Protein 8UPA (pdb70)

Solvent-accessible surface area: 26364 Å² total; per-residue (Å²): 131,80,54,50,130,0,66,125,21,0,108,92,0,19,99,44,2,136,89,54,50,42,106,63,0,82,124,20,0,90,97,0,34,83,19,8,94,154,130,44,14,92,44,6,27,88,0,0,114,29,0,34,128,25,16,97,87,68,74,51,6,44,100,4,99,130,24,16,0,0,2,35,29,87,54,87,2,63,0,38,14,61,16,30,116,115,11,126,44,108,33,85,23,21,1,56,3,37,1,25,106,30,72,13,61,75,7,156,22,154,195,134,69,64,60,21,8,70,5,105,12,26,16,1,12,39,2,50,1,44,1,35,0,28,0,82,14,98,93,28,124,44,55,4,100,84,42,86,18,19,0,4,73,31,1,28,3,73,38,2,98,106,24,50,15,106,15,43,99,124,83,53,48,35,0,75,0,30,8,58,17,5,73,2,101,47,7,4,89,0,54,2,8,0,24,45,52,42,142,132,31,116,104,57,52,82,11,63,61,132,75,0,43,52,53,83,68,34,31,55,2,114,130,10,144,78,125,43,54,11,14,0,36,0,17,0,4,21,74,56,37,111,15,1,37,0,39,49,11,153,99,7,62,6,46,0,18,109,122,97,54,48,142,4,109,122,18,1,142,134,1,18,121,42,3,142,91,56,49,69,62,94,0,115,145,21,1,78,96,0,34,93,51,10,88,148,149,22,11,104,42,10,27,69,0,0,104,13,0,31,128,29,19,107,111,26,20,56,50,6,43,101,4,102,131,26,51,0,20,2,34,30,87,55,86,1,74,0,75,13,61,17,32,110,96,13,14,14,86,33,95,25,23,2,56,3,39,1,21,99,35,70,12,53,77,13,163,23,155,195,135,72,62,60,23,8,72,5,93,11,26,15,1,13,33,5,64,0,44,1,34,0,32,0,73,13,13,45,29,122,41,55,5,99,84,43,92,19,19,0,4,74,54,2,57,3,70,36,3,97,102,35,59,75,154,106,59,57,78,21,111,5,54,11,55,18,4,75,2,100,52,13,4,96,0,44,0,10,2,29,52,59,49,186,134,32,116,104,57,53,83,11,65,52,136,66,0,42,52,56,86,68,36,30,60,1,113,126,29,129,91,138,77,26,12,47,3,52,0,5,20,72,55,40,111,26,74,82,4,85,74,10,151,92,10,76,36,125,5

InterPro domains:
  IPR003529 Long hematopoietin receptor, Gp130 family 2, conserved site [PS01353] (404-457)
  IPR003961 Fibronectin type III [PF00041] (224-315)
  IPR003961 Fibronectin type III [PF00041] (524-601)
  IPR003961 Fibronectin type III [PS50853] (224-324)
  IPR003961 Fibronectin type III [PS50853] (518-613)
  IPR003961 Fibronectin type III [SM00060] (126-207)
  IPR003961 Fibronectin type III [SM00060] (222-308)
  IPR003961 Fibronectin type III [SM00060] (327-409)
  IPR003961 Fibronectin type III [SM00060] (424-505)
  IPR003961 Fibronectin type III [SM00060] (519-602)
  IPR003961 Fibronectin type III [cd00063] (222-321)
  IPR003961 Fibronectin type III [cd00063] (519-610)
  IPR010457 Immunoglobulin C2-set-like, ligand-binding [PF06328] (27-120)
  IPR013783 Immunoglobulin-like fold [G3DSA:2.60.40.10] (23-122)
  IPR013783 Immunoglobulin-like fold [G3DSA:2.60.40.10] (123-222)
  IPR013783 Immunoglobulin-like fold [G3DSA:2.60.40.10] (223-332)
  IPR013783 Immunoglobulin-like fold [G3DSA:2.60.40.10] (333-417)
  IPR013783 Immunoglobulin-like fold [G3DSA:2.60.40.10] (427-514)
  IPR013783 Immunoglobulin-like fold [G3DSA:2.60.40.10] (525-612)
  IPR036116 Fibronectin type III superfamily [SSF49265] (24-123)

Secondary structure (DSSP, 8-state):
-HHHHHHHHHHHHHHHHHHT-HHHHHHHHHHHHHHHHHH--HHHHHHHHHHHHHH-/---PPPPPEEEEEEEETTS--EEEEE--S--SS--EEEEEEEETTEEPPPEEPPSS-TTEEE-SSPP--SS-EEEEEEEEETTEEEE---EEE-GGGSEEPPPPEEEEETTTTTSSS-EEEEEE--GGGGTS-EEEEEEEEETT-SS-EE--TTTS-S--SEEEE-S--TT-EEEEEEEEEETTS-S----PPPPEEEE---/-HHHHHHHHHHHHHHHHHHT-HHHHHHHHHHHHHHHHHT--HHHHHHHHHHHHHH-/----PPPPPEEEEEEEETTS-EEEEEE--S--SS--EEEEEEEETTEEPPPEEPPSSSTTEEE-SSPP--SS-EEEEEEEEETTEEEE---EEE-GGGSEEPPPPEEEE---SS-EEEEEE--GGGGTS-EEEEEEE--TT-SS-EE--TTTS-S--SEEEE-S--TT--EEEEEEETTS-S----PPPPB----

GO terms:
  GO:0005515 protein binding (F, IPI)
  GO:0035425 autocrine signaling (P, IDA)
  GO:0070102 interleukin-6-mediated signaling pathway (P, IDA)
  GO:0007259 cell surface receptor signaling pathway via JAK-STAT (P, IDA)
  GO:0005886 plasma membrane (C, IDA)
  GO:0030296 protein tyrosine kinase activator activity (F, IDA)
  GO:0005576 extracellular region (C, IDA)
  GO:0070104 negative regulation of interleukin-6-mediated signaling pathway (P, IDA)
  GO:0005125 cytokine activity (F, IDA)
  GO:0004924 oncostatin-M receptor activity (F, IDA)
  GO:0038154 interleukin-11-mediated signaling pathway (P, IDA)
  GO:0038165 oncostatin-M-mediated signaling pathway (P, IDA)
  GO:0005900 type I oncostatin-M receptor complex (C, IDA)
  GO:0140370 type II oncostatin-M receptor complex (C, IDA)
  GO:7770013 humanin receptor complex (C, IDA)
  GO:0015026 coreceptor activity (F, IDA)
  GO:0019221 cytokine-mediated signaling pathway (P, IDA)
  GO:0048861 leukemia inhibitory factor signaling pathway (P, IDA)
  GO:0070120 ciliary neurotrophic factor-mediated signaling pathway (P, IDA)
  GO:0005886 plasma membrane (C, IC)

Sequence (509 aa):
DISERFRRLMRRADELARRGNPEEARKVLEEAEELMERYGSPELLESVRMLLEVLGGSLPPEKPKNLSCIVNEGKKMRCEWDGGRETHLETNFTLKSEWATHKFADCKAKRDTPTSCTVDYSTVYFVNIEVWVEAENALGKVTSDHINFDPVYKVKPNPPHNLSVINSEELSSILKLTWTNPSIKSVIILKYNIQYRTKDASTWSQIPPEDTASTRSSFTVQDLKPFTEYVFRIRCMKEDGKGYWSDWSEEASGITAADISERFRRLMRRADELARRGNPEEARKVLEEAEELMERYGSPELLESVRMLLEVLGDGSLPPEKPKNLSCIVNEGKKMRCEWDGGRETHLETNFTLKSEWATHKFADCKAKRDTPTSCTVDYSTVYFVNIEVWVEAENALGKVTSDHINFDPVYKVKPNPPHNLSVELSSILKLTWTNPSIKSVIILKYNIQYRTKDASTWSQIPPEDTASTRSSFTVQDLKPFTVFRIRCMKEDGKGYWSDWSEEASGIT

Nearest PDB structures (foldseek):
  8upa-assembly2_C  TM=1.018E+00  e=2.366E-06  synthetic construct
  3sf4-assembly2_B  TM=8.922E-01  e=1.317E+00  Homo sapiens
  2kcl-assembly1_A  TM=9.097E-01  e=4.407E+00  Salinibacter ruber DSM 13855
  7dxj-assembly1_B  TM=8.753E-01  e=5.961E+00  Homo sapiens
  3ma5-assembly1_A  TM=9.424E-01  e=6.332E+00  Salinibacter ruber DSM 13855

Structure (mmCIF, N/CA/C/O backbone):
data_8UPA
#
_entry.id   8UPA
#
_cell.length_a   189.464
_cell.length_b   189.464
_cell.length_c   189.464
_cell.angle_alpha   90.00
_cell.angle_beta   90.00
_cell.angle_gamma   90.00
#
_symmetry.space_group_name_H-M   'I 21 3'
#
loop_
_entity.id
_entity.type
_entity.pdbx_description
1 polymer 'De novo design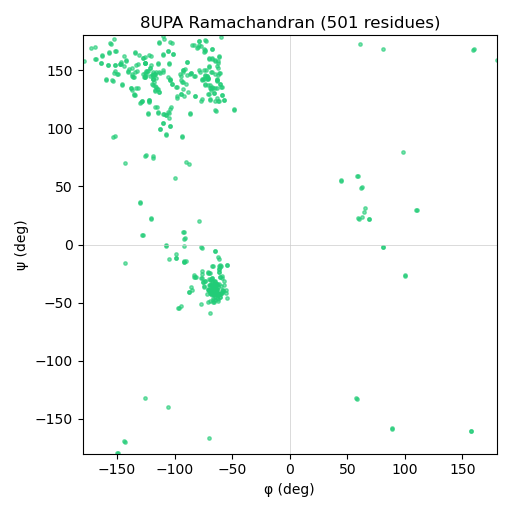ed IL-6 mimetic'
2 polymer 'Interleukin-6 receptor subunit beta'
3 non-polymer 2-acetamido-2-deoxy-beta-D-glucopyranose
4 non-polymer 'PHOSPHATE ION'
5 water water
#
loop_
_atom_site.group_PDB
_atom_site.id
_atom_site.type_symbol
_atom_site.label_atom_id
_atom_site.label_alt_id
_atom_site.label_comp_id
_atom_site.label_asym_id
_atom_site.label_entity_id
_atom_site.label_seq_id
_atom_site.pdbx_PDB_ins_code
_atom_site.Cartn_x
_atom_site.Cartn_y
_atom_site.Cartn_z
_atom_site.occupancy
_atom_site.B_iso_or_equiv
_atom_site.auth_seq_id
_atom_site.auth_comp_id
_atom_site.auth_asym_id
_atom_site.auth_atom_id
_atom_site.pdbx_PDB_model_num
ATOM 1 N N . ASP A 1 1 ? -55.178 19.369 -43.044 1.00 124.75 1 ASP A N 1
ATOM 2 C CA . ASP A 1 1 ? -55.075 18.649 -41.779 1.00 107.45 1 ASP A CA 1
ATOM 3 C C . ASP A 1 1 ? -54.490 17.256 -41.986 1.00 101.21 1 ASP A C 1
ATOM 4 O O . ASP A 1 1 ? -54.611 16.387 -41.121 1.00 109.86 1 ASP A O 1
ATOM 9 N N . ILE A 1 2 ? -53.876 17.058 -43.156 1.00 102.50 2 ILE A N 1
ATOM 10 C CA . ILE A 1 2 ? -53.218 15.789 -43.465 1.00 92.08 2 ILE A CA 1
ATOM 11 C C . ILE A 1 2 ? -52.214 15.448 -42.372 1.00 100.90 2 ILE A C 1
ATOM 12 O O . ILE A 1 2 ? -52.159 14.314 -41.878 1.00 102.47 2 ILE A O 1
ATOM 17 N N . SER A 1 3 ? -51.412 16.436 -41.968 1.00 111.63 3 SER A N 1
ATOM 18 C CA . SER A 1 3 ? -50.486 16.238 -40.859 1.00 109.34 3 SER A CA 1
ATOM 19 C C . SER A 1 3 ? -51.241 16.022 -39.553 1.00 108.56 3 SER A C 1
ATOM 20 O O . SER A 1 3 ? -50.856 15.177 -38.737 1.00 112.17 3 SER A O 1
ATOM 23 N N . GLU A 1 4 ? -52.316 16.788 -39.342 1.00 110.32 4 GLU A N 1
ATOM 24 C CA . GLU A 1 4 ? -53.105 16.652 -38.122 1.00 113.69 4 GLU A CA 1
ATOM 25 C C . GLU A 1 4 ? -53.772 15.285 -38.048 1.00 100.69 4 GLU A C 1
ATOM 26 O O . GLU A 1 4 ? -53.896 14.706 -36.964 1.00 98.08 4 GLU A O 1
ATOM 28 N N . ARG A 1 5 ? -54.200 14.750 -39.193 1.00 100.73 5 ARG A N 1
ATOM 29 C CA . ARG A 1 5 ? -54.850 13.446 -39.197 1.00 94.17 5 ARG A CA 1
ATOM 30 C C . ARG A 1 5 ? -53.843 12.322 -38.983 1.00 91.13 5 ARG A C 1
ATOM 31 O O . ARG A 1 5 ? -54.144 11.332 -38.306 1.00 90.23 5 ARG A O 1
ATOM 39 N N . PHE A 1 6 ? -52.639 12.463 -39.538 1.00 92.67 6 PHE A N 1
ATOM 40 C CA . PHE A 1 6 ? -51.629 11.423 -39.374 1.00 83.12 6 PHE A CA 1
ATOM 41 C C . PHE A 1 6 ? -51.160 11.328 -37.928 1.00 94.96 6 PHE A C 1
ATOM 42 O O . PHE A 1 6 ? -50.898 10.229 -37.426 1.00 92.14 6 PHE A O 1
ATOM 50 N N . ARG A 1 7 ? -51.043 12.469 -37.244 1.00 104.96 7 ARG A N 1
ATOM 51 C CA . ARG A 1 7 ? -50.657 12.441 -35.838 1.00 106.33 7 ARG A CA 1
ATOM 52 C C . ARG A 1 7 ? -51.743 11.817 -34.971 1.00 102.04 7 ARG A C 1
ATOM 53 O O . ARG A 1 7 ? -51.434 11.188 -33.953 1.00 104.98 7 ARG A O 1
ATOM 61 N N . ARG A 1 8 ? -53.012 11.978 -35.352 1.00 90.82 8 ARG A N 1
ATOM 62 C CA . ARG A 1 8 ? -54.090 11.308 -34.630 1.00 96.35 8 ARG A CA 1
ATOM 63 C C . ARG A 1 8 ? -54.022 9.796 -34.809 1.00 100.73 8 ARG A C 1
ATOM 64 O O . ARG A 1 8 ? -54.314 9.042 -33.873 1.00 102.17 8 ARG A O 1
ATOM 72 N N . LEU A 1 9 ? -53.648 9.332 -36.004 1.00 101.96 9 LEU A N 1
ATOM 73 C CA . LEU A 1 9 ? -53.558 7.894 -36.243 1.00 88.76 9 LEU A CA 1
ATOM 74 C C . LEU A 1 9 ? -52.434 7.276 -35.424 1.00 95.88 9 LEU A C 1
ATOM 75 O O . LEU A 1 9 ? -52.623 6.240 -34.775 1.00 95.98 9 LEU A O 1
ATOM 80 N N . MET A 1 10 ? -51.249 7.893 -35.451 1.00 95.90 10 MET A N 1
ATOM 81 C CA . MET A 1 10 ? -50.137 7.400 -34.647 1.00 94.33 10 MET A CA 1
ATOM 82 C C . MET A 1 10 ? -50.503 7.333 -33.170 1.00 98.66 10 MET A C 1
ATOM 83 O O . MET A 1 10 ? -50.006 6.464 -32.445 1.00 96.89 10 MET A O 1
ATOM 88 N N . ARG A 1 11 ? -51.368 8.237 -32.707 1.00 96.38 11 ARG A N 1
ATOM 89 C CA . ARG A 1 11 ? -51.773 8.216 -31.306 1.00 86.96 11 ARG A CA 1
ATOM 90 C C . ARG A 1 11 ? -52.620 6.985 -30.998 1.00 89.10 11 ARG A C 1
ATOM 91 O O . ARG A 1 11 ? -52.438 6.349 -29.954 1.00 105.97 11 ARG A O 1
ATOM 99 N N . ARG A 1 12 ? -53.549 6.630 -31.891 1.00 99.16 12 ARG A N 1
ATOM 100 C CA . ARG A 1 12 ? -54.366 5.441 -31.664 1.00 100.44 12 ARG A CA 1
ATOM 101 C C . ARG A 1 12 ? -53.531 4.170 -31.765 1.00 92.86 12 ARG A C 1
ATOM 102 O O . ARG A 1 12 ? -53.709 3.237 -30.973 1.00 103.89 12 ARG A O 1
ATOM 110 N N . ALA A 1 13 ? -52.619 4.112 -32.740 1.00 87.66 13 ALA A N 1
ATOM 111 C CA . ALA A 1 13 ? -51.804 2.916 -32.921 1.00 89.11 13 ALA A CA 1
ATOM 112 C C . ALA A 1 13 ? -50.852 2.705 -31.747 1.00 94.20 13 ALA A C 1
ATOM 113 O O . ALA A 1 13 ? -50.584 1.562 -31.359 1.00 88.76 13 ALA A O 1
ATOM 115 N N . ASP A 1 14 ? -50.336 3.791 -31.167 1.00 92.11 14 ASP A N 1
ATOM 116 C CA . ASP A 1 14 ? -49.482 3.659 -29.989 1.00 83.70 14 ASP A CA 1
ATOM 117 C C . ASP A 1 14 ? -50.300 3.236 -28.774 1.00 99.72 14 ASP A C 1
ATOM 118 O O . ASP A 1 14 ? -49.838 2.436 -27.951 1.00 109.86 14 ASP A O 1
ATOM 123 N N . GLU A 1 15 ? -51.517 3.771 -28.643 1.00 109.04 15 GLU A N 1
ATOM 124 C CA . GLU A 1 15 ? -52.410 3.353 -27.567 1.00 108.09 15 GLU A CA 1
ATOM 125 C C . GLU A 1 15 ? -52.775 1.881 -27.699 1.00 108.19 15 GLU A C 1
ATOM 126 O O . GLU A 1 15 ? -52.789 1.142 -26.707 1.00 108.88 15 GLU A O 1
ATOM 132 N N . LEU A 1 16 ? -53.082 1.440 -28.921 1.00 101.92 16 LEU A N 1
ATOM 133 C CA . LEU A 1 16 ? -53.524 0.066 -29.132 1.00 96.13 16 LEU A CA 1
ATOM 134 C C . LEU A 1 16 ? -52.400 -0.934 -28.884 1.00 92.22 16 LEU A C 1
ATOM 135 O O . LEU A 1 16 ? -52.622 -1.981 -28.266 1.00 101.61 16 LEU A O 1
ATOM 140 N N . ALA A 1 17 ? -51.186 -0.632 -29.354 1.00 92.13 17 ALA A N 1
ATOM 141 C CA . ALA A 1 17 ? -50.083 -1.575 -29.198 1.00 91.23 17 ALA A CA 1
ATOM 142 C C . ALA A 1 17 ? -49.672 -1.730 -27.739 1.00 99.41 17 ALA A C 1
ATOM 143 O O . ALA A 1 17 ? -49.286 -2.827 -27.319 1.00 109.63 17 ALA A O 1
ATOM 145 N N . ARG A 1 18 ? -49.744 -0.654 -26.956 1.00 96.67 18 ARG A N 1
ATOM 146 C CA . ARG A 1 18 ? -49.418 -0.746 -25.539 1.00 99.17 18 ARG A CA 1
ATOM 147 C C . ARG A 1 18 ? -50.530 -1.419 -24.745 1.00 100.45 18 ARG A C 1
ATOM 148 O O . ARG A 1 18 ? -50.252 -2.098 -23.749 1.00 116.07 18 ARG A O 1
ATOM 156 N N . ARG A 1 19 ? -51.786 -1.244 -25.165 1.00 96.68 19 ARG A N 1
ATOM 157 C CA . ARG A 1 19 ? -52.892 -1.922 -24.498 1.00 100.17 19 ARG A CA 1
ATOM 158 C C . ARG A 1 19 ? -52.841 -3.429 -24.715 1.00 102.70 19 ARG A C 1
ATOM 159 O O . ARG A 1 19 ? -53.314 -4.192 -23.865 1.00 115.57 19 ARG A O 1
ATOM 161 N N . GLY A 1 20 ? -52.280 -3.873 -25.836 1.00 97.54 20 GLY A N 1
ATOM 162 C CA . GLY A 1 20 ? -52.196 -5.288 -26.135 1.00 95.87 20 GLY A CA 1
ATOM 163 C C . GLY A 1 20 ? -53.112 -5.688 -27.271 1.00 94.49 20 GLY A C 1
ATOM 164 O O . GLY A 1 20 ? -53.597 -6.823 -27.324 1.00 98.90 20 GLY A O 1
ATOM 165 N N . ASN A 1 21 ? -53.360 -4.754 -28.189 1.00 94.33 21 ASN A N 1
ATOM 166 C CA . ASN A 1 21 ? -54.204 -4.981 -29.359 1.00 105.00 21 ASN A CA 1
ATOM 167 C C . ASN A 1 21 ? -53.361 -4.772 -30.614 1.00 99.20 21 ASN A C 1
ATOM 168 O O . ASN A 1 21 ? -53.495 -3.755 -31.307 1.00 106.82 21 ASN A O 1
ATOM 173 N N . PRO A 1 22 ? -52.476 -5.722 -30.934 1.00 92.24 22 PRO A N 1
ATOM 174 C CA . PRO A 1 22 ? -51.588 -5.526 -32.091 1.00 99.18 22 PRO A CA 1
ATOM 175 C C . PRO A 1 22 ? -52.316 -5.596 -33.421 1.00 103.01 22 PRO A C 1
ATOM 176 O O . PRO A 1 22 ? -51.940 -4.882 -34.359 1.00 95.17 22 PRO A O 1
ATOM 180 N N . GLU A 1 23 ? -53.342 -6.444 -33.529 1.00 103.78 23 GLU A N 1
ATOM 181 C CA . GLU A 1 23 ? -54.076 -6.575 -34.782 1.00 96.93 23 GLU A CA 1
ATOM 182 C C . GLU A 1 23 ? -54.724 -5.253 -35.175 1.00 90.15 23 GLU A C 1
ATOM 183 O O . GLU A 1 23 ? -54.690 -4.860 -36.347 1.00 98.84 23 GLU A O 1
ATOM 189 N N . GLU A 1 24 ? -55.316 -4.550 -34.206 1.00 90.02 24 GLU A N 1
ATOM 190 C CA . GLU A 1 24 ? -55.883 -3.236 -34.491 1.00 98.37 24 GLU A CA 1
ATOM 191 C C . GLU A 1 24 ? -54.796 -2.185 -34.673 1.00 95.83 24 GLU A C 1
ATOM 192 O O . GLU A 1 24 ? -54.985 -1.229 -35.434 1.00 97.37 24 GLU A O 1
ATOM 198 N N . ALA A 1 25 ? -53.660 -2.337 -33.987 1.00 91.49 25 ALA A N 1
ATOM 199 C CA . ALA A 1 25 ? -52.550 -1.410 -34.186 1.00 91.91 25 ALA A CA 1
ATOM 200 C C . ALA A 1 25 ? -52.012 -1.495 -35.608 1.00 93.12 25 ALA A C 1
ATOM 201 O O . ALA A 1 25 ? -51.685 -0.471 -36.218 1.00 88.46 25 ALA A O 1
ATOM 203 N N . ARG A 1 26 ? -51.911 -2.711 -36.151 1.00 90.62 26 ARG A N 1
ATOM 204 C CA . ARG A 1 26 ? -51.522 -2.871 -37.549 1.00 89.92 26 ARG A CA 1
ATOM 205 C C . ARG A 1 26 ? -52.554 -2.240 -38.476 1.00 89.00 26 ARG A C 1
ATOM 206 O O . ARG A 1 26 ? -52.201 -1.632 -39.494 1.00 93.12 26 ARG A O 1
ATOM 214 N N . LYS A 1 27 ? -53.836 -2.378 -38.135 1.00 87.61 27 LYS A N 1
ATOM 215 C CA . LYS A 1 27 ? -54.906 -1.794 -38.938 1.00 84.67 27 LYS A CA 1
ATOM 216 C C . LYS A 1 27 ? -54.766 -0.275 -39.020 1.00 87.36 27 LYS A C 1
ATOM 217 O O . LYS A 1 27 ? -54.890 0.315 -40.099 1.00 89.37 27 LYS A O 1
ATOM 223 N N . VAL A 1 28 ? -54.498 0.373 -37.883 1.00 89.48 28 VAL A N 1
ATOM 224 C CA . VAL A 1 28 ? -54.284 1.820 -37.872 1.00 82.65 28 VAL A CA 1
ATOM 225 C C . VAL A 1 28 ? -53.032 2.186 -38.661 1.00 86.37 28 VAL A C 1
ATOM 226 O O . VAL A 1 28 ? -53.046 3.104 -39.490 1.00 92.09 28 VAL A O 1
ATOM 230 N N . LEU A 1 29 ? -51.925 1.483 -38.400 1.00 89.63 29 LEU A N 1
ATOM 231 C CA . LEU A 1 29 ? -50.673 1.784 -39.091 1.00 86.18 29 LEU A CA 1
ATOM 232 C C . LEU A 1 29 ? -50.814 1.619 -40.599 1.00 85.89 29 LEU A C 1
ATOM 233 O O . LEU A 1 29 ? -50.219 2.378 -41.372 1.00 89.83 29 LEU A O 1
ATOM 238 N N . GLU A 1 30 ? -51.599 0.634 -41.038 1.00 82.56 30 GLU A N 1
ATOM 239 C CA . GLU A 1 30 ? -51.830 0.469 -42.470 1.00 88.06 30 GLU A CA 1
ATOM 240 C C . GLU A 1 30 ? -52.604 1.651 -43.045 1.00 91.23 30 GLU A C 1
ATOM 241 O O . GLU A 1 30 ? -52.352 2.069 -44.181 1.00 102.84 30 GLU A O 1
ATOM 247 N N . GLU A 1 31 ? -53.549 2.201 -42.278 1.00 88.60 31 GLU A N 1
ATOM 248 C CA . GLU A 1 31 ? -54.232 3.415 -42.714 1.00 84.10 31 GLU A CA 1
ATOM 249 C C . GLU A 1 31 ? -53.273 4.599 -42.760 1.00 88.39 31 GLU A C 1
ATOM 250 O O . GLU A 1 31 ? -53.304 5.393 -43.707 1.00 89.00 31 GLU A O 1
ATOM 256 N N . ALA A 1 32 ? -52.418 4.738 -41.741 1.00 98.81 32 ALA A N 1
ATOM 257 C CA . ALA A 1 32 ? -51.448 5.829 -41.732 1.00 85.88 32 ALA A CA 1
ATOM 258 C C . ALA A 1 32 ? -50.432 5.686 -42.856 1.00 85.96 32 ALA A C 1
ATOM 259 O O . ALA A 1 32 ? -49.945 6.692 -43.384 1.00 88.44 32 ALA A O 1
ATOM 261 N N . GLU A 1 33 ? -50.104 4.449 -43.239 1.00 87.81 33 GLU A N 1
ATOM 262 C CA . GLU A 1 33 ? -49.135 4.243 -44.308 1.00 83.34 33 GLU A CA 1
ATOM 263 C C . GLU A 1 33 ? -49.714 4.650 -45.656 1.00 91.47 33 GLU A C 1
ATOM 264 O O . GLU A 1 33 ? -49.010 5.221 -46.496 1.00 89.61 33 GLU A O 1
ATOM 270 N N . GLU A 1 34 ? -50.992 4.344 -45.884 1.00 98.12 34 GLU A N 1
ATOM 271 C CA . GLU A 1 34 ? -51.635 4.710 -47.140 1.00 101.31 34 GLU A CA 1
ATOM 272 C C . GLU A 1 34 ? -51.683 6.222 -47.288 1.00 103.43 34 GLU A C 1
ATOM 273 O O . GLU A 1 34 ? -51.567 6.757 -48.397 1.00 108.80 34 GLU A O 1
ATOM 279 N N . LEU A 1 35 ? -51.857 6.922 -46.171 1.00 100.63 35 LEU A N 1
ATOM 280 C CA . LEU A 1 35 ? -51.863 8.377 -46.180 1.00 95.63 35 LEU A CA 1
ATOM 281 C C . LEU A 1 35 ? -50.491 8.940 -46.559 1.00 90.83 35 LEU A C 1
ATOM 282 O O . LEU A 1 35 ? -50.401 9.886 -47.351 1.00 98.39 35 LEU A O 1
ATOM 287 N N . MET A 1 36 ? -49.411 8.368 -46.020 1.00 90.32 36 MET A N 1
ATOM 288 C CA . MET A 1 36 ? -48.072 8.869 -46.333 1.00 91.14 36 MET A CA 1
ATOM 289 C C . MET A 1 36 ? -47.681 8.589 -47.775 1.00 96.12 36 MET A C 1
ATOM 290 O O . MET A 1 36 ? -46.961 9.381 -48.396 1.00 107.54 36 MET A O 1
ATOM 295 N N . GLU A 1 37 ? -48.122 7.457 -48.318 1.00 96.55 37 GLU A N 1
ATOM 296 C CA . GLU A 1 37 ? -47.830 7.157 -49.714 1.00 90.30 37 GLU A CA 1
ATOM 297 C C . GLU A 1 37 ? -48.504 8.159 -50.647 1.00 88.76 37 GLU A C 1
ATOM 298 O O . GLU A 1 37 ? -47.909 8.594 -51.640 1.00 102.77 37 GLU A O 1
ATOM 304 N N . ARG A 1 38 ? -49.747 8.541 -50.338 1.00 84.49 38 ARG A N 1
ATOM 305 C CA . ARG A 1 38 ? -50.495 9.446 -51.205 1.00 86.18 38 ARG A CA 1
ATOM 306 C C . ARG A 1 38 ? -50.030 10.890 -51.053 1.00 99.86 38 ARG A C 1
ATOM 307 O O . ARG A 1 38 ? -49.730 11.563 -52.047 1.00 115.65 38 ARG A O 1
ATOM 315 N N . TYR A 1 39 ? -49.960 11.385 -49.806 1.00 99.75 39 TYR A N 1
ATOM 316 C CA . TYR A 1 39 ? -49.621 12.776 -49.527 1.00 98.24 39 TYR A CA 1
ATOM 317 C C . TYR A 1 39 ? -48.758 12.833 -48.263 1.00 93.13 39 TYR A C 1
ATOM 318 O O . TYR A 1 39 ? -49.180 13.307 -47.211 1.00 110.37 39 TYR A O 1
ATOM 327 N N . GLY A 1 40 ? -47.521 12.355 -48.368 1.00 85.16 40 GLY A N 1
ATOM 328 C CA . GLY A 1 40 ? -46.646 12.332 -47.216 1.00 104.42 40 GLY A CA 1
ATOM 329 C C . GLY A 1 40 ? -45.186 12.410 -47.608 1.00 99.75 40 GLY A C 1
ATOM 330 O O . GLY A 1 40 ? -44.829 12.421 -48.788 1.00 110.80 40 GLY A O 1
ATOM 331 N N . SER A 1 41 ? -44.347 12.462 -46.593 1.00 84.17 41 SER A N 1
ATOM 332 C CA . SER A 1 41 ? -42.898 12.557 -46.611 1.00 83.46 41 SER A CA 1
ATOM 333 C C . SER A 1 41 ? -42.274 11.166 -46.561 1.00 85.43 41 SER A C 1
ATOM 334 O O . SER A 1 41 ? -42.865 10.232 -46.007 1.00 94.12 41 SER A O 1
ATOM 337 N N . PRO A 1 42 ? -41.091 10.995 -47.155 1.00 77.28 42 PRO A N 1
ATOM 338 C CA . PRO A 1 42 ? -40.379 9.714 -46.993 1.00 84.89 42 PRO A CA 1
ATOM 339 C C . PRO A 1 42 ? -40.074 9.373 -45.545 1.00 88.57 42 PRO A C 1
ATOM 340 O O . PRO A 1 42 ? -40.217 8.212 -45.143 1.00 92.54 42 PRO A O 1
ATOM 344 N N . GLU A 1 43 ? -39.649 10.364 -44.752 1.00 86.54 43 GLU A N 1
ATOM 345 C CA . GLU A 1 43 ? -39.277 10.120 -43.359 1.00 92.27 43 GLU A CA 1
ATOM 346 C C . GLU A 1 43 ? -40.433 9.534 -42.556 1.00 88.09 43 GLU A C 1
ATOM 347 O O . GLU A 1 43 ? -40.231 8.650 -41.714 1.00 90.68 43 GLU A O 1
ATOM 353 N N . LEU A 1 44 ? -41.651 10.016 -42.796 1.00 86.73 44 LEU A N 1
ATOM 354 C CA . LEU A 1 44 ? -42.800 9.503 -42.062 1.00 86.84 44 LEU A CA 1
ATOM 355 C C . LEU A 1 44 ? -43.315 8.197 -42.651 1.00 83.31 44 LEU A C 1
ATOM 356 O O . LEU A 1 44 ? -43.894 7.383 -41.924 1.00 90.18 44 LEU A O 1
ATOM 361 N N . LEU A 1 45 ? -43.117 7.979 -43.953 1.00 86.70 45 LEU A N 1
ATOM 362 C CA . LEU A 1 45 ? -43.518 6.710 -44.550 1.00 91.00 45 LEU A CA 1
ATOM 363 C C . LEU A 1 45 ? -42.614 5.578 -44.081 1.00 96.09 45 LEU A C 1
ATOM 364 O O . LEU A 1 45 ? -43.087 4.464 -43.825 1.00 94.67 45 LEU A O 1
ATOM 369 N N . GLU A 1 46 ? -41.311 5.844 -43.958 1.00 92.44 46 GLU A N 1
ATOM 370 C CA . GLU A 1 46 ? -40.399 4.828 -43.445 1.00 92.09 46 GLU A CA 1
ATOM 371 C C . GLU A 1 46 ? -40.638 4.564 -41.964 1.00 94.13 46 GLU A C 1
ATOM 372 O O . GLU A 1 46 ? -40.410 3.445 -41.492 1.00 99.91 46 GLU A O 1
ATOM 378 N N . SER A 1 47 ? -41.086 5.578 -41.220 1.00 93.02 47 SER A N 1
ATOM 379 C CA . SER A 1 47 ? -41.385 5.388 -39.805 1.00 87.46 47 SER A CA 1
ATOM 380 C C . SER A 1 47 ? -42.542 4.413 -39.619 1.00 82.68 47 SER A C 1
ATOM 381 O O . SER A 1 47 ? -42.481 3.510 -38.778 1.00 91.63 47 SER A O 1
ATOM 384 N N . VAL A 1 48 ? -43.610 4.586 -40.402 1.00 81.17 48 VAL A N 1
ATOM 385 C CA . VAL A 1 48 ? -44.765 3.698 -40.302 1.00 83.88 48 VAL A CA 1
ATOM 386 C C . VAL A 1 48 ? -44.399 2.287 -40.748 1.00 90.11 48 VAL A C 1
ATOM 387 O O . VAL A 1 48 ? -44.746 1.301 -40.086 1.00 87.91 48 VAL A O 1
ATOM 391 N N . ARG A 1 49 ? -43.694 2.167 -41.878 1.00 93.05 49 ARG A N 1
ATOM 392 C CA . ARG A 1 49 ? -43.301 0.849 -42.366 1.00 78.50 49 ARG A CA 1
ATOM 393 C C . ARG A 1 49 ? -42.374 0.140 -41.389 1.00 79.74 49 ARG A C 1
ATOM 394 O O . ARG A 1 49 ? -42.418 -1.091 -41.274 1.00 86.52 49 ARG A O 1
ATOM 402 N N . MET A 1 50 ? -41.527 0.891 -40.685 1.00 78.24 50 MET A N 1
ATOM 403 C CA . MET A 1 50 ? -40.671 0.288 -39.669 1.00 79.42 50 MET A CA 1
ATOM 404 C C . MET A 1 50 ? -41.493 -0.252 -38.505 1.00 82.85 50 MET A C 1
ATOM 405 O O . MET A 1 50 ? -41.309 -1.400 -38.084 1.00 82.21 50 MET A O 1
ATOM 410 N N . LEU A 1 51 ? -42.405 0.566 -37.969 1.00 84.97 51 LEU A N 1
ATOM 411 C CA . LEU A 1 51 ? -43.264 0.119 -36.875 1.00 85.79 51 LEU A CA 1
ATOM 412 C C . LEU A 1 51 ? -44.024 -1.153 -37.234 1.00 86.24 51 LEU A C 1
ATOM 413 O O . LEU A 1 51 ? -44.195 -2.041 -36.391 1.00 94.64 51 LEU A O 1
ATOM 418 N N . LEU A 1 52 ? -44.497 -1.254 -38.478 1.00 74.29 52 LEU A N 1
ATOM 419 C CA . LEU A 1 52 ? -45.208 -2.457 -38.900 1.00 87.82 52 LEU A CA 1
ATOM 420 C C . LEU A 1 52 ? -44.298 -3.679 -38.880 1.00 91.03 52 LEU A C 1
ATOM 421 O O . LEU A 1 52 ? -44.733 -4.778 -38.517 1.00 102.79 52 LEU A O 1
ATOM 426 N N . GLU A 1 53 ? -43.034 -3.512 -39.278 1.00 81.05 53 GLU A N 1
ATOM 427 C CA . GLU A 1 53 ? -42.103 -4.636 -39.272 1.00 81.77 53 GLU A CA 1
ATOM 428 C C . GLU A 1 53 ? -41.869 -5.155 -37.857 1.00 97.48 53 GLU A C 1
ATOM 429 O O . GLU A 1 53 ? -41.810 -6.370 -37.636 1.00 117.41 53 GLU A O 1
ATOM 435 N N . VAL A 1 54 ? -41.736 -4.247 -36.886 1.00 91.56 54 VAL A N 1
ATOM 436 C CA . VAL A 1 54 ? -41.514 -4.654 -35.499 1.00 86.00 54 VAL A CA 1
ATOM 437 C C . VAL A 1 54 ? -42.710 -5.422 -34.961 1.00 90.88 54 VAL A C 1
ATOM 438 O O . VAL A 1 54 ? -42.554 -6.338 -34.145 1.00 100.78 54 VAL A O 1
ATOM 442 N N . LEU A 1 55 ? -43.918 -5.058 -35.395 1.00 92.11 55 LEU A N 1
ATOM 443 C CA . LEU A 1 55 ? -45.120 -5.733 -34.918 1.00 101.81 55 LEU A CA 1
ATOM 444 C C . LEU A 1 55 ? -45.094 -7.216 -35.270 1.00 119.33 55 LEU A C 1
ATOM 445 O O . LEU A 1 55 ? -45.416 -8.067 -34.432 1.00 128.46 55 LEU A O 1
ATOM 450 N N . GLY A 1 56 ? -44.723 -7.541 -36.505 1.00 107.48 56 GLY A N 1
ATOM 451 C CA . GLY A 1 56 ? -44.631 -8.921 -36.948 1.00 125.54 56 GLY A CA 1
ATOM 452 C C . GLY A 1 56 ? -45.956 -9.636 -37.134 1.00 149.64 56 GLY A C 1
ATOM 453 O O . GLY A 1 56 ? -46.049 -10.627 -37.861 1.00 139.42 56 GLY A O 1
ATOM 455 N N . GLY B 2 2 ? -7.389 -4.484 -9.922 1.00 112.90 122 GLY B N 1
ATOM 456 C CA . GLY B 2 2 ? -8.024 -5.788 -9.977 1.00 114.93 122 GLY B CA 1
ATOM 457 C C . GLY B 2 2 ? -8.966 -5.942 -11.154 1.00 122.99 122 GLY B C 1
ATOM 458 O O . GLY B 2 2 ? -9.260 -4.971 -11.855 1.00 114.16 122 GLY B O 1
ATOM 459 N N . SER B 2 3 ? -9.433 -7.167 -11.382 1.00 119.37 123 SER B N 1
ATOM 460 C CA . SER B 2 3 ? -10.405 -7.438 -12.431 1.00 102.61 123 SER B CA 1
ATOM 461 C C . SER B 2 3 ? -11.808 -7.347 -11.847 1.00 106.23 123 SER B C 1
ATOM 462 O O . SER B 2 3 ? -12.105 -7.987 -10.834 1.00 116.39 123 SER B O 1
ATOM 465 N N . LEU B 2 4 ? -12.666 -6.559 -12.486 1.00 104.04 124 LEU B N 1
ATOM 466 C CA . LEU B 2 4 ? -13.959 -6.232 -11.907 1.00 97.85 124 LEU B CA 1
ATOM 467 C C . LEU B 2 4 ? -15.083 -6.399 -12.918 1.00 96.39 124 LEU B C 1
ATOM 468 O O . LEU B 2 4 ? -14.879 -6.217 -14.123 1.00 98.66 124 LEU B O 1
ATOM 473 N N . PRO B 2 5 ? -16.280 -6.751 -12.452 1.00 91.20 125 PRO B N 1
ATOM 474 C CA . PRO B 2 5 ? -17.451 -6.782 -13.338 1.00 78.58 125 PRO B CA 1
ATOM 475 C C . PRO B 2 5 ? -17.868 -5.380 -13.742 1.00 95.88 125 PRO B C 1
ATOM 476 O O . PRO B 2 5 ? -17.513 -4.399 -13.071 1.00 99.18 125 PRO B O 1
ATOM 480 N N . PRO B 2 6 ? -18.614 -5.242 -14.840 1.00 90.93 126 PRO B N 1
ATOM 481 C CA . PRO B 2 6 ? -18.917 -3.905 -15.363 1.00 90.72 126 PRO B CA 1
ATOM 482 C C . PRO B 2 6 ? -19.780 -3.089 -14.413 1.00 92.49 126 PRO B C 1
ATOM 483 O O . PRO B 2 6 ? -20.630 -3.617 -13.692 1.00 87.30 126 PRO B O 1
ATOM 487 N N . GLU B 2 7 ? -19.542 -1.782 -14.421 1.00 90.30 127 GLU B N 1
ATOM 488 C CA . GLU B 2 7 ? -20.375 -0.833 -13.700 1.00 88.90 127 GLU B CA 1
ATOM 489 C C . GLU B 2 7 ? -21.650 -0.551 -14.488 1.00 95.90 127 GLU B C 1
ATOM 490 O O . GLU B 2 7 ? -21.671 -0.633 -15.721 1.00 103.29 127 GLU B O 1
ATOM 496 N N . LYS B 2 8 ? -22.722 -0.235 -13.768 1.00 94.84 128 LYS B N 1
ATOM 497 C CA . LYS B 2 8 ? -23.996 0.070 -14.410 1.00 82.32 128 LYS B CA 1
ATOM 498 C C . LYS B 2 8 ? -23.854 1.294 -15.305 1.00 92.67 128 LYS B C 1
ATOM 499 O O . LYS B 2 8 ? -23.433 2.358 -14.825 1.00 89.33 128 LYS B O 1
ATOM 505 N N . PRO B 2 9 ? -24.179 1.191 -16.592 1.00 96.73 129 PRO B N 1
ATOM 506 C CA . PRO B 2 9 ? -24.075 2.356 -17.478 1.00 85.39 129 PRO B CA 1
ATOM 507 C C . PRO B 2 9 ? -24.983 3.489 -17.017 1.00 88.26 129 PRO B C 1
ATOM 508 O O . PRO B 2 9 ? -26.130 3.270 -16.619 1.00 72.30 129 PRO B O 1
ATOM 512 N N . LYS B 2 10 ? -24.452 4.709 -17.072 1.00 91.26 130 LYS B N 1
ATOM 513 C CA . LYS B 2 10 ? -25.153 5.896 -16.607 1.00 97.56 130 LYS B CA 1
ATOM 514 C C . LYS B 2 10 ? -25.162 6.961 -17.698 1.00 93.41 130 LYS B C 1
ATOM 515 O O . LYS B 2 10 ? -24.360 6.928 -18.635 1.00 83.75 130 LYS B O 1
ATOM 521 N N . ASN B 2 11 ? -26.095 7.908 -17.561 1.00 97.62 131 ASN B N 1
ATOM 522 C CA . ASN B 2 11 ? -26.236 9.051 -18.468 1.00 92.10 131 ASN B CA 1
ATOM 523 C C . ASN B 2 11 ? -26.485 8.593 -19.909 1.00 88.85 131 ASN B C 1
ATOM 524 O O . ASN B 2 11 ? -25.730 8.906 -20.832 1.00 103.23 131 ASN B O 1
ATOM 529 N N . LEU B 2 12 ? -27.572 7.846 -20.087 1.00 80.94 132 LEU B N 1
ATOM 530 C CA . LEU B 2 12 ? -27.964 7.325 -21.393 1.00 79.04 132 LEU B CA 1
ATOM 531 C C . LEU B 2 12 ? -28.803 8.369 -22.124 1.00 84.13 132 LEU B C 1
ATOM 532 O O . LEU B 2 12 ? -29.928 8.672 -21.712 1.00 95.99 132 LEU B O 1
ATOM 537 N N . SER B 2 13 ? -28.260 8.913 -23.210 1.00 79.86 133 SER B N 1
ATOM 538 C CA . SER B 2 13 ? -28.967 9.867 -24.050 1.00 85.85 133 SER B CA 1
ATOM 539 C C . SER B 2 13 ? -28.950 9.378 -25.492 1.00 89.04 133 SER B C 1
ATOM 540 O O . SER B 2 13 ? -28.080 8.601 -25.893 1.00 95.21 133 SER B O 1
ATOM 543 N N . CYS B 2 14 ? -29.921 9.843 -26.274 1.00 78.35 134 CYS B N 1
ATOM 544 C CA . CYS B 2 14 ? -30.039 9.444 -27.670 1.00 82.80 134 CYS B CA 1
ATOM 545 C C . CYS B 2 14 ? -30.309 10.670 -28.526 1.00 84.42 134 CYS B C 1
ATOM 546 O O . CYS B 2 14 ? -31.011 11.590 -28.098 1.00 84.26 134 CYS B O 1
ATOM 549 N N . ILE B 2 15 ? -29.753 10.674 -29.735 1.00 81.88 135 ILE B N 1
ATOM 550 C CA . ILE B 2 15 ? -29.873 11.807 -30.648 1.00 78.53 135 ILE B CA 1
ATOM 551 C C . ILE B 2 15 ? -30.130 11.289 -32.055 1.00 81.77 135 ILE B C 1
ATOM 552 O O . ILE B 2 15 ? -29.474 10.345 -32.510 1.00 88.27 135 ILE B O 1
ATOM 557 N N . VAL B 2 16 ? -31.095 11.899 -32.739 1.00 83.80 136 VAL B N 1
ATOM 558 C CA . VAL B 2 16 ? -31.361 11.584 -34.142 1.00 83.43 136 VAL B CA 1
ATOM 559 C C . VAL B 2 16 ? -30.881 12.738 -35.017 1.00 81.24 136 VAL B C 1
ATOM 560 O O . VAL B 2 16 ? -31.612 13.714 -35.225 1.00 77.74 136 VAL B O 1
ATOM 564 N N . ASN B 2 17 ? -29.661 12.638 -35.533 1.00 77.25 137 ASN B N 1
ATOM 565 C CA . ASN B 2 17 ? -29.182 13.621 -36.492 1.00 79.34 137 ASN B CA 1
ATOM 566 C C . ASN B 2 17 ? -29.930 13.454 -37.808 1.00 83.80 137 ASN B C 1
ATOM 567 O O . ASN B 2 17 ? -30.035 12.340 -38.332 1.00 78.78 137 ASN B O 1
ATOM 572 N N . GLU B 2 18 ? -30.468 14.556 -38.333 1.00 86.46 138 GLU B N 1
ATOM 573 C CA . GLU B 2 18 ? -31.249 14.491 -39.562 1.00 72.67 138 GLU B CA 1
ATOM 574 C C . GLU B 2 18 ? -30.422 13.877 -40.682 1.00 72.75 138 GLU B C 1
ATOM 575 O O . GLU B 2 18 ? -29.326 14.354 -40.992 1.00 86.99 138 GLU B O 1
ATOM 581 N N . GLY B 2 19 ? -30.951 12.812 -41.282 1.00 75.30 139 GLY B N 1
ATOM 582 C CA . GLY B 2 19 ? -30.282 12.069 -42.317 1.00 94.68 139 GLY B CA 1
ATOM 583 C C . GLY B 2 19 ? -29.633 10.788 -41.834 1.00 82.01 139 GLY B C 1
ATOM 584 O O . GLY B 2 19 ? -29.463 9.853 -42.624 1.00 90.79 139 GLY B O 1
ATOM 585 N N . LYS B 2 20 ? -29.264 10.726 -40.560 1.00 66.14 140 LYS B N 1
ATOM 586 C CA . LYS B 2 20 ? -28.645 9.549 -39.974 1.00 70.86 140 LYS B CA 1
ATOM 587 C C . LYS B 2 20 ? -29.642 8.815 -39.085 1.00 77.29 140 LYS B C 1
ATOM 588 O O . LYS B 2 20 ? -30.709 9.331 -38.739 1.00 80.67 140 LYS B O 1
ATOM 590 N N . LYS B 2 21 ? -29.281 7.588 -38.724 1.00 68.29 141 LYS B N 1
ATOM 591 C CA . LYS B 2 21 ? -30.102 6.790 -37.829 1.00 66.08 141 LYS B CA 1
ATOM 592 C C . LYS B 2 21 ? -29.881 7.226 -36.381 1.00 86.93 141 LYS B C 1
ATOM 593 O O . LYS B 2 21 ? -28.977 8.006 -36.067 1.00 96.46 141 LYS B O 1
ATOM 599 N N . MET B 2 22 ? -30.732 6.715 -35.493 1.00 79.22 142 MET B N 1
ATOM 600 C CA . MET B 2 22 ? -30.651 7.081 -34.084 1.00 83.93 142 MET B CA 1
ATOM 601 C C . MET B 2 22 ? -29.349 6.582 -33.467 1.00 82.94 142 MET B C 1
ATOM 602 O O . MET B 2 22 ? -28.979 5.414 -33.621 1.00 88.88 142 MET B O 1
ATOM 607 N N . ARG B 2 23 ? -28.654 7.479 -32.772 1.00 83.27 143 ARG B N 1
ATOM 608 C CA . ARG B 2 23 ? -27.429 7.163 -32.053 1.00 76.43 143 ARG B CA 1
ATOM 609 C C . ARG B 2 23 ? -27.632 7.450 -30.572 1.00 84.09 143 ARG B C 1
ATOM 610 O O . ARG B 2 23 ? -28.228 8.468 -30.206 1.00 81.53 143 ARG B O 1
ATOM 618 N N . CYS B 2 24 ? -27.140 6.547 -29.723 1.00 78.89 144 CYS B N 1
ATOM 619 C CA . CYS B 2 24 ? -27.262 6.685 -28.279 1.00 81.86 144 CYS B CA 1
ATOM 620 C C . CYS B 2 24 ? -25.889 6.585 -27.629 1.00 82.56 144 CYS B C 1
ATOM 621 O O . CYS B 2 24 ? -25.029 5.825 -28.082 1.00 85.74 144 CYS B O 1
ATOM 624 N N . GLU B 2 25 ? -25.696 7.358 -26.563 1.00 84.34 145 GLU B N 1
ATOM 625 C CA . GLU B 2 25 ? -24.425 7.443 -25.861 1.00 83.50 145 GLU B CA 1
ATOM 626 C C . GLU B 2 25 ? -24.634 7.156 -24.379 1.00 84.59 145 GLU B C 1
ATOM 627 O O . GLU B 2 25 ? -25.732 7.330 -23.842 1.00 90.71 145 GLU B O 1
ATOM 633 N N . TRP B 2 26 ? -23.566 6.715 -23.720 1.00 82.16 146 TRP B N 1
ATOM 634 C CA . TRP B 2 26 ? -23.632 6.395 -22.300 1.00 77.80 146 TRP B CA 1
ATOM 635 C C . TRP B 2 26 ? -22.240 6.505 -21.691 1.00 81.11 146 TRP B C 1
ATOM 636 O O . TRP B 2 26 ? -21.245 6.709 -22.390 1.00 83.51 146 TRP B O 1
ATOM 647 N N . ASP B 2 27 ? -22.192 6.368 -20.366 1.00 83.91 147 ASP B N 1
ATOM 648 C CA . ASP B 2 27 ? -20.957 6.384 -19.589 1.00 85.76 147 ASP B CA 1
ATOM 649 C C . ASP B 2 27 ? -20.708 4.966 -19.086 1.00 101.19 147 ASP B C 1
ATOM 650 O O . ASP B 2 27 ? -21.458 4.458 -18.245 1.00 100.78 147 ASP B O 1
ATOM 655 N N . GLY B 2 28 ? -19.650 4.332 -19.599 1.00 100.94 148 GLY B N 1
ATOM 656 C CA . GLY B 2 28 ? -19.357 2.953 -19.248 1.00 111.85 148 GLY B CA 1
ATOM 657 C C . GLY B 2 28 ? -18.955 2.745 -17.802 1.00 100.55 148 GLY B C 1
ATOM 658 O O . GLY B 2 28 ? -19.020 1.613 -17.311 1.00 104.08 148 GLY B O 1
ATOM 659 N N . GLY B 2 29 ? -18.548 3.801 -17.111 1.00 92.77 149 GLY B N 1
ATOM 660 C CA . GLY B 2 29 ? -18.149 3.674 -15.724 1.00 107.58 149 GLY B CA 1
ATOM 661 C C . GLY B 2 29 ? -16.678 3.343 -15.562 1.00 110.08 149 GLY B C 1
ATOM 662 O O . GLY B 2 29 ? -15.843 3.584 -16.439 1.00 110.01 149 GLY B O 1
ATOM 663 N N . ARG B 2 30 ? -16.365 2.778 -14.397 1.00 95.14 150 ARG B N 1
ATOM 664 C CA . ARG B 2 30 ? -14.985 2.492 -14.030 1.00 97.78 150 ARG B CA 1
ATOM 665 C C . ARG B 2 30 ? -14.350 1.491 -14.992 1.00 104.36 150 ARG B C 1
ATOM 666 O O . ARG B 2 30 ? -15.030 0.696 -15.649 1.00 119.57 150 ARG B O 1
ATOM 674 N N . GLU B 2 31 ? -13.022 1.539 -15.063 1.00 106.36 151 GLU B N 1
ATOM 675 C CA . GLU B 2 31 ? -12.274 0.588 -15.875 1.00 111.78 151 GLU B CA 1
ATOM 676 C C . GLU B 2 31 ? -12.345 -0.800 -15.253 1.00 98.49 151 GLU B C 1
ATOM 677 O O . GLU B 2 31 ? -12.008 -0.984 -14.078 1.00 94.26 151 GLU B O 1
ATOM 683 N N . THR B 2 32 ? -12.787 -1.777 -16.039 1.00 106.83 152 THR B N 1
ATOM 684 C CA . THR B 2 32 ? -12.941 -3.139 -15.548 1.00 106.06 152 THR B CA 1
ATOM 685 C C . THR B 2 32 ? -11.695 -3.990 -15.740 1.00 105.56 152 THR B C 1
ATOM 686 O O . THR B 2 32 ? -11.602 -5.067 -15.140 1.00 108.45 152 THR B O 1
ATOM 690 N N . HIS B 2 33 ? -10.748 -3.541 -16.564 1.00 111.51 153 HIS B N 1
ATOM 691 C CA . HIS B 2 33 ? -9.561 -4.313 -16.927 1.00 113.43 153 HIS B CA 1
ATOM 692 C C . HIS B 2 33 ? -9.919 -5.635 -17.598 1.00 108.89 153 HIS B C 1
ATOM 693 O O . HIS B 2 33 ? -9.113 -6.569 -17.605 1.00 111.64 153 HIS B O 1
ATOM 700 N N . LEU B 2 34 ? -11.112 -5.710 -18.184 1.00 99.50 154 LEU B N 1
ATOM 701 C CA . LEU B 2 34 ? -11.611 -6.895 -18.866 1.00 90.89 154 LEU B CA 1
ATOM 702 C C . LEU B 2 34 ? -12.277 -6.469 -20.162 1.00 104.63 154 LEU B C 1
ATOM 703 O O . LEU B 2 34 ? -12.795 -5.354 -20.272 1.00 109.04 154 LEU B O 1
ATOM 708 N N . GLU B 2 35 ? -12.258 -7.367 -21.146 1.00 90.92 155 GLU B N 1
ATOM 709 C CA . GLU B 2 35 ? -12.960 -7.106 -22.396 1.00 97.51 155 GLU B CA 1
ATOM 710 C C . GLU B 2 35 ? -14.452 -7.018 -22.113 1.00 97.23 155 GLU B C 1
ATOM 711 O O . GLU B 2 35 ? -15.069 -8.008 -21.715 1.00 105.52 155 GLU B O 1
ATOM 717 N N . THR B 2 36 ? -15.040 -5.840 -22.310 1.00 84.11 156 THR B N 1
ATOM 718 C CA . THR B 2 36 ? -16.446 -5.608 -22.003 1.00 87.07 156 THR B CA 1
ATOM 719 C C . THR B 2 36 ? -17.220 -5.339 -23.285 1.00 87.88 156 THR B C 1
ATOM 720 O O . THR B 2 36 ? -16.799 -4.523 -24.112 1.00 79.26 156 THR B O 1
ATOM 724 N N . ASN B 2 37 ? -18.346 -6.026 -23.446 1.00 93.08 157 ASN B N 1
ATOM 725 C CA . ASN B 2 37 ? -19.235 -5.830 -24.582 1.00 78.67 157 ASN B CA 1
ATOM 726 C C . ASN B 2 37 ? -20.436 -4.997 -24.153 1.00 78.59 157 ASN B C 1
ATOM 727 O O . ASN B 2 37 ? -20.996 -5.206 -23.072 1.00 83.22 157 ASN B O 1
ATOM 732 N N . PHE B 2 38 ? -20.831 -4.058 -25.007 1.00 79.74 158 PHE B N 1
ATOM 733 C CA . PHE B 2 38 ? -21.988 -3.209 -24.762 1.00 76.29 158 PHE B CA 1
ATOM 734 C C . PHE B 2 38 ? -23.038 -3.473 -25.830 1.00 79.93 158 PHE B C 1
ATOM 735 O O . PHE B 2 38 ? -22.717 -3.572 -27.018 1.00 87.81 158 PHE B O 1
ATOM 743 N N . THR B 2 39 ? -24.293 -3.586 -25.400 1.00 80.02 159 THR B N 1
ATOM 744 C CA . THR B 2 39 ? -25.414 -3.813 -26.302 1.00 78.84 159 THR B CA 1
ATOM 745 C C . THR B 2 39 ? -26.533 -2.842 -25.963 1.00 86.49 159 THR B C 1
ATOM 746 O O . THR B 2 39 ? -26.870 -2.663 -24.788 1.00 89.92 159 THR B O 1
ATOM 750 N N . LEU B 2 40 ? -27.109 -2.222 -26.991 1.00 82.23 160 LEU B N 1
ATOM 751 C CA . LEU B 2 40 ? -28.187 -1.248 -26.833 1.00 69.01 160 LEU B CA 1
ATOM 752 C C . LEU B 2 40 ? -29.498 -1.926 -27.216 1.00 79.87 160 LEU B C 1
ATOM 753 O O . LEU B 2 40 ? -29.802 -2.089 -28.401 1.00 90.93 160 LEU B O 1
ATOM 758 N N . LYS B 2 41 ? -30.271 -2.322 -26.214 1.00 82.93 161 LYS B N 1
ATOM 759 C CA . LYS B 2 41 ? -31.552 -2.967 -26.451 1.00 88.31 161 LYS B CA 1
ATOM 760 C C . LYS B 2 41 ? -32.646 -1.922 -26.634 1.00 88.98 161 LYS B C 1
ATOM 761 O O . LYS B 2 41 ? -32.613 -0.844 -26.033 1.00 79.61 161 LYS B O 1
ATOM 767 N N . SER B 2 42 ? -33.625 -2.255 -27.471 1.00 82.93 162 SER B N 1
ATOM 768 C CA . SER B 2 42 ? -34.681 -1.316 -27.818 1.00 77.82 162 SER B CA 1
ATOM 769 C C . SER B 2 42 ? -35.972 -2.084 -28.049 1.00 82.62 162 SER B C 1
ATOM 770 O O . SER B 2 42 ? -35.956 -3.270 -28.388 1.00 91.57 162 SER B O 1
ATOM 773 N N . GLU B 2 43 ? -37.096 -1.391 -27.869 1.00 77.05 163 GLU B N 1
ATOM 774 C CA . GLU B 2 43 ? -38.401 -2.011 -28.068 1.00 80.20 163 GLU B CA 1
ATOM 775 C C . GLU B 2 43 ? -39.485 -0.941 -28.070 1.00 78.61 163 GLU B C 1
ATOM 776 O O . GLU B 2 43 ? -39.289 0.172 -27.576 1.00 81.54 163 GLU B O 1
ATOM 782 N N . TRP B 2 44 ? -40.632 -1.302 -28.646 1.00 88.44 164 TRP B N 1
ATOM 783 C CA . TRP B 2 44 ? -41.828 -0.468 -28.672 1.00 82.68 164 TRP B CA 1
ATOM 784 C C . TRP B 2 44 ? -43.019 -1.340 -28.315 1.00 91.41 164 TRP B C 1
ATOM 785 O O . TRP B 2 44 ? -43.215 -2.401 -28.919 1.00 87.54 164 TRP B O 1
ATOM 796 N N . ALA B 2 45 ? -43.815 -0.885 -27.349 1.00 93.91 165 ALA B N 1
ATOM 797 C CA . ALA B 2 45 ? -44.881 -1.698 -26.752 1.00 91.39 165 ALA B CA 1
ATOM 798 C C . ALA B 2 45 ? -44.186 -2.940 -26.198 1.00 104.00 165 ALA B C 1
ATOM 799 O O . ALA B 2 45 ? -43.162 -2.802 -25.511 1.00 107.04 165 ALA B O 1
ATOM 801 N N . THR B 2 46 ? -44.683 -4.149 -26.456 1.00 85.92 166 THR B N 1
ATOM 802 C CA . THR B 2 46 ? -43.933 -5.345 -26.085 1.00 85.95 166 THR B CA 1
ATOM 803 C C . THR B 2 46 ? -42.886 -5.701 -27.131 1.00 96.62 166 THR B C 1
ATOM 804 O O . THR B 2 46 ? -41.873 -6.330 -26.802 1.00 95.57 166 THR B O 1
ATOM 808 N N . HIS B 2 47 ? -43.121 -5.301 -28.378 1.00 107.23 167 HIS B N 1
ATOM 809 C CA . HIS B 2 47 ? -42.314 -5.737 -29.509 1.00 104.46 167 HIS B CA 1
ATOM 810 C C . HIS B 2 47 ? -40.907 -5.151 -29.436 1.00 99.72 167 HIS B C 1
ATOM 811 O O . HIS B 2 47 ? -40.733 -3.951 -29.206 1.00 92.17 167 HIS B O 1
ATOM 818 N N . LYS B 2 48 ? -39.907 -6.001 -29.650 1.00 100.59 168 LYS B N 1
ATOM 819 C CA . LYS B 2 48 ? -38.508 -5.628 -29.510 1.00 91.85 168 LYS B CA 1
ATOM 820 C C . LYS B 2 48 ? -37.908 -5.211 -30.846 1.00 86.81 168 LYS B C 1
ATOM 821 O O . LYS B 2 48 ? -38.251 -5.758 -31.900 1.00 88.90 168 LYS B O 1
ATOM 823 N N . PHE B 2 49 ? -37.003 -4.240 -30.785 1.00 89.21 169 PHE B N 1
ATOM 824 C CA . PHE B 2 49 ? -36.207 -3.807 -31.922 1.00 84.69 169 PHE B CA 1
ATOM 825 C C . PHE B 2 49 ? -34.966 -4.681 -32.081 1.00 92.28 169 PHE B C 1
ATOM 826 O O . PHE B 2 49 ? -34.644 -5.515 -31.232 1.00 98.67 169 PHE B O 1
ATOM 834 N N . ALA B 2 50 ? -34.267 -4.480 -33.195 1.00 79.73 170 ALA B N 1
ATOM 835 C CA . ALA B 2 50 ? -33.006 -5.172 -33.427 1.00 89.96 170 ALA B CA 1
ATOM 836 C C . ALA B 2 50 ? -31.942 -4.671 -32.455 1.00 89.85 170 ALA B C 1
ATOM 837 O O . ALA B 2 50 ? -31.800 -3.462 -32.242 1.00 97.87 170 ALA B O 1
ATOM 839 N N . ASP B 2 51 ? -31.200 -5.602 -31.861 1.00 94.45 171 ASP B N 1
ATOM 840 C CA . ASP B 2 51 ? -30.156 -5.240 -30.911 1.00 89.53 171 ASP B CA 1
ATOM 841 C C . ASP B 2 51 ? -28.994 -4.535 -31.607 1.00 93.46 171 ASP B C 1
ATOM 842 O O . ASP B 2 51 ? -28.681 -4.795 -32.772 1.00 97.54 171 ASP B O 1
ATOM 847 N N . CYS B 2 52 ? -28.358 -3.623 -30.874 1.00 86.56 172 CYS B N 1
ATOM 848 C CA . CYS B 2 52 ? -27.226 -2.847 -31.367 1.00 97.51 172 CYS B CA 1
ATOM 849 C C . CYS B 2 52 ? -26.001 -3.191 -30.531 1.00 99.97 172 CYS B C 1
ATOM 850 O O . CYS B 2 52 ? -26.000 -2.975 -29.315 1.00 97.92 172 CYS B O 1
ATOM 853 N N . LYS B 2 53 ? -24.969 -3.734 -31.175 1.00 100.80 173 LYS B N 1
ATOM 854 C CA . LYS B 2 53 ? -23.716 -4.062 -30.504 1.00 93.19 173 LYS B CA 1
ATOM 855 C C . LYS B 2 53 ? -22.681 -3.000 -30.853 1.00 90.77 173 LYS B C 1
ATOM 856 O O . LYS B 2 53 ? -22.333 -2.828 -32.027 1.00 108.79 173 LYS B O 1
ATOM 862 N N . ALA B 2 54 ? -22.196 -2.295 -29.835 1.00 82.76 174 ALA B N 1
ATOM 863 C CA . ALA B 2 54 ? -21.288 -1.177 -30.049 1.00 97.10 174 ALA B CA 1
ATOM 864 C C . ALA B 2 54 ? -19.936 -1.664 -30.555 1.00 91.00 174 ALA B C 1
ATOM 865 O O . ALA B 2 54 ? -19.396 -2.664 -30.074 1.00 101.19 174 ALA B O 1
ATOM 867 N N . LYS B 2 55 ? -19.395 -0.949 -31.539 1.00 87.55 175 LYS B N 1
ATOM 868 C CA . LYS B 2 55 ? -18.099 -1.289 -32.104 1.00 98.36 175 LYS B CA 1
ATOM 869 C C . LYS B 2 55 ? -17.002 -1.114 -31.056 1.00 105.43 175 LYS B C 1
ATOM 870 O O . LYS B 2 55 ? -17.157 -0.391 -30.068 1.00 114.08 175 LYS B O 1
ATOM 876 N N . ARG B 2 56 ? -15.875 -1.796 -31.278 1.00 104.71 176 ARG B N 1
ATOM 877 C CA . ARG B 2 56 ? -14.769 -1.709 -30.331 1.00 105.06 176 ARG B CA 1
ATOM 878 C C . ARG B 2 56 ? -14.087 -0.348 -30.365 1.00 107.84 176 ARG B C 1
ATOM 879 O O . ARG B 2 56 ? -13.462 0.043 -29.373 1.00 114.49 176 ARG B O 1
ATOM 887 N N . ASP B 2 57 ? -14.190 0.379 -31.479 1.00 117.38 177 ASP B N 1
ATOM 888 C CA . ASP B 2 57 ? -13.602 1.711 -31.562 1.00 115.18 177 ASP B CA 1
ATOM 889 C C . ASP B 2 57 ? -14.438 2.753 -30.829 1.00 110.05 177 ASP B C 1
ATOM 890 O O . ASP B 2 57 ? -13.893 3.756 -30.354 1.00 112.45 177 ASP B O 1
ATOM 895 N N . THR B 2 58 ? -15.750 2.543 -30.736 1.00 103.93 178 THR B N 1
ATOM 896 C CA . THR B 2 58 ? -16.669 3.465 -30.067 1.00 94.84 178 THR B CA 1
ATOM 897 C C . THR B 2 58 ? -17.442 2.682 -29.015 1.00 96.35 178 THR B C 1
ATOM 898 O O . THR B 2 58 ? -18.616 2.340 -29.214 1.00 105.74 178 THR B O 1
ATOM 902 N N . PRO B 2 59 ? -16.813 2.380 -27.877 1.00 91.25 179 PRO B N 1
ATOM 903 C CA . PRO B 2 59 ? -17.444 1.505 -26.880 1.00 97.75 179 PRO B CA 1
ATOM 904 C C . PRO B 2 59 ? -18.528 2.172 -26.047 1.00 97.22 179 PRO B C 1
ATOM 905 O O . PRO B 2 59 ? -19.142 1.496 -25.214 1.00 95.65 179 PRO B O 1
ATOM 909 N N . THR B 2 60 ? -18.782 3.466 -26.233 1.00 90.20 180 THR B N 1
ATOM 910 C CA . THR B 2 60 ? -19.834 4.162 -25.502 1.00 85.81 180 THR B CA 1
ATOM 911 C C . THR B 2 60 ? -20.878 4.758 -26.438 1.00 90.55 180 THR B C 1
ATOM 912 O O . THR B 2 60 ? -21.581 5.701 -26.060 1.00 89.95 180 THR B O 1
ATOM 916 N N . SER B 2 61 ? -20.995 4.227 -27.653 1.00 84.83 181 SER B N 1
ATOM 917 C CA . SER B 2 61 ? -21.945 4.748 -28.621 1.00 77.80 181 SER B CA 1
ATOM 918 C C . SER B 2 61 ? -22.419 3.617 -29.520 1.00 93.20 181 SER B C 1
ATOM 919 O O . SER B 2 61 ? -21.664 2.690 -29.825 1.00 96.10 181 SER B O 1
ATOM 922 N N . CYS B 2 62 ? -23.679 3.704 -29.940 1.00 88.59 182 CYS B N 1
ATOM 923 C CA . CYS B 2 62 ? -24.257 2.742 -30.868 1.00 92.97 182 CYS B CA 1
ATOM 924 C C . CYS B 2 62 ? -25.248 3.473 -31.760 1.00 99.60 182 CYS B C 1
ATOM 925 O O . CYS B 2 62 ? -26.021 4.308 -31.284 1.00 93.53 182 CYS B O 1
ATOM 928 N N . THR B 2 63 ? -25.219 3.153 -33.052 1.00 92.49 183 THR B N 1
ATOM 929 C CA . THR B 2 63 ? -26.149 3.705 -34.032 1.00 78.80 183 THR B CA 1
ATOM 930 C C . THR B 2 63 ? -27.016 2.562 -34.548 1.00 89.26 183 THR B C 1
ATOM 931 O O . THR B 2 63 ? -26.516 1.647 -35.210 1.00 101.78 183 THR B O 1
ATOM 935 N N . VAL B 2 64 ? -28.315 2.619 -34.238 1.00 87.74 184 VAL B N 1
ATOM 936 C CA . VAL B 2 64 ? -29.211 1.502 -34.523 1.00 85.33 184 VAL B CA 1
ATOM 937 C C . VAL B 2 64 ? -29.290 1.215 -36.023 1.00 92.49 184 VAL B C 1
ATOM 938 O O . VAL B 2 64 ? -28.956 2.050 -36.872 1.00 94.65 184 VAL B O 1
ATOM 942 N N . ASP B 2 65 ? -29.753 0.006 -36.344 1.00 94.60 185 ASP B N 1
ATOM 943 C CA . ASP B 2 65 ? -29.920 -0.416 -37.727 1.00 93.56 185 ASP B CA 1
ATOM 944 C C . ASP B 2 65 ? -31.312 -0.141 -38.277 1.00 98.23 185 ASP B C 1
ATOM 945 O O . ASP B 2 65 ? -31.495 -0.185 -39.498 1.00 108.09 185 ASP B O 1
ATOM 950 N N . TYR B 2 66 ? -32.291 0.137 -37.420 1.00 97.77 186 TYR B N 1
ATOM 951 C CA . TYR B 2 66 ? -33.657 0.350 -37.871 1.00 89.05 186 TYR B CA 1
ATOM 952 C C . TYR B 2 66 ? -33.919 1.829 -38.129 1.00 84.82 186 TYR B C 1
ATOM 953 O O . TYR B 2 66 ? -33.310 2.706 -37.512 1.00 88.52 186 TYR B O 1
ATOM 962 N N . SER B 2 67 ? -34.828 2.093 -39.067 1.00 74.61 187 SER B N 1
ATOM 963 C CA . SER B 2 67 ? -35.149 3.463 -39.434 1.00 88.88 187 SER B CA 1
ATOM 964 C C . SER B 2 67 ? -35.731 4.212 -38.241 1.00 87.33 187 SER B C 1
ATOM 965 O O . SER B 2 67 ? -36.342 3.622 -37.347 1.00 82.00 187 SER B O 1
ATOM 968 N N . THR B 2 68 ? -35.530 5.527 -38.231 1.00 88.19 188 THR B N 1
ATOM 969 C CA . THR B 2 68 ? -36.047 6.351 -37.148 1.00 78.17 188 THR B CA 1
ATOM 970 C C . THR B 2 68 ? -37.570 6.351 -37.181 1.00 77.31 188 THR B C 1
ATOM 971 O O . THR B 2 68 ? -38.180 6.505 -38.243 1.00 81.07 188 THR B O 1
ATOM 975 N N . VAL B 2 69 ? -38.186 6.175 -36.016 1.00 78.31 189 VAL B N 1
ATOM 976 C CA . VAL B 2 69 ? -39.637 6.094 -35.892 1.00 77.87 189 VAL B CA 1
ATOM 977 C C . VAL B 2 69 ? -40.105 7.261 -35.038 1.00 79.99 189 VAL B C 1
ATOM 978 O O . VAL B 2 69 ? -39.530 7.536 -33.979 1.00 83.71 189 VAL B O 1
ATOM 982 N N . TYR B 2 70 ? -41.132 7.955 -35.508 1.00 80.18 190 TYR B N 1
ATOM 983 C CA . TYR B 2 70 ? -41.621 9.153 -34.852 1.00 78.52 190 TYR B CA 1
ATOM 984 C C . TYR B 2 70 ? -43.031 8.938 -34.321 1.00 95.30 190 TYR B C 1
ATOM 985 O O . TYR B 2 70 ? -43.778 8.077 -34.795 1.00 96.46 190 TYR B O 1
ATOM 994 N N . PHE B 2 71 ? -43.373 9.735 -33.307 1.00 90.94 191 PHE B N 1
ATOM 995 C CA . PHE B 2 71 ? -44.716 9.839 -32.743 1.00 77.74 191 PHE B CA 1
ATOM 996 C C . PHE B 2 71 ? -45.156 8.579 -32.007 1.00 83.62 191 PHE B C 1
ATOM 997 O O . PHE B 2 71 ? -46.359 8.345 -31.844 1.00 85.19 191 PHE B O 1
ATOM 1005 N N . VAL B 2 72 ? -44.206 7.755 -31.560 1.00 83.07 192 VAL B N 1
ATOM 1006 C CA . VAL B 2 72 ? -44.476 6.647 -30.655 1.00 79.63 192 VAL B CA 1
ATOM 1007 C C . VAL B 2 72 ? -43.427 6.671 -29.552 1.00 86.16 192 VAL B C 1
ATOM 1008 O O . VAL B 2 72 ? -42.393 7.334 -29.659 1.00 81.17 192 VAL B O 1
ATOM 1012 N N . ASN B 2 73 ? -43.702 5.930 -28.482 1.00 93.85 193 ASN B N 1
ATOM 1013 C CA . ASN B 2 73 ? -42.865 5.925 -27.285 1.00 79.51 193 ASN B CA 1
ATOM 1014 C C . ASN B 2 73 ? -42.102 4.607 -27.214 1.00 84.65 193 ASN B C 1
ATOM 1015 O O . ASN B 2 73 ? -42.700 3.549 -26.988 1.00 104.07 193 ASN B O 1
ATOM 1020 N N . ILE B 2 74 ? -40.784 4.674 -27.395 1.00 72.20 194 ILE B N 1
ATOM 1021 C CA . ILE B 2 74 ? -39.928 3.498 -27.357 1.00 77.32 194 ILE B CA 1
ATOM 1022 C C . ILE B 2 74 ? -39.213 3.427 -26.013 1.00 84.36 194 ILE B C 1
ATOM 1023 O O . ILE B 2 74 ? -39.139 4.402 -25.260 1.00 88.08 194 ILE B O 1
ATOM 1028 N N . GLU B 2 75 ? -38.672 2.247 -25.709 1.00 81.02 195 GLU B N 1
ATOM 1029 C CA . GLU B 2 75 ? -37.939 1.998 -24.471 1.00 78.23 195 GLU B CA 1
ATOM 1030 C C . GLU B 2 75 ? -36.534 1.520 -24.812 1.00 87.40 195 GLU B C 1
ATOM 1031 O O . GLU B 2 75 ? -36.369 0.524 -25.527 1.00 88.98 195 GLU B O 1
ATOM 1037 N N . VAL B 2 76 ? -35.528 2.223 -24.294 1.00 84.99 196 VAL B N 1
ATOM 1038 C CA . VAL B 2 76 ? -34.129 1.959 -24.608 1.00 73.21 196 VAL B CA 1
ATOM 1039 C C . VAL B 2 76 ? -33.349 1.742 -23.317 1.00 79.70 196 VAL B C 1
ATOM 1040 O O . VAL B 2 76 ? -33.651 2.342 -22.280 1.00 85.80 196 VAL B O 1
ATOM 1044 N N . TRP B 2 77 ? -32.334 0.881 -23.389 1.00 84.13 197 TRP B N 1
ATOM 1045 C CA . TRP B 2 77 ? -31.416 0.669 -22.276 1.00 81.20 197 TRP B CA 1
ATOM 1046 C C . TRP B 2 77 ? -30.173 -0.044 -22.787 1.00 83.16 197 TRP B C 1
ATOM 1047 O O . TRP B 2 77 ? -30.202 -0.732 -23.811 1.00 85.33 197 TRP B O 1
ATOM 1058 N N . VAL B 2 78 ? -29.076 0.131 -22.050 1.00 91.06 198 VAL B N 1
ATOM 1059 C CA . VAL B 2 78 ? -27.781 -0.446 -22.398 1.00 81.92 198 VAL B CA 1
ATOM 1060 C C . VAL B 2 78 ? -27.512 -1.645 -21.502 1.00 83.38 198 VAL B C 1
ATOM 1061 O O . VAL B 2 78 ? -27.833 -1.631 -20.306 1.00 91.02 198 VAL B O 1
ATOM 1065 N N . GLU B 2 79 ? -26.919 -2.686 -22.083 1.00 76.10 199 GLU B N 1
ATOM 1066 C CA . GLU B 2 79 ? -26.568 -3.912 -21.376 1.00 78.13 199 GLU B CA 1
ATOM 1067 C C . GLU B 2 79 ? -25.069 -4.142 -21.539 1.00 90.78 199 GLU B C 1
ATOM 1068 O O . GLU B 2 79 ? -24.595 -4.423 -22.646 1.00 91.54 199 GLU B O 1
ATOM 1074 N N . ALA B 2 80 ? -24.328 -4.029 -20.438 1.00 77.30 200 ALA B N 1
ATOM 1075 C CA . ALA B 2 80 ? -22.881 -4.204 -20.425 1.00 70.81 200 ALA B CA 1
ATOM 1076 C C . ALA B 2 80 ? -22.534 -5.557 -19.820 1.00 77.37 200 ALA B C 1
ATOM 1077 O O . ALA B 2 80 ? -23.178 -6.003 -18.866 1.00 91.36 200 ALA B O 1
ATOM 1079 N N . GLU B 2 81 ? -21.507 -6.202 -20.369 1.00 71.24 201 GLU B N 1
ATOM 1080 C CA . GLU B 2 81 ? -21.159 -7.554 -19.956 1.00 81.50 201 GLU B CA 1
ATOM 1081 C C . GLU B 2 81 ? -19.683 -7.816 -20.208 1.00 76.26 201 GLU B C 1
ATOM 1082 O O . GLU B 2 81 ? -19.132 -7.383 -21.223 1.00 84.31 201 GLU B O 1
ATOM 1088 N N . ASN B 2 82 ? -19.057 -8.534 -19.281 1.00 77.54 202 ASN B N 1
ATOM 1089 C CA . ASN B 2 82 ? -17.710 -9.055 -19.465 1.00 81.57 202 ASN B CA 1
ATOM 1090 C C . ASN B 2 82 ? -17.655 -10.427 -18.799 1.00 83.87 202 ASN B C 1
ATOM 1091 O O . ASN B 2 82 ? -18.683 -10.987 -18.403 1.00 85.60 202 ASN B O 1
ATOM 1096 N N . ALA B 2 83 ? -16.446 -10.978 -18.680 1.00 78.47 203 ALA B N 1
ATOM 1097 C CA . ALA B 2 83 ? -16.283 -12.308 -18.105 1.00 86.64 203 ALA B CA 1
ATOM 1098 C C . ALA B 2 83 ? -16.783 -12.401 -16.667 1.00 90.86 203 ALA B C 1
ATOM 1099 O O . ALA B 2 83 ? -17.009 -13.513 -16.176 1.00 87.94 203 ALA B O 1
ATOM 1101 N N . LEU B 2 84 ? -16.961 -11.270 -15.981 1.00 94.50 204 LEU B N 1
ATOM 1102 C CA . LEU B 2 84 ? -17.265 -11.267 -14.557 1.00 83.11 204 LEU B CA 1
ATOM 1103 C C . LEU B 2 84 ? -18.704 -10.890 -14.224 1.00 90.88 204 LEU B C 1
ATOM 1104 O O . LEU B 2 84 ? -19.062 -10.885 -13.041 1.00 100.73 204 LEU B O 1
ATOM 1109 N N . GLY B 2 85 ? -19.536 -10.576 -15.205 1.00 93.17 205 GLY B N 1
ATOM 1110 C CA . GLY B 2 85 ? -20.916 -10.247 -14.903 1.00 95.80 205 GLY B CA 1
ATOM 1111 C C . GLY B 2 85 ? -21.573 -9.457 -16.010 1.00 85.61 205 GLY B C 1
ATOM 1112 O O . GLY B 2 85 ? -20.925 -8.947 -16.925 1.00 89.87 205 GLY B O 1
ATOM 1113 N N . LYS B 2 86 ? -22.899 -9.361 -15.902 1.00 83.12 206 LYS B N 1
ATOM 1114 C CA . LYS B 2 86 ? -23.732 -8.636 -16.855 1.00 84.94 206 LYS B CA 1
ATOM 1115 C C . LYS B 2 86 ? -24.658 -7.706 -16.085 1.00 88.79 206 LYS B C 1
ATOM 1116 O O . LYS B 2 86 ? -25.434 -8.163 -15.240 1.00 97.85 206 LYS B O 1
ATOM 1122 N N . VAL B 2 87 ? -24.577 -6.407 -16.374 1.00 78.56 207 VAL B N 1
ATOM 1123 C CA . VAL B 2 87 ? -25.428 -5.404 -15.746 1.00 85.55 207 VAL B CA 1
ATOM 1124 C C . VAL B 2 87 ? -26.148 -4.613 -16.830 1.00 98.51 207 VAL B C 1
ATOM 1125 O O . VAL B 2 87 ? -25.641 -4.436 -17.943 1.00 93.69 207 VAL B O 1
ATOM 1129 N N . THR B 2 88 ? -27.353 -4.151 -16.502 1.00 109.31 208 THR B N 1
ATOM 1130 C CA . THR B 2 88 ? -28.158 -3.337 -17.398 1.00 88.57 208 THR B CA 1
ATOM 1131 C C . THR B 2 88 ? -28.370 -1.960 -16.787 1.00 83.93 208 THR B C 1
ATOM 1132 O O . THR B 2 88 ? -28.456 -1.810 -15.564 1.00 91.65 208 THR B O 1
ATOM 1136 N N . SER B 2 89 ? -28.450 -0.955 -17.650 1.00 90.34 209 SER B N 1
ATOM 1137 C CA . SER B 2 89 ? -28.689 0.406 -17.204 1.00 87.79 209 SER B CA 1
ATOM 1138 C C . SER B 2 89 ? -30.169 0.604 -16.887 1.00 89.24 209 SER B C 1
ATOM 1139 O O . SER B 2 89 ? -31.004 -0.283 -17.090 1.00 97.81 209 SER B O 1
ATOM 1142 N N . ASP B 2 90 ? -30.498 1.786 -16.375 1.00 88.41 210 ASP B N 1
ATOM 1143 C CA . ASP B 2 90 ? -31.893 2.140 -16.163 1.00 88.75 210 ASP B CA 1
ATOM 1144 C C . ASP B 2 90 ? -32.559 2.442 -17.499 1.00 81.22 210 ASP B C 1
ATOM 1145 O O . ASP B 2 90 ? -31.975 3.091 -18.370 1.00 88.20 210 ASP B O 1
ATOM 1150 N N . HIS B 2 91 ? -33.785 1.954 -17.662 1.00 78.09 211 HIS B N 1
ATOM 1151 C CA . HIS B 2 91 ? -34.500 2.140 -18.915 1.00 77.75 211 HIS B CA 1
ATOM 1152 C C . HIS B 2 91 ? -34.950 3.588 -19.072 1.00 90.08 211 HIS B C 1
ATOM 1153 O O . HIS B 2 91 ? -35.304 4.264 -18.101 1.00 105.20 211 HIS B O 1
ATOM 1160 N N . ILE B 2 92 ? -34.928 4.065 -20.314 1.00 75.25 212 ILE B N 1
ATOM 1161 C CA . ILE B 2 92 ? -35.429 5.390 -20.655 1.00 82.07 212 ILE B CA 1
ATOM 1162 C C . ILE B 2 92 ? -36.573 5.232 -21.648 1.00 91.24 212 ILE B C 1
ATOM 1163 O O . ILE B 2 92 ? -36.582 4.316 -22.476 1.00 94.84 212 ILE B O 1
ATOM 1168 N N . ASN B 2 93 ? -37.552 6.129 -21.547 1.00 91.29 213 ASN B N 1
ATOM 1169 C CA . ASN B 2 93 ? -38.735 6.112 -22.403 1.00 89.26 213 ASN B CA 1
ATOM 1170 C C . ASN B 2 93 ? -38.905 7.491 -23.019 1.00 91.48 213 ASN B C 1
ATOM 1171 O O . ASN B 2 93 ? -38.993 8.488 -22.295 1.00 113.64 213 ASN B O 1
ATOM 1176 N N . PHE B 2 94 ? -38.950 7.549 -24.348 1.00 78.47 214 PHE B N 1
ATOM 1177 C CA . PHE B 2 94 ? -39.023 8.829 -25.039 1.00 79.46 214 PHE B CA 1
ATOM 1178 C C . PHE B 2 94 ? -39.620 8.624 -26.423 1.00 77.05 214 PHE B C 1
ATOM 1179 O O . PHE B 2 94 ? -39.725 7.503 -26.923 1.00 76.66 214 PHE B O 1
ATOM 1187 N N . ASP B 2 95 ? -40.020 9.739 -27.027 1.00 82.06 215 ASP B N 1
ATOM 1188 C CA . ASP B 2 95 ? -40.516 9.777 -28.396 1.00 79.90 215 ASP B CA 1
ATOM 1189 C C . ASP B 2 95 ? -39.425 10.382 -29.265 1.00 81.00 215 ASP B C 1
ATOM 1190 O O . ASP B 2 95 ? -39.096 11.566 -29.094 1.00 92.26 215 ASP B O 1
ATOM 1195 N N . PRO B 2 96 ? -38.829 9.620 -30.191 1.00 76.06 216 PRO B N 1
ATOM 1196 C CA . PRO B 2 96 ? -37.666 10.119 -30.943 1.00 80.16 216 PRO B CA 1
ATOM 1197 C C . PRO B 2 96 ? -37.882 11.447 -31.657 1.00 78.83 216 PRO B C 1
ATOM 1198 O O . PRO B 2 96 ? -36.908 12.108 -32.032 1.00 82.73 216 PRO B O 1
ATOM 1202 N N . VAL B 2 97 ? -39.139 11.851 -31.855 1.00 85.45 217 VAL B N 1
ATOM 1203 C CA . VAL B 2 97 ? -39.418 13.146 -32.465 1.00 75.61 217 VAL B CA 1
ATOM 1204 C C . VAL B 2 97 ? -38.876 14.298 -31.624 1.00 79.96 217 VAL B C 1
ATOM 1205 O O . VAL B 2 97 ? -38.620 15.384 -32.158 1.00 80.88 217 VAL B O 1
ATOM 1209 N N . TYR B 2 98 ? -38.683 14.088 -30.321 1.00 83.91 218 TYR B N 1
ATOM 1210 C CA . TYR B 2 98 ? -38.165 15.111 -29.421 1.00 88.06 218 TYR B CA 1
ATOM 1211 C C . TYR B 2 98 ? -36.647 15.066 -29.276 1.00 81.84 218 TYR B C 1
ATOM 1212 O O . TYR B 2 98 ? -36.101 15.733 -28.391 1.00 79.84 218 TYR B O 1
ATOM 1221 N N . LYS B 2 99 ? -35.957 14.300 -30.115 1.00 80.90 219 LYS B N 1
ATOM 1222 C CA . LYS B 2 99 ? -34.512 14.131 -30.028 1.00 86.20 219 LYS B CA 1
ATOM 1223 C C . LYS B 2 99 ? -33.865 14.354 -31.388 1.00 83.67 219 LYS B C 1
ATOM 1224 O O . LYS B 2 99 ? -32.890 13.690 -31.753 1.00 87.87 219 LYS B O 1
ATOM 1230 N N . VAL B 2 100 ? -34.396 15.295 -32.159 1.00 70.60 220 VAL B N 1
ATOM 1231 C CA . VAL B 2 100 ? -33.953 15.529 -33.528 1.00 75.07 220 VAL B CA 1
ATOM 1232 C C . VAL B 2 100 ? -32.967 16.688 -33.548 1.00 80.54 220 VAL B C 1
ATOM 1233 O O . VAL B 2 100 ? -33.180 17.716 -32.893 1.00 91.20 220 VAL B O 1
ATOM 1237 N N . LYS B 2 101 ? -31.874 16.515 -34.293 1.00 71.09 221 LYS B N 1
ATOM 1238 C CA . LYS B 2 101 ? -30.938 17.597 -34.583 1.00 74.57 221 LYS B CA 1
ATOM 1239 C C . LYS B 2 101 ? -31.013 17.901 -36.071 1.00 78.87 221 LYS B C 1
ATOM 1240 O O . LYS B 2 101 ? -30.406 17.183 -36.882 1.00 83.89 221 LYS B O 1
ATOM 1246 N N . PRO B 2 102 ? -31.742 18.933 -36.481 1.00 80.02 222 PRO B N 1
ATOM 1247 C CA . PRO B 2 102 ? -31.904 19.203 -37.912 1.00 84.02 222 PRO B CA 1
ATOM 1248 C C . PRO B 2 102 ? -30.595 19.643 -38.549 1.00 82.40 222 PRO B C 1
ATOM 1249 O O . PRO B 2 102 ? -29.601 19.943 -37.885 1.00 80.96 222 PRO B O 1
ATOM 1253 N N . ASN B 2 103 ? -30.610 19.657 -39.872 1.00 84.92 223 ASN B N 1
ATOM 1254 C CA . ASN B 2 103 ? -29.536 20.283 -40.612 1.00 77.38 223 ASN B CA 1
ATOM 1255 C C . ASN B 2 103 ? -29.782 21.787 -40.685 1.00 83.27 223 ASN B C 1
ATOM 1256 O O . ASN B 2 103 ? -30.932 22.231 -40.757 1.00 82.37 223 ASN B O 1
ATOM 1261 N N . PRO B 2 104 ? -28.722 22.591 -40.646 1.00 75.82 224 PRO B N 1
ATOM 1262 C CA . PRO B 2 104 ? -28.907 24.034 -40.727 1.00 77.44 224 PRO B CA 1
ATOM 1263 C C . PRO B 2 104 ? -29.573 24.411 -42.034 1.00 85.58 224 PRO B C 1
ATOM 1264 O O . PRO B 2 104 ? -29.376 23.745 -43.067 1.00 99.94 224 PRO B O 1
ATOM 1268 N N . PRO B 2 105 ? -30.382 25.468 -42.035 1.00 75.84 225 PRO B N 1
ATOM 1269 C CA . PRO B 2 105 ? -31.011 25.904 -43.285 1.00 79.59 225 PRO B CA 1
ATOM 1270 C C . PRO B 2 105 ? -29.956 26.337 -44.291 1.00 79.18 225 PRO B C 1
ATOM 1271 O O . PRO B 2 105 ? -28.943 26.939 -43.933 1.00 90.82 225 PRO B O 1
ATOM 1275 N N . HIS B 2 106 ? -30.190 26.011 -45.557 1.00 74.88 226 HIS B N 1
ATOM 1276 C CA . HIS B 2 106 ? -29.286 26.389 -46.632 1.00 80.71 226 HIS B CA 1
ATOM 1277 C C . HIS B 2 106 ? -29.935 27.468 -47.492 1.00 84.14 226 HIS B C 1
ATOM 1278 O O . HIS B 2 106 ? -31.077 27.877 -47.261 1.00 84.71 226 HIS B O 1
ATOM 1285 N N . ASN B 2 107 ? -29.173 27.944 -48.480 1.00 84.65 227 ASN B N 1
ATOM 1286 C CA . ASN B 2 107 ? -29.621 28.980 -49.414 1.00 90.30 227 ASN B CA 1
ATOM 1287 C C . ASN B 2 107 ? -29.893 30.309 -48.711 1.00 87.34 227 ASN B C 1
ATOM 1288 O O . ASN B 2 107 ? -30.732 31.093 -49.160 1.00 96.97 227 ASN B O 1
ATOM 1293 N N . LEU B 2 108 ? -29.204 30.578 -47.602 1.00 69.10 228 LEU B N 1
ATOM 1294 C CA . LEU B 2 108 ? -29.406 31.844 -46.906 1.00 67.15 228 LEU B CA 1
ATOM 1295 C C . LEU B 2 108 ? -28.954 32.994 -47.791 1.00 76.93 228 LEU B C 1
ATOM 1296 O O . LEU B 2 108 ? -27.803 33.029 -48.238 1.00 91.47 228 LEU B O 1
ATOM 1301 N N . SER B 2 109 ? -29.858 33.937 -48.040 1.00 73.06 229 SER B N 1
ATOM 1302 C CA . SER B 2 109 ? -29.567 35.045 -48.936 1.00 87.22 229 SER B CA 1
ATOM 1303 C C . SER B 2 109 ? -30.286 36.298 -48.460 1.00 85.26 229 SER B C 1
ATOM 1304 O O . SER B 2 109 ? -31.303 36.230 -47.764 1.00 78.17 229 SER B O 1
ATOM 1307 N N . VAL B 2 110 ? -29.735 37.447 -48.844 1.00 88.21 230 VAL B N 1
ATOM 1308 C CA . VAL B 2 110 ? -30.325 38.753 -48.570 1.00 85.83 230 VAL B CA 1
ATOM 1309 C C . VAL B 2 110 ? -30.925 39.249 -49.878 1.00 80.18 230 VAL B C 1
ATOM 1310 O O . VAL B 2 110 ? -30.196 39.623 -50.805 1.00 96.17 230 VAL B O 1
ATOM 1314 N N . ILE B 2 111 ? -32.257 39.261 -49.950 1.00 70.28 231 ILE B N 1
ATOM 1315 C CA . ILE B 2 111 ? -32.942 39.531 -51.212 1.00 79.89 231 ILE B CA 1
ATOM 1316 C C . ILE B 2 111 ? -32.761 40.988 -51.628 1.00 92.25 231 ILE B C 1
ATOM 1317 O O . ILE B 2 111 ? -32.239 41.283 -52.709 1.00 89.18 231 ILE B O 1
ATOM 1322 N N . ASN B 2 112 ? -33.196 41.917 -50.783 1.00 85.04 232 ASN B N 1
ATOM 1323 C CA . ASN B 2 112 ? -33.320 43.320 -51.183 1.00 88.61 232 ASN B CA 1
ATOM 1324 C C . ASN B 2 112 ? -32.125 44.141 -50.701 1.00 81.74 232 ASN B C 1
ATOM 1325 O O . ASN B 2 112 ? -32.254 45.145 -49.996 1.00 91.39 232 ASN B O 1
ATOM 1330 N N . SER B 2 113 ? -30.937 43.708 -51.109 1.00 84.60 233 SER B N 1
ATOM 1331 C CA . SER B 2 113 ? -29.744 44.486 -50.819 1.00 83.50 233 SER B CA 1
ATOM 1332 C C . SER B 2 113 ? -29.815 45.839 -51.515 1.00 94.17 233 SER B C 1
ATOM 1333 O O . SER B 2 113 ? -30.188 45.937 -52.688 1.00 95.31 233 SER B O 1
ATOM 1336 N N . GLU B 2 114 ? -29.479 46.888 -50.765 1.00 98.75 234 GLU B N 1
ATOM 1337 C CA . GLU B 2 114 ? -29.420 48.263 -51.254 1.00 96.70 234 GLU B CA 1
ATOM 1338 C C . GLU B 2 114 ? -30.774 48.782 -51.737 1.00 94.65 234 GLU B C 1
ATOM 1339 O O . GLU B 2 114 ? -30.827 49.722 -52.536 1.00 94.91 234 GLU B O 1
ATOM 1345 N N . GLU B 2 115 ? -31.879 48.207 -51.262 1.00 94.87 235 GLU B N 1
ATOM 1346 C CA . GLU B 2 115 ? -33.204 48.665 -51.665 1.00 82.83 235 GLU B CA 1
ATOM 1347 C C . GLU B 2 115 ? -33.811 49.637 -50.657 1.00 80.77 235 GLU B C 1
ATOM 1348 O O . GLU B 2 115 ? -34.266 50.719 -51.045 1.00 85.87 235 GLU B O 1
ATOM 1354 N N . LEU B 2 116 ? -33.899 49.246 -49.385 1.00 97.14 236 LEU B N 1
ATOM 1355 C CA . LEU B 2 116 ? -34.406 50.097 -48.317 1.00 92.12 236 LEU B CA 1
ATOM 1356 C C . LEU B 2 116 ? -33.293 50.455 -47.336 1.00 97.73 236 LEU B C 1
ATOM 1357 O O . LEU B 2 116 ? -32.419 49.635 -47.044 1.00 98.60 236 LEU B O 1
ATOM 1362 N N . SER B 2 117 ? -33.382 51.664 -46.764 1.00 113.00 237 SER B N 1
ATOM 1363 C CA . SER B 2 117 ? -32.296 52.185 -45.935 1.00 99.16 237 SER B CA 1
ATOM 1364 C C . SER B 2 117 ? -32.153 51.419 -44.622 1.00 94.67 237 SER B C 1
ATOM 1365 O O . SER B 2 117 ? -31.028 51.161 -44.174 1.00 97.79 237 SER B O 1
ATOM 1368 N N . SER B 2 118 ? -33.262 51.083 -43.965 1.00 97.02 238 SER B N 1
ATOM 1369 C CA . SER B 2 118 ? -33.178 50.483 -42.639 1.00 92.12 238 SER B CA 1
ATOM 1370 C C . SER B 2 118 ? -33.450 48.982 -42.581 1.00 91.08 238 SER B C 1
ATOM 1371 O O . SER B 2 118 ? -33.177 48.371 -41.541 1.00 88.68 238 SER B O 1
ATOM 1374 N N . ILE B 2 119 ? -33.973 48.362 -43.640 1.00 87.11 239 ILE B N 1
ATOM 1375 C CA . ILE B 2 119 ? -34.355 46.956 -43.549 1.00 83.22 239 ILE B CA 1
ATOM 1376 C C . ILE B 2 119 ? -33.638 46.125 -44.605 1.00 83.74 239 ILE B C 1
ATOM 1377 O O . ILE B 2 119 ? -33.309 46.602 -45.696 1.00 90.74 239 ILE B O 1
ATOM 1382 N N . LEU B 2 120 ? -33.394 44.861 -44.256 1.00 80.32 240 LEU B N 1
ATOM 1383 C CA . LEU B 2 120 ? -32.862 43.858 -45.168 1.00 72.06 240 LEU B CA 1
ATOM 1384 C C . LEU B 2 120 ? -33.659 42.578 -44.976 1.00 68.15 240 LEU B C 1
ATOM 1385 O O . LEU B 2 120 ? -33.819 42.117 -43.842 1.00 83.62 240 LEU B O 1
ATOM 1390 N N . LYS B 2 121 ? -34.164 42.009 -46.069 1.00 67.06 241 LYS B N 1
ATOM 1391 C CA . LYS B 2 121 ? -34.955 40.789 -45.982 1.00 80.41 241 LYS B CA 1
ATOM 1392 C C . LYS B 2 121 ? -34.061 39.575 -46.194 1.00 78.88 241 LYS B C 1
ATOM 1393 O O . LYS B 2 121 ? -33.160 39.589 -47.038 1.00 78.99 241 LYS B O 1
ATOM 1399 N N . LEU B 2 122 ? -34.327 38.519 -45.434 1.00 79.66 242 LEU B N 1
ATOM 1400 C CA . LEU B 2 122 ? -33.580 37.275 -45.513 1.00 72.12 242 LEU B CA 1
ATOM 1401 C C . LEU B 2 122 ? -34.480 36.168 -46.039 1.00 82.90 242 LEU B C 1
ATOM 1402 O O . LEU B 2 122 ? -35.688 36.169 -45.802 1.00 92.98 242 LEU B O 1
ATOM 1407 N N . THR B 2 123 ? -33.880 35.228 -46.766 1.00 74.60 243 THR B N 1
ATOM 1408 C CA . THR B 2 123 ? -34.575 34.031 -47.222 1.00 75.94 243 THR B CA 1
ATOM 1409 C C . THR B 2 123 ? -33.638 32.840 -47.112 1.00 72.97 243 THR B C 1
ATOM 1410 O O . THR B 2 123 ? -32.422 32.970 -47.270 1.00 85.25 243 THR B O 1
ATOM 1414 N N . TRP B 2 124 ? -34.222 31.677 -46.842 1.00 76.04 244 TRP B N 1
ATOM 1415 C CA . TRP B 2 124 ? -33.470 30.438 -46.713 1.00 83.81 244 TRP B CA 1
ATOM 1416 C C . TRP B 2 124 ? -34.364 29.281 -47.137 1.00 82.18 244 TRP B C 1
ATOM 1417 O O . TRP B 2 124 ? -35.522 29.470 -47.521 1.00 84.54 244 TRP B O 1
ATOM 1428 N N . THR B 2 125 ? -33.816 28.071 -47.067 1.00 78.43 245 THR B N 1
ATOM 1429 C CA . THR B 2 125 ? -34.563 26.851 -47.345 1.00 78.01 245 THR B CA 1
ATOM 1430 C C . THR B 2 125 ? -34.491 25.961 -46.115 1.00 78.42 245 THR B C 1
ATOM 1431 O O . THR B 2 125 ? -33.396 25.610 -45.662 1.00 84.12 245 THR B O 1
ATOM 1435 N N . ASN B 2 126 ? -35.652 25.606 -45.574 1.00 79.72 246 ASN B N 1
ATOM 1436 C CA . ASN B 2 126 ? -35.688 24.792 -44.374 1.00 73.76 246 ASN B CA 1
ATOM 1437 C C . ASN B 2 126 ? -35.228 23.370 -44.680 1.00 77.47 246 ASN B C 1
ATOM 1438 O O . ASN B 2 126 ? -35.358 22.896 -45.812 1.00 80.15 246 ASN B O 1
ATOM 1443 N N . PRO B 2 127 ? -34.686 22.671 -43.689 1.00 75.94 247 PRO B N 1
ATOM 1444 C CA . PRO B 2 127 ? -34.306 21.272 -43.897 1.00 89.43 247 PRO B CA 1
ATOM 1445 C C . PRO B 2 127 ? -35.528 20.391 -44.106 1.00 88.71 247 PRO B C 1
ATOM 1446 O O . PRO B 2 127 ? -36.657 20.742 -43.754 1.00 78.67 247 PRO B O 1
ATOM 1450 N N . SER B 2 128 ? -35.276 19.223 -44.701 1.00 95.30 248 SER B N 1
ATOM 1451 C CA . SER B 2 128 ? -36.355 18.301 -45.053 1.00 82.91 248 SER B CA 1
ATOM 1452 C C . SER B 2 128 ? -37.175 17.875 -43.841 1.00 84.59 248 SER B C 1
ATOM 1453 O O . SER B 2 128 ? -38.357 17.539 -43.981 1.00 84.94 248 SER B O 1
ATOM 1456 N N . ILE B 2 129 ? -36.569 17.876 -42.649 1.00 89.33 249 ILE B N 1
ATOM 1457 C CA . ILE B 2 129 ? -37.221 17.435 -41.418 1.00 81.45 249 ILE B CA 1
ATOM 1458 C C . ILE B 2 129 ? -38.387 18.344 -41.043 1.00 78.37 249 ILE B C 1
ATOM 1459 O O . ILE B 2 129 ? -39.130 18.066 -40.090 1.00 80.87 249 ILE B O 1
ATOM 1464 N N . LYS B 2 130 ? -38.571 19.432 -41.793 1.00 83.75 250 LYS B N 1
ATOM 1465 C CA . LYS B 2 130 ? -39.722 20.298 -41.556 1.00 78.79 250 LYS B CA 1
ATOM 1466 C C . LYS B 2 130 ? -41.046 19.566 -41.757 1.00 86.69 250 LYS B C 1
ATOM 1467 O O . LYS B 2 130 ? -42.081 20.038 -41.273 1.00 92.32 250 LYS B O 1
ATOM 1473 N N . SER B 2 131 ? -41.036 18.429 -42.459 1.00 85.28 251 SER B N 1
ATOM 1474 C CA . SER B 2 131 ? -42.265 17.663 -42.655 1.00 75.10 251 SER B CA 1
ATOM 1475 C C . SER B 2 131 ? -42.744 17.017 -41.360 1.00 78.90 251 SER B C 1
ATOM 1476 O O . SER B 2 131 ? -43.938 16.736 -41.214 1.00 92.12 251 SER B O 1
ATOM 1479 N N . VAL B 2 132 ? -41.837 16.777 -40.420 1.00 78.28 252 VAL B N 1
ATOM 1480 C CA . VAL B 2 132 ? -42.166 16.134 -39.152 1.00 80.93 252 VAL B CA 1
ATOM 1481 C C . VAL B 2 132 ? -42.414 17.167 -38.055 1.00 86.94 252 VAL B C 1
ATOM 1482 O O . VAL B 2 132 ? -43.465 17.159 -37.412 1.00 98.56 252 VAL B O 1
ATOM 1486 N N . ILE B 2 133 ? -41.455 18.058 -37.829 1.00 81.30 253 ILE B N 1
ATOM 1487 C CA . ILE B 2 133 ? -41.517 19.006 -36.729 1.00 79.55 253 ILE B CA 1
ATOM 1488 C C . ILE B 2 133 ? -41.736 20.414 -37.270 1.00 79.38 253 ILE B C 1
ATOM 1489 O O . ILE B 2 133 ? -41.533 20.700 -38.455 1.00 86.66 253 ILE B O 1
ATOM 1494 N N . ILE B 2 134 ? -42.157 21.302 -36.375 1.00 74.35 254 ILE B N 1
ATOM 1495 C CA . ILE B 2 134 ? -42.244 22.726 -36.657 1.00 67.85 254 ILE B CA 1
ATOM 1496 C C . ILE B 2 134 ? -40.996 23.384 -36.091 1.00 77.48 254 ILE B C 1
ATOM 1497 O O . ILE B 2 134 ? -40.672 23.202 -34.911 1.00 90.23 254 ILE B O 1
ATOM 1502 N N . LEU B 2 135 ? -40.282 24.126 -36.928 1.00 84.39 255 LEU B N 1
ATOM 1503 C CA . LEU B 2 135 ? -38.980 24.652 -36.547 1.00 76.74 255 LEU B CA 1
ATOM 1504 C C . LEU B 2 135 ? -39.093 26.019 -35.880 1.00 81.89 255 LEU B C 1
ATOM 1505 O O . LEU B 2 135 ? -39.964 26.827 -36.212 1.00 76.01 255 LEU B O 1
ATOM 1510 N N . LYS B 2 136 ? -38.198 26.267 -34.926 1.00 85.47 256 LYS B N 1
ATOM 1511 C CA . LYS B 2 136 ? -37.969 27.593 -34.371 1.00 77.14 256 LYS B CA 1
ATOM 1512 C C . LYS B 2 136 ? -36.526 27.981 -34.658 1.00 75.53 256 LYS B C 1
ATOM 1513 O O . LYS B 2 136 ? -35.630 27.130 -34.633 1.00 75.94 256 LYS B O 1
ATOM 1519 N N . TYR B 2 137 ? -36.306 29.253 -34.961 1.00 85.16 257 TYR B N 1
ATOM 1520 C CA . TYR B 2 137 ? -35.026 29.701 -35.486 1.00 81.73 257 TYR B CA 1
ATOM 1521 C C . TYR B 2 137 ? -34.315 30.621 -34.502 1.00 73.38 257 TYR B C 1
ATOM 1522 O O . TYR B 2 137 ? -34.846 31.000 -33.454 1.00 75.77 257 TYR B O 1
ATOM 1531 N N . ASN B 2 138 ? -33.083 30.978 -34.869 1.00 68.65 258 ASN B N 1
ATOM 1532 C CA . ASN B 2 138 ? -32.228 31.834 -34.046 1.00 81.34 258 ASN B CA 1
ATOM 1533 C C . ASN B 2 138 ? -31.305 32.580 -35.011 1.00 91.40 258 ASN B C 1
ATOM 1534 O O . ASN B 2 138 ? -30.247 32.077 -35.395 1.00 81.51 258 ASN B O 1
ATOM 1539 N N . ILE B 2 139 ? -31.726 33.782 -35.399 1.00 85.92 259 ILE B N 1
ATOM 1540 C CA . ILE B 2 139 ? -31.035 34.581 -36.404 1.00 84.62 259 ILE B CA 1
ATOM 1541 C C . ILE B 2 139 ? -30.086 35.547 -35.709 1.00 85.79 259 ILE B C 1
ATOM 1542 O O . ILE B 2 139 ? -30.481 36.262 -34.778 1.00 88.12 259 ILE B O 1
ATOM 1547 N N . GLN B 2 140 ? -28.834 35.563 -36.156 1.00 77.22 260 GLN B N 1
ATOM 1548 C CA . GLN B 2 140 ? -27.827 36.479 -35.648 1.00 76.19 260 GLN B CA 1
ATOM 1549 C C . GLN B 2 140 ? -27.286 37.327 -36.788 1.00 86.72 260 GLN B C 1
ATOM 1550 O O . GLN B 2 140 ? -27.270 36.900 -37.946 1.00 86.43 260 GLN B O 1
ATOM 1556 N N . TYR B 2 141 ? -26.845 38.536 -36.449 1.00 91.69 261 TYR B N 1
ATOM 1557 C CA . TYR B 2 141 ? -26.349 39.474 -37.443 1.00 78.04 261 TYR B CA 1
ATOM 1558 C C . TYR B 2 141 ? -25.320 40.389 -36.800 1.00 75.58 261 TYR B C 1
ATOM 1559 O O . TYR B 2 141 ? -25.338 40.612 -35.587 1.00 89.12 261 TYR B O 1
ATOM 1568 N N . ARG B 2 142 ? -24.426 40.919 -37.630 1.00 78.82 262 ARG B N 1
ATOM 1569 C CA . ARG B 2 142 ? -23.399 41.837 -37.161 1.00 82.36 262 ARG B CA 1
ATOM 1570 C C . ARG B 2 142 ? -22.824 42.578 -38.357 1.00 87.43 262 ARG B C 1
ATOM 1571 O O . ARG B 2 142 ? -22.985 42.162 -39.507 1.00 92.88 262 ARG B O 1
ATOM 1579 N N . THR B 2 143 ? -22.149 43.686 -38.068 1.00 94.99 263 THR B N 1
ATOM 1580 C CA . THR B 2 143 ? -21.432 44.402 -39.108 1.00 93.29 263 THR B CA 1
ATOM 1581 C C . THR B 2 143 ? -20.162 43.642 -39.485 1.00 98.62 263 THR B C 1
ATOM 1582 O O . THR B 2 143 ? -19.741 42.698 -38.810 1.00 100.32 263 THR B O 1
ATOM 1586 N N . LYS B 2 144 ? -19.555 44.065 -40.596 1.00 91.17 264 LYS B N 1
ATOM 1587 C CA . LYS B 2 144 ? -18.340 43.414 -41.074 1.00 92.02 264 LYS B CA 1
ATOM 1588 C C . LYS B 2 144 ? -17.229 43.480 -40.031 1.00 104.59 264 LYS B C 1
ATOM 1589 O O . LYS B 2 144 ? -16.503 42.501 -39.824 1.00 100.99 264 LYS B O 1
ATOM 1595 N N . ASP B 2 145 ? -17.091 44.621 -39.359 1.00 115.08 265 ASP B N 1
ATOM 1596 C CA . ASP B 2 145 ? -16.024 44.860 -38.394 1.00 109.36 265 ASP B CA 1
ATOM 1597 C C . ASP B 2 145 ? -16.407 44.491 -36.966 1.00 109.33 265 ASP B C 1
ATOM 1598 O O . ASP B 2 145 ? -15.624 44.742 -36.043 1.00 104.94 265 ASP B O 1
ATOM 1603 N N . ALA B 2 146 ? -17.585 43.912 -36.757 1.00 107.60 266 ALA B N 1
ATOM 1604 C CA . ALA B 2 146 ? -18.039 43.623 -35.405 1.00 96.95 266 ALA B CA 1
ATOM 1605 C C . ALA B 2 146 ? -17.298 42.425 -34.825 1.00 99.48 266 ALA B C 1
ATOM 1606 O O . ALA B 2 146 ? -17.000 41.455 -35.528 1.00 105.64 266 ALA B O 1
ATOM 1608 N N . SER B 2 147 ? -16.995 42.503 -33.529 1.00 105.77 267 SER B N 1
ATOM 1609 C CA . SER B 2 147 ? -16.380 41.396 -32.809 1.00 112.72 267 SER B CA 1
ATOM 1610 C C . SER B 2 147 ? -17.422 40.435 -32.252 1.00 111.48 267 SER B C 1
ATOM 1611 O O . SER B 2 147 ? -17.236 39.215 -32.317 1.00 107.61 267 SER B O 1
ATOM 1614 N N . THR B 2 148 ? -18.516 40.962 -31.711 1.00 106.13 268 THR B N 1
ATOM 1615 C CA . THR B 2 148 ? -19.608 40.162 -31.179 1.00 94.17 268 THR B CA 1
ATOM 1616 C C . THR B 2 148 ? -20.802 40.187 -32.129 1.00 98.83 268 THR B C 1
ATOM 1617 O O . THR B 2 148 ? -20.972 41.110 -32.930 1.00 105.19 268 THR B O 1
ATOM 1621 N N . TRP B 2 149 ? -21.632 39.151 -32.030 1.00 86.59 269 TRP B N 1
ATOM 1622 C CA . TRP B 2 149 ? -22.830 39.033 -32.853 1.00 84.19 269 TRP B CA 1
ATOM 1623 C C . TRP B 2 149 ? -24.036 39.619 -32.131 1.00 88.20 269 TRP B C 1
ATOM 1624 O O . TRP B 2 149 ? -24.196 39.444 -30.919 1.00 97.19 269 TRP B O 1
ATOM 1635 N N . SER B 2 150 ? -24.882 40.316 -32.882 1.00 86.34 270 SER B N 1
ATOM 1636 C CA . SER B 2 150 ? -26.162 40.775 -32.365 1.00 83.29 270 SER B CA 1
ATOM 1637 C C . SER B 2 150 ? -27.224 39.707 -32.601 1.00 91.19 270 SER B C 1
ATOM 1638 O O . SER B 2 150 ? -27.098 38.857 -33.487 1.00 93.50 270 SER B O 1
ATOM 1641 N N . GLN B 2 151 ? -28.281 39.758 -31.795 1.00 92.28 271 GLN B N 1
ATOM 1642 C CA . GLN B 2 151 ? -29.301 38.718 -31.776 1.00 89.47 271 GLN B CA 1
ATOM 1643 C C . GLN B 2 151 ? -30.640 39.264 -32.244 1.00 89.34 271 GLN B C 1
ATOM 1644 O O . GLN B 2 151 ? -31.064 40.342 -31.813 1.00 94.67 271 GLN B O 1
ATOM 1650 N N . ILE B 2 152 ? -31.297 38.517 -33.121 1.00 89.38 272 ILE B N 1
ATOM 1651 C CA . ILE B 2 152 ? -32.701 38.772 -33.441 1.00 79.98 272 ILE B CA 1
ATOM 1652 C C . ILE B 2 152 ? -33.563 38.119 -32.365 1.00 88.08 272 ILE B C 1
ATOM 1653 O O . ILE B 2 152 ? -33.363 36.930 -32.068 1.00 98.25 272 ILE B O 1
ATOM 1658 N N . PRO B 2 153 ? -34.485 38.854 -31.747 1.00 84.71 273 PRO B N 1
ATOM 1659 C CA . PRO B 2 153 ? -35.284 38.303 -30.637 1.00 82.89 273 PRO B CA 1
ATOM 1660 C C . PRO B 2 153 ? -35.867 36.945 -30.981 1.00 95.43 273 PRO B C 1
ATOM 1661 O O . PRO B 2 153 ? -36.681 36.824 -31.910 1.00 99.90 273 PRO B O 1
ATOM 1665 N N . PRO B 2 154 ? -35.472 35.897 -30.251 1.00 88.92 274 PRO B N 1
ATOM 1666 C CA . PRO B 2 154 ? -35.932 34.538 -30.585 1.00 94.07 274 PRO B CA 1
ATOM 1667 C C . PRO B 2 154 ? -37.437 34.354 -30.501 1.00 89.42 274 PRO B C 1
ATOM 1668 O O . PRO B 2 154 ? -37.939 33.328 -30.977 1.00 92.65 274 PRO B O 1
ATOM 1672 N N . GLU B 2 155 ? -38.168 35.302 -29.916 1.00 89.86 275 GLU B N 1
ATOM 1673 C CA . GLU B 2 155 ? -39.615 35.177 -29.811 1.00 96.15 275 GLU B CA 1
ATOM 1674 C C . GLU B 2 155 ? -40.318 35.470 -31.128 1.00 94.51 275 GLU B C 1
ATOM 1675 O O . GLU B 2 155 ? -41.452 35.020 -31.323 1.00 106.84 275 GLU B O 1
ATOM 1681 N N . ASP B 2 156 ? -39.678 36.214 -32.032 1.00 87.81 276 ASP B N 1
ATOM 1682 C CA . ASP B 2 156 ? -40.274 36.457 -33.340 1.00 103.49 276 ASP B CA 1
ATOM 1683 C C . ASP B 2 156 ? -39.971 35.321 -34.310 1.00 100.06 276 ASP B C 1
ATOM 1684 O O . ASP B 2 156 ? -40.833 34.933 -35.106 1.00 105.86 276 ASP B O 1
ATOM 1689 N N . THR B 2 157 ? -38.757 34.779 -34.256 1.00 87.64 277 THR B N 1
ATOM 1690 C CA . THR B 2 157 ? -38.374 33.624 -35.069 1.00 85.71 277 THR B CA 1
ATOM 1691 C C . THR B 2 157 ? -38.684 32.336 -34.305 1.00 95.44 277 THR B C 1
ATOM 1692 O O . THR B 2 157 ? -37.802 31.614 -33.840 1.00 103.26 277 THR B O 1
ATOM 1696 N N . ALA B 2 158 ? -39.983 32.055 -34.177 1.00 85.09 278 ALA B N 1
ATOM 1697 C CA . ALA B 2 158 ? -40.430 30.941 -33.350 1.00 80.00 278 ALA B CA 1
ATOM 1698 C C . ALA B 2 158 ? -41.359 29.975 -34.076 1.00 91.48 278 ALA B C 1
ATOM 1699 O O . ALA B 2 158 ? -41.919 29.079 -33.434 1.00 90.74 278 ALA B O 1
ATOM 1701 N N . SER B 2 159 ? -41.538 30.121 -35.387 1.00 99.55 279 SER B N 1
ATOM 1702 C CA . SER B 2 159 ? -42.366 29.203 -36.154 1.00 82.72 279 SER B CA 1
ATOM 1703 C C . SER B 2 159 ? -41.721 28.974 -37.513 1.00 84.89 279 SER B C 1
ATOM 1704 O O . SER B 2 159 ? -40.897 29.769 -37.971 1.00 104.87 279 SER B O 1
ATOM 1707 N N . THR B 2 160 ? -42.096 27.864 -38.148 1.00 73.93 280 THR B N 1
ATOM 1708 C CA . THR B 2 160 ? -41.530 27.524 -39.447 1.00 74.63 280 THR B CA 1
ATOM 1709 C C . THR B 2 160 ? -41.804 28.638 -40.450 1.00 79.78 280 THR B C 1
ATOM 1710 O O . THR B 2 160 ? -42.946 29.078 -40.612 1.00 90.55 280 THR B O 1
ATOM 1714 N N . ARG B 2 161 ? -40.748 29.096 -41.119 1.00 66.83 281 ARG B N 1
ATOM 1715 C CA . ARG B 2 161 ? -40.856 30.209 -42.050 1.00 71.32 281 ARG B CA 1
ATOM 1716 C C . ARG B 2 161 ? -39.692 30.156 -43.028 1.00 79.26 281 ARG B C 1
ATOM 1717 O O . ARG B 2 161 ? -38.631 29.606 -42.721 1.00 77.76 281 ARG B O 1
ATOM 1725 N N . SER B 2 162 ? -39.906 30.730 -44.211 1.00 82.94 282 SER B N 1
ATOM 1726 C CA . SER B 2 162 ? -38.887 30.777 -45.249 1.00 70.96 282 SER B CA 1
ATOM 1727 C C . SER B 2 162 ? -38.144 32.103 -45.305 1.00 76.44 282 SER B C 1
ATOM 1728 O O . SER B 2 162 ? -37.122 32.191 -45.995 1.00 79.73 282 SER B O 1
ATOM 1731 N N . SER B 2 163 ? -38.622 33.130 -44.606 1.00 85.74 283 SER B N 1
ATOM 1732 C CA . SER B 2 163 ? -38.031 34.452 -44.729 1.00 71.18 283 SER B CA 1
ATOM 1733 C C . SER B 2 163 ? -38.207 35.227 -43.431 1.00 85.29 283 SER B C 1
ATOM 1734 O O . SER B 2 163 ? -38.975 34.844 -42.545 1.00 98.22 283 SER B O 1
ATOM 1737 N N . PHE B 2 164 ? -37.474 36.334 -43.338 1.00 81.56 284 PHE B N 1
ATOM 1738 C CA . PHE B 2 164 ? -37.530 37.235 -42.197 1.00 89.80 284 PHE B CA 1
ATOM 1739 C C . PHE B 2 164 ? -36.996 38.587 -42.641 1.00 91.89 284 PHE B C 1
ATOM 1740 O O . PHE B 2 164 ? -36.032 38.655 -43.408 1.00 91.16 284 PHE B O 1
ATOM 1748 N N . THR B 2 165 ? -37.614 39.655 -42.148 1.00 85.32 285 THR B N 1
ATOM 1749 C CA . THR B 2 165 ? -37.249 41.019 -42.519 1.00 70.46 285 THR B CA 1
ATOM 1750 C C . THR B 2 165 ? -36.594 41.704 -41.322 1.00 83.65 285 THR B C 1
ATOM 1751 O O . THR B 2 165 ? -37.277 42.104 -40.374 1.00 92.68 285 THR B O 1
ATOM 1755 N N . VAL B 2 166 ? -35.271 41.839 -41.372 1.00 86.20 286 VAL B N 1
ATOM 1756 C CA . VAL B 2 166 ? -34.517 42.489 -40.303 1.00 80.98 286 VAL B CA 1
ATOM 1757 C C . VAL B 2 166 ? -34.684 44.000 -40.424 1.00 86.52 286 VAL B C 1
ATOM 1758 O O . VAL B 2 166 ? -34.371 44.585 -41.467 1.00 90.67 286 VAL B O 1
ATOM 1762 N N . GLN B 2 167 ? -35.166 44.634 -39.358 1.00 89.17 287 GLN B N 1
ATOM 1763 C CA . GLN B 2 167 ? -35.399 46.071 -39.336 1.00 79.61 287 GLN B CA 1
ATOM 1764 C C . GLN B 2 167 ? -34.322 46.799 -38.534 1.00 86.69 287 GLN B C 1
ATOM 1765 O O . GLN B 2 167 ? -33.449 46.192 -37.910 1.00 94.15 287 GLN B O 1
ATOM 1771 N N . ASP B 2 168 ? -34.401 48.134 -38.571 1.00 95.31 288 ASP B N 1
ATOM 1772 C CA . ASP B 2 168 ? -33.639 49.017 -37.682 1.00 105.02 288 ASP B CA 1
ATOM 1773 C C . ASP B 2 168 ? -32.133 48.872 -37.888 1.00 89.82 288 ASP B C 1
ATOM 1774 O O . ASP B 2 168 ? -31.363 48.715 -36.937 1.00 92.54 288 ASP B O 1
ATOM 1779 N N . LEU B 2 169 ? -31.712 48.937 -39.147 1.00 80.31 289 LEU B N 1
ATOM 1780 C CA . LEU B 2 169 ? -30.307 48.858 -39.511 1.00 85.49 289 LEU B CA 1
ATOM 1781 C C . LEU B 2 169 ? -29.809 50.211 -40.012 1.00 99.29 289 LEU B C 1
ATOM 1782 O O . LEU B 2 169 ? -30.566 51.001 -40.586 1.00 101.96 289 LEU B O 1
ATOM 1787 N N . LYS B 2 170 ? -28.522 50.468 -39.787 1.00 93.73 290 LYS B N 1
ATOM 1788 C CA . LYS B 2 170 ? -27.938 51.745 -40.160 1.00 89.11 290 LYS B CA 1
ATOM 1789 C C . LYS B 2 170 ? -27.783 51.836 -41.679 1.00 96.98 290 LYS B C 1
ATOM 1790 O O . LYS B 2 170 ? -27.592 50.822 -42.354 1.00 106.96 290 LYS B O 1
ATOM 1796 N N . PRO B 2 171 ? -27.861 53.042 -42.239 1.00 87.81 291 PRO B N 1
ATOM 1797 C CA . PRO B 2 171 ? -27.859 53.174 -43.702 1.00 92.55 291 PRO B CA 1
ATOM 1798 C C . PRO B 2 171 ? -26.501 52.866 -44.322 1.00 102.69 291 PRO B C 1
ATOM 1799 O O . PRO B 2 171 ? -25.450 53.198 -43.768 1.00 98.19 291 PRO B O 1
ATOM 1803 N N . PHE B 2 172 ? -26.555 52.227 -45.492 1.00 104.01 292 PHE B N 1
ATOM 1804 C CA . PHE B 2 172 ? -25.395 51.869 -46.317 1.00 91.98 292 PHE B CA 1
ATOM 1805 C C . PHE B 2 172 ? -24.253 51.286 -45.490 1.00 89.63 292 PHE B C 1
ATOM 1806 O O . PHE B 2 172 ? -23.112 51.750 -45.530 1.00 90.54 292 PHE B O 1
ATOM 1814 N N . THR B 2 173 ? -24.576 50.242 -44.736 1.00 89.09 293 THR B N 1
ATOM 1815 C CA . THR B 2 173 ? -23.591 49.462 -44.005 1.00 96.47 293 THR B CA 1
ATOM 1816 C C . THR B 2 173 ? -23.767 47.997 -44.379 1.00 86.73 293 THR B C 1
ATOM 1817 O O . THR B 2 173 ? -24.885 47.535 -44.623 1.00 86.18 293 THR B O 1
ATOM 1821 N N . GLU B 2 174 ? -22.654 47.273 -44.453 1.00 86.95 294 GLU B N 1
ATOM 1822 C CA . GLU B 2 174 ? -22.681 45.872 -44.850 1.00 86.26 294 GLU B CA 1
ATOM 1823 C C . GLU B 2 174 ? -22.888 44.984 -43.629 1.00 84.35 294 GLU B C 1
ATOM 1824 O O . GLU B 2 174 ? -22.204 45.147 -42.613 1.00 97.61 294 GLU B O 1
ATOM 1830 N N . TYR B 2 175 ? -23.829 44.045 -43.734 1.00 76.34 295 TYR B N 1
ATOM 1831 C CA . TYR B 2 175 ? -24.198 43.158 -42.638 1.00 79.65 295 TYR B CA 1
ATOM 1832 C C . TYR B 2 175 ? -23.970 41.702 -43.023 1.00 80.56 295 TYR B C 1
ATOM 1833 O O . TYR B 2 175 ? -23.985 41.343 -44.203 1.00 87.89 295 TYR B O 1
ATOM 1842 N N . VAL B 2 176 ? -23.764 40.867 -42.006 1.00 77.78 296 VAL B N 1
ATOM 1843 C CA . VAL B 2 176 ? -23.613 39.428 -42.168 1.00 75.44 296 VAL B CA 1
ATOM 1844 C C . VAL B 2 176 ? -24.630 38.745 -41.265 1.00 76.52 296 VAL B C 1
ATOM 1845 O O . VAL B 2 176 ? -24.908 39.226 -40.162 1.00 79.40 296 VAL B O 1
ATOM 1849 N N . PHE B 2 177 ? -25.186 37.629 -41.730 1.00 71.99 297 PHE B N 1
ATOM 1850 C CA . PHE B 2 177 ? -26.226 36.911 -41.008 1.00 72.98 297 PHE B CA 1
ATOM 1851 C C . PHE B 2 177 ? -25.924 35.421 -40.970 1.00 77.93 297 PHE B C 1
ATOM 1852 O O . PHE B 2 177 ? -25.234 34.890 -41.840 1.00 92.01 297 PHE B O 1
ATOM 1860 N N . ARG B 2 178 ? -26.455 34.755 -39.945 1.00 69.99 298 ARG B N 1
ATOM 1861 C CA . ARG B 2 178 ? -26.384 33.305 -39.833 1.00 70.45 298 ARG B CA 1
ATOM 1862 C C . ARG B 2 178 ? -27.576 32.830 -39.016 1.00 68.13 298 ARG B C 1
ATOM 1863 O O . ARG B 2 178 ? -28.047 33.537 -38.122 1.00 74.56 298 ARG B O 1
ATOM 1871 N N . ILE B 2 179 ? -28.070 31.634 -39.334 1.00 69.38 299 ILE B N 1
ATOM 1872 C CA . ILE B 2 179 ? -29.292 31.123 -38.721 1.00 79.42 299 ILE B CA 1
ATOM 1873 C C . ILE B 2 179 ? -29.120 29.651 -38.361 1.00 79.97 299 ILE B C 1
ATOM 1874 O O . ILE B 2 179 ? -28.432 28.900 -39.060 1.00 75.87 299 ILE B O 1
ATOM 1879 N N . ARG B 2 180 ? -29.732 29.250 -37.248 1.00 70.12 300 ARG B N 1
ATOM 1880 C CA . ARG B 2 180 ? -29.820 27.856 -36.839 1.00 74.73 300 ARG B CA 1
ATOM 1881 C C . ARG B 2 180 ? -31.274 27.563 -36.479 1.00 78.46 300 ARG B C 1
ATOM 1882 O O . ARG B 2 180 ? -32.071 28.481 -36.264 1.00 81.45 300 ARG B O 1
ATOM 1890 N N . CYS B 2 181 ? -31.625 26.278 -36.417 1.00 79.98 301 CYS B N 1
ATOM 1891 C CA . CYS B 2 181 ? -33.012 25.892 -36.183 1.00 78.70 301 CYS B CA 1
ATOM 1892 C C . CYS B 2 181 ? -33.089 24.640 -35.320 1.00 75.00 301 CYS B C 1
ATOM 1893 O O . CYS B 2 181 ? -32.115 23.898 -35.171 1.00 78.87 301 CYS B O 1
ATOM 1896 N N . MET B 2 182 ? -34.274 24.423 -34.750 1.00 70.08 302 MET B N 1
ATOM 1897 C CA . MET B 2 182 ? -34.582 23.273 -33.905 1.00 70.63 302 MET B CA 1
ATOM 1898 C C . MET B 2 182 ? -36.089 23.249 -33.681 1.00 78.83 302 MET B C 1
ATOM 1899 O O . MET B 2 182 ? -36.801 24.196 -34.026 1.00 83.97 302 MET B O 1
ATOM 1904 N N . LYS B 2 183 ? -36.567 22.146 -33.104 1.00 81.83 303 LYS B N 1
ATOM 1905 C CA . LYS B 2 183 ? -37.993 21.985 -32.837 1.00 76.52 303 LYS B CA 1
ATOM 1906 C C . LYS B 2 183 ? -38.506 23.102 -31.933 1.00 87.57 303 LYS B C 1
ATOM 1907 O O . LYS B 2 183 ? -37.865 23.456 -30.939 1.00 93.66 303 LYS B O 1
ATOM 1913 N N . GLU B 2 184 ? -39.667 23.664 -32.292 1.00 91.67 304 GLU B N 1
ATOM 1914 C CA . GLU B 2 184 ? -40.217 24.809 -31.573 1.00 85.23 304 GLU B CA 1
ATOM 1915 C C . GLU B 2 184 ? -40.510 24.505 -30.109 1.00 91.53 304 GLU B C 1
ATOM 1916 O O . GLU B 2 184 ? -40.611 25.438 -29.304 1.00 96.98 304 GLU B O 1
ATOM 1922 N N . ASP B 2 185 ? -40.657 23.228 -29.746 1.00 97.11 305 ASP B N 1
ATOM 1923 C CA . ASP B 2 185 ? -40.848 22.871 -28.343 1.00 83.57 305 ASP B CA 1
ATOM 1924 C C . ASP B 2 185 ? -39.666 23.299 -27.486 1.00 87.80 305 ASP B C 1
ATOM 1925 O O . ASP B 2 185 ? -39.827 23.561 -26.289 1.00 96.65 305 ASP B O 1
ATOM 1930 N N . GLY B 2 186 ? -38.478 23.374 -28.078 1.00 98.53 306 GLY B N 1
ATOM 1931 C CA . GLY B 2 186 ? -37.256 23.332 -27.313 1.00 102.23 306 GLY B CA 1
ATOM 1932 C C . GLY B 2 186 ? -36.840 21.931 -26.935 1.0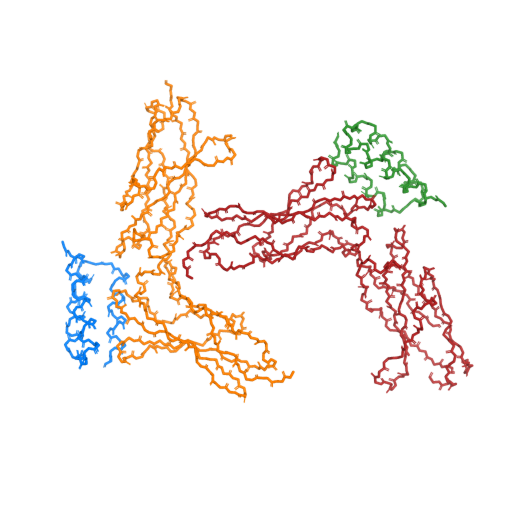0 99.53 306 GLY B C 1
ATOM 1933 O O . GLY B 2 186 ? -35.782 21.757 -26.315 1.00 109.37 306 GLY B O 1
ATOM 1934 N N . LYS B 2 187 ? -37.643 20.930 -27.295 1.00 82.94 307 LYS B N 1
ATOM 1935 C CA . LYS B 2 187 ? -37.381 19.526 -26.992 1.00 88.85 307 LYS B CA 1
ATOM 1936 C C . LYS B 2 187 ? -36.645 18.932 -28.184 1.00 89.11 307 LYS B C 1
ATOM 1937 O O . LYS B 2 187 ? -37.249 18.478 -29.156 1.00 99.77 307 LYS B O 1
ATOM 1943 N N . GLY B 2 188 ? -35.322 18.947 -28.109 1.00 78.41 308 GLY B N 1
ATOM 1944 C CA . GLY B 2 188 ? -34.500 18.457 -29.198 1.00 88.81 308 GLY B CA 1
ATOM 1945 C C . GLY B 2 188 ? -33.118 19.081 -29.122 1.00 79.61 308 GLY B C 1
ATOM 1946 O O . GLY B 2 188 ? -32.705 19.580 -28.077 1.00 96.22 308 GLY B O 1
ATOM 1947 N N . TYR B 2 189 ? -32.423 19.040 -30.253 1.00 70.88 309 TYR B N 1
ATOM 1948 C CA . TYR B 2 189 ? -31.073 19.565 -30.354 1.00 78.31 309 TYR B CA 1
ATOM 1949 C C . TYR B 2 189 ? -31.026 20.690 -31.375 1.00 83.32 309 TYR B C 1
ATOM 1950 O O . TYR B 2 189 ? -31.700 20.635 -32.408 1.00 88.39 309 TYR B O 1
ATOM 1959 N N . TRP B 2 190 ? -30.232 21.713 -31.073 1.00 80.15 310 TRP B N 1
ATOM 1960 C CA . TRP B 2 190 ? -30.044 22.811 -32.008 1.00 78.66 310 TRP B CA 1
ATOM 1961 C C . TRP B 2 190 ? -29.215 22.350 -33.197 1.00 85.52 310 TRP B C 1
ATOM 1962 O O . TRP B 2 190 ? -28.281 21.556 -33.054 1.00 85.07 310 TRP B O 1
ATOM 1973 N N . SER B 2 191 ? -29.563 22.849 -34.379 1.00 81.04 311 SER B N 1
ATOM 1974 C CA . SER B 2 191 ? -28.717 22.626 -35.537 1.00 84.03 311 SER B CA 1
ATOM 1975 C C . SER B 2 191 ? -27.477 23.509 -35.440 1.00 86.05 311 SER B C 1
ATOM 1976 O O . SER B 2 191 ? -27.406 24.447 -34.641 1.00 92.46 311 SER B O 1
ATOM 1979 N N . ASP B 2 192 ? -26.486 23.197 -36.267 1.00 76.81 312 ASP B N 1
ATOM 1980 C CA . ASP B 2 192 ? -25.303 24.036 -36.340 1.00 80.42 312 ASP B CA 1
ATOM 1981 C C . ASP B 2 192 ? -25.640 25.332 -37.077 1.00 78.07 312 ASP B C 1
ATOM 1982 O O . ASP B 2 192 ? -26.756 25.534 -37.565 1.00 76.55 312 ASP B O 1
ATOM 1987 N N . TRP B 2 193 ? -24.667 26.233 -37.149 1.00 81.39 313 TRP B N 1
ATOM 1988 C CA . TRP B 2 193 ? -24.886 27.487 -37.850 1.00 69.85 313 TRP B CA 1
ATOM 1989 C C . TRP B 2 193 ? -24.903 27.265 -39.357 1.00 76.51 313 TRP B C 1
ATOM 1990 O O . TRP B 2 193 ? -24.195 26.408 -39.893 1.00 83.91 313 TRP B O 1
ATOM 2001 N N . SER B 2 194 ? -25.734 28.046 -40.041 1.00 72.57 314 SER B N 1
ATOM 2002 C CA . SER B 2 194 ? -25.800 28.019 -41.492 1.00 72.57 314 SER B CA 1
ATOM 2003 C C . SER B 2 194 ? -24.640 28.805 -42.100 1.00 82.11 314 SER B C 1
ATOM 2004 O O . SER B 2 194 ? -23.879 29.487 -41.405 1.00 91.54 314 SER B O 1
ATOM 2007 N N . GLU B 2 195 ? -24.507 28.697 -43.421 1.00 81.73 315 GLU B N 1
ATOM 2008 C CA . GLU B 2 195 ? -23.560 29.533 -44.148 1.00 72.78 315 GLU B CA 1
ATOM 2009 C C . GLU B 2 195 ? -23.954 31.001 -44.015 1.00 79.52 315 GLU B C 1
ATOM 2010 O O . GLU B 2 195 ? -25.140 31.343 -44.003 1.00 100.11 315 GLU B O 1
ATOM 2016 N N . GLU B 2 196 ? -22.954 31.872 -43.900 1.00 67.84 316 GLU B N 1
ATOM 2017 C CA . GLU B 2 196 ? -23.207 33.291 -43.677 1.00 84.95 316 GLU B CA 1
ATOM 2018 C C . GLU B 2 196 ? -23.653 33.992 -44.958 1.00 93.92 316 GLU B C 1
ATOM 2019 O O . GLU B 2 196 ? -23.163 33.696 -46.052 1.00 104.80 316 GLU B O 1
ATOM 2025 N N . ALA B 2 197 ? -24.598 34.924 -44.813 1.00 84.80 317 ALA B N 1
ATOM 2026 C CA . ALA B 2 197 ? -25.122 35.722 -45.914 1.00 90.18 317 ALA B CA 1
ATOM 2027 C C . ALA B 2 197 ? -24.867 37.205 -45.661 1.00 94.03 317 ALA B C 1
ATOM 2028 O O . ALA B 2 197 ? -24.888 37.664 -44.515 1.00 97.77 317 ALA B O 1
ATOM 2030 N N . SER B 2 198 ? -24.620 37.953 -46.738 1.00 82.19 318 SER B N 1
ATOM 2031 C CA . SER B 2 198 ? -24.226 39.354 -46.653 1.00 75.56 318 SER B CA 1
ATOM 2032 C C . SER B 2 198 ? -25.198 40.255 -47.411 1.00 87.00 318 SER B C 1
ATOM 2033 O O . SER B 2 198 ? -25.969 39.801 -48.260 1.00 100.73 318 SER B O 1
ATOM 2036 N N . GLY B 2 199 ? -25.136 41.548 -47.107 1.00 76.94 319 GLY B N 1
ATOM 2037 C CA . GLY B 2 199 ? -25.990 42.515 -47.777 1.00 80.10 319 GLY B CA 1
ATOM 2038 C C . GLY B 2 199 ? -25.711 43.921 -47.284 1.00 89.54 319 GLY B C 1
ATOM 2039 O O . GLY B 2 199 ? -25.182 44.127 -46.187 1.00 94.21 319 GLY B O 1
ATOM 2040 N N . ILE B 2 200 ? -26.082 44.890 -48.125 1.00 89.09 320 ILE B N 1
ATOM 2041 C CA . ILE B 2 200 ? -25.896 46.306 -47.826 1.00 92.11 320 ILE B CA 1
ATOM 2042 C C . ILE B 2 200 ? -27.248 47.011 -47.787 1.00 91.41 320 ILE B C 1
ATOM 2043 O O . ILE B 2 200 ? -28.173 46.667 -48.530 1.00 94.07 320 ILE B O 1
ATOM 2048 N N . THR B 2 201 ? -27.352 48.017 -46.915 1.00 84.27 321 THR B N 1
ATOM 2049 C CA . THR B 2 201 ? -28.614 48.672 -46.586 1.00 83.49 321 THR B CA 1
ATOM 2050 C C . THR B 2 201 ? -28.959 49.904 -47.424 1.00 87.01 321 THR B C 1
ATOM 2051 O O . THR B 2 201 ? -30.006 50.501 -47.174 1.00 112.75 321 THR B O 1
ATOM 2055 N N . ALA B 2 202 ? -28.113 50.335 -48.363 1.00 73.43 322 ALA B N 1
ATOM 2056 C CA . ALA B 2 202 ? -28.356 51.568 -49.122 1.00 100.42 322 ALA B CA 1
ATOM 2057 C C . ALA B 2 202 ? -28.419 52.816 -48.243 1.00 100.65 322 ALA B C 1
ATOM 2058 O O . ALA B 2 202 ? -28.427 52.728 -47.011 1.00 105.22 322 ALA 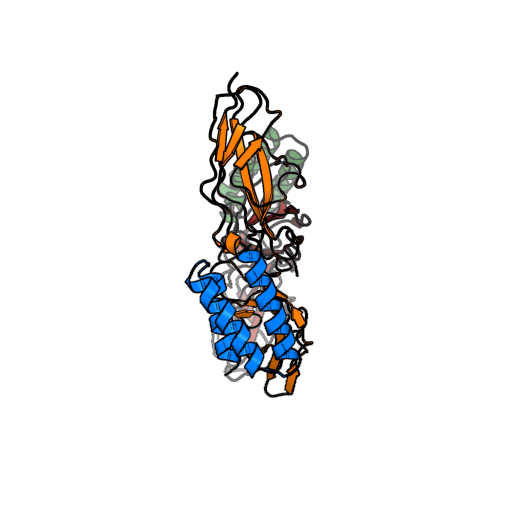B O 1
ATOM 2060 N N . ALA B 2 203 ? -28.483 53.986 -48.871 1.00 85.90 323 ALA B N 1
ATOM 2061 C CA . ALA B 2 203 ? -28.431 55.248 -48.141 1.00 88.35 323 ALA B CA 1
ATOM 2062 C C . ALA B 2 203 ? -29.821 55.819 -47.881 1.00 94.74 323 ALA B C 1
ATOM 2063 O O . ALA B 2 203 ? -29.985 56.714 -47.050 1.00 89.64 323 ALA B O 1
ATOM 2065 N N . ASP C 1 1 ? 30.739 31.044 -18.176 1.00 155.79 1 ASP C N 1
ATOM 2066 C CA . ASP C 1 1 ? 29.875 31.970 -17.455 1.00 169.40 1 ASP C CA 1
ATOM 2067 C C . ASP C 1 1 ? 28.933 32.668 -18.442 1.00 178.57 1 ASP C C 1
ATOM 2068 O O . ASP C 1 1 ? 28.196 33.590 -18.088 1.00 179.33 1 ASP C O 1
ATOM 2073 N N . ILE C 1 2 ? 28.945 32.186 -19.687 1.00 187.58 2 ILE C N 1
ATOM 2074 C CA . ILE C 1 2 ? 28.043 32.716 -20.707 1.00 178.47 2 ILE C CA 1
ATOM 2075 C C . ILE C 1 2 ? 26.586 32.522 -20.296 1.00 177.46 2 ILE C C 1
ATOM 2076 O O . ILE C 1 2 ? 25.754 33.422 -20.465 1.00 175.25 2 ILE C O 1
ATOM 2081 N N . SER C 1 3 ? 26.255 31.348 -19.746 1.00 174.23 3 SER C N 1
ATOM 2082 C CA . SER C 1 3 ? 24.878 31.071 -19.344 1.00 166.75 3 SER C CA 1
ATOM 2083 C C . SER C 1 3 ? 24.414 32.004 -18.232 1.00 169.88 3 SER C C 1
ATOM 2084 O O . SER C 1 3 ? 23.278 32.492 -18.259 1.00 160.77 3 SER C O 1
ATOM 2087 N N . GLU C 1 4 ? 25.272 32.259 -17.242 1.00 176.72 4 GLU C N 1
ATOM 2088 C CA . GLU C 1 4 ? 24.876 33.143 -16.150 1.00 172.88 4 GLU C CA 1
ATOM 2089 C C . GLU C 1 4 ? 24.665 34.569 -16.642 1.00 170.45 4 GLU C C 1
ATOM 2090 O O . GLU C 1 4 ? 23.748 35.259 -16.183 1.00 164.60 4 GLU C O 1
ATOM 2092 N N . ARG C 1 5 ? 25.489 35.022 -17.590 1.00 174.40 5 ARG C N 1
ATOM 2093 C CA . ARG C 1 5 ? 25.335 36.373 -18.117 1.00 170.31 5 ARG C CA 1
ATOM 2094 C C . ARG C 1 5 ? 24.135 36.464 -19.053 1.00 175.81 5 ARG C C 1
ATOM 2095 O O . ARG C 1 5 ? 23.450 37.494 -19.098 1.00 179.52 5 ARG C O 1
ATOM 2103 N N . PHE C 1 6 ? 23.874 35.399 -19.813 1.00 178.65 6 PHE C N 1
ATOM 2104 C CA . PHE C 1 6 ? 22.743 35.391 -20.735 1.00 165.72 6 PHE C CA 1
ATOM 2105 C C . PHE C 1 6 ? 21.414 35.399 -19.988 1.00 162.17 6 PHE C C 1
ATOM 2106 O O . PHE C 1 6 ? 20.448 36.031 -20.432 1.00 152.19 6 PHE C O 1
ATOM 2114 N N . ARG C 1 7 ? 21.343 34.696 -18.856 1.00 166.36 7 ARG C N 1
ATOM 2115 C CA . ARG C 1 7 ? 20.123 34.706 -18.058 1.00 153.11 7 ARG C CA 1
ATOM 2116 C C . ARG C 1 7 ? 19.866 36.078 -17.450 1.00 163.34 7 ARG C C 1
ATOM 2117 O O . ARG C 1 7 ? 18.708 36.442 -17.214 1.00 156.45 7 ARG C O 1
ATOM 2125 N N . ARG C 1 8 ? 20.926 36.848 -17.187 1.00 172.18 8 ARG C N 1
ATOM 2126 C CA . ARG C 1 8 ? 20.742 38.208 -16.693 1.00 163.82 8 ARG C CA 1
ATOM 2127 C C . ARG C 1 8 ? 20.042 39.070 -17.734 1.00 156.61 8 ARG C C 1
ATOM 2128 O O . ARG C 1 8 ? 19.193 39.903 -17.397 1.00 153.12 8 ARG C O 1
ATOM 2136 N N . LEU C 1 9 ? 20.389 38.882 -19.008 1.00 156.52 9 LEU C N 1
ATOM 2137 C CA . LEU C 1 9 ? 19.776 39.662 -20.076 1.00 150.26 9 LEU C CA 1
ATOM 2138 C C . LEU C 1 9 ? 18.314 39.281 -20.271 1.00 150.39 9 LEU C C 1
ATOM 2139 O O . LEU C 1 9 ? 17.441 40.153 -20.354 1.00 147.24 9 LEU C O 1
ATOM 2144 N N . MET C 1 10 ? 18.031 37.977 -20.361 1.00 151.27 10 MET C N 1
ATOM 2145 C CA . MET C 1 10 ? 16.656 37.522 -20.546 1.00 136.58 10 MET C CA 1
ATOM 2146 C C . MET C 1 10 ? 15.745 38.020 -19.431 1.00 142.06 10 MET C C 1
ATOM 2147 O O . MET C 1 10 ? 14.570 38.326 -19.669 1.00 132.07 10 MET C O 1
ATOM 2152 N N . ARG C 1 11 ? 16.268 38.109 -18.208 1.00 150.56 11 ARG C N 1
ATOM 2153 C CA . ARG C 1 11 ? 15.453 38.563 -17.087 1.00 151.40 11 ARG C CA 1
ATOM 2154 C C . ARG C 1 11 ? 15.155 40.057 -17.182 1.00 151.31 11 ARG C C 1
ATOM 2155 O O . ARG C 1 11 ? 14.025 40.486 -16.922 1.00 141.53 11 ARG C O 1
ATOM 2163 N N . ARG C 1 12 ? 16.156 40.864 -17.552 1.00 156.34 12 ARG C N 1
ATOM 2164 C CA . ARG C 1 12 ? 15.923 42.298 -17.720 1.00 145.73 12 ARG C CA 1
ATOM 2165 C C . ARG C 1 12 ? 15.005 42.577 -18.902 1.00 137.90 12 ARG C C 1
ATOM 2166 O O . ARG C 1 12 ? 14.146 43.465 -18.831 1.00 135.75 12 ARG C O 1
ATOM 2174 N N . ALA C 1 13 ? 15.171 41.832 -19.997 1.00 140.81 13 ALA C N 1
ATOM 2175 C CA . ALA C 1 13 ? 14.322 42.037 -21.164 1.00 138.41 13 ALA C CA 1
ATOM 2176 C C . ALA C 1 13 ? 12.869 41.697 -20.861 1.00 146.55 13 ALA C C 1
ATOM 2177 O O . ALA C 1 13 ? 11.959 42.312 -21.428 1.00 139.89 13 ALA C O 1
ATOM 2179 N N . ASP C 1 14 ? 12.632 40.727 -19.973 1.00 147.01 14 ASP C N 1
ATOM 2180 C CA . ASP C 1 14 ? 11.265 40.383 -19.595 1.00 136.67 14 ASP C CA 1
ATOM 2181 C C . ASP C 1 14 ? 10.622 41.492 -18.771 1.00 142.23 14 ASP C C 1
ATOM 2182 O O . ASP C 1 14 ? 9.437 41.794 -18.947 1.00 141.97 14 ASP C O 1
ATOM 2187 N N . GLU C 1 15 ? 11.384 42.108 -17.863 1.00 145.32 15 GLU C N 1
ATOM 2188 C CA . GLU C 1 15 ? 10.858 43.239 -17.104 1.00 145.68 15 GLU C CA 1
ATOM 2189 C C . GLU C 1 15 ? 10.542 44.421 -18.014 1.00 146.28 15 GLU C C 1
ATOM 2190 O O . GLU C 1 15 ? 9.509 45.081 -17.849 1.00 140.48 15 GLU C O 1
ATOM 2196 N N . LEU C 1 16 ? 11.422 44.706 -18.977 1.00 150.83 16 LEU C N 1
ATOM 2197 C CA . LEU C 1 16 ? 11.235 45.877 -19.828 1.00 145.86 16 LEU C CA 1
ATOM 2198 C C . LEU C 1 16 ? 9.998 45.737 -20.705 1.00 152.32 16 LEU C C 1
ATOM 2199 O O . LEU C 1 16 ? 9.239 46.699 -20.873 1.00 161.21 16 LEU C O 1
ATOM 2204 N N . ALA C 1 17 ? 9.776 44.550 -21.275 1.00 142.39 17 ALA C N 1
ATOM 2205 C CA . ALA C 1 17 ? 8.621 44.360 -22.145 1.00 143.16 17 ALA C CA 1
ATOM 2206 C C . ALA C 1 17 ? 7.314 44.417 -21.364 1.00 146.66 17 ALA C C 1
ATOM 2207 O O . ALA C 1 17 ? 6.305 44.910 -21.881 1.00 146.17 17 ALA C O 1
ATOM 2209 N N . ARG C 1 18 ? 7.310 43.925 -20.124 1.00 145.15 18 ARG C N 1
ATOM 2210 C CA . ARG C 1 18 ? 6.105 43.981 -19.303 1.00 140.75 18 ARG C CA 1
ATOM 2211 C C . ARG C 1 18 ? 5.850 45.380 -18.758 1.00 144.44 18 ARG C C 1
ATOM 2212 O O . ARG C 1 18 ? 4.689 45.769 -18.585 1.00 144.92 18 ARG C O 1
ATOM 2220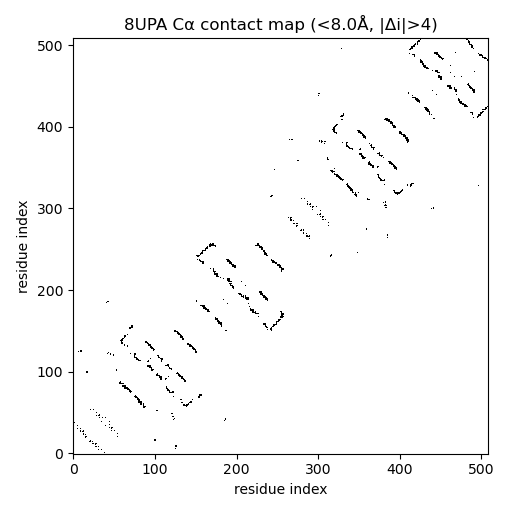 N N . ARG C 1 19 ? 6.911 46.146 -18.480 1.00 146.01 19 ARG C N 1
ATOM 2221 C CA . ARG C 1 19 ? 6.734 47.525 -18.036 1.00 152.39 19 ARG C CA 1
ATOM 2222 C C . ARG C 1 19 ? 6.185 48.410 -19.149 1.00 154.76 19 ARG C C 1
ATOM 2223 O O . ARG C 1 19 ? 5.482 49.386 -18.870 1.00 151.15 19 ARG C O 1
ATOM 2225 N N . GLY C 1 20 ? 6.490 48.089 -20.405 1.00 147.80 20 GLY C N 1
ATOM 2226 C CA . GLY C 1 20 ? 6.009 48.875 -21.525 1.00 138.24 20 GLY C CA 1
ATOM 2227 C C . GLY C 1 20 ? 7.082 49.665 -22.247 1.00 139.94 20 GLY C C 1
ATOM 2228 O O . GLY C 1 20 ? 6.803 50.728 -22.811 1.00 154.50 20 GLY C O 1
ATOM 2229 N N . ASN C 1 21 ? 8.316 49.154 -22.244 1.00 135.36 21 ASN C N 1
ATOM 2230 C CA . ASN C 1 21 ? 9.452 49.777 -22.920 1.00 134.68 21 ASN C CA 1
ATOM 2231 C C . ASN C 1 21 ? 9.963 48.801 -23.975 1.00 139.20 21 ASN C C 1
ATOM 2232 O O . ASN C 1 21 ? 10.995 48.141 -23.779 1.00 140.66 21 ASN C O 1
ATOM 2237 N N . PRO C 1 22 ? 9.265 48.682 -25.108 1.00 134.41 22 PRO C N 1
ATOM 2238 C CA . PRO C 1 22 ? 9.674 47.677 -26.102 1.00 130.27 22 PRO C CA 1
ATOM 2239 C C . PRO C 1 22 ? 10.989 48.005 -26.784 1.00 136.60 22 PRO C C 1
ATOM 2240 O O . PRO C 1 22 ? 11.757 47.087 -27.101 1.00 135.03 22 PRO C O 1
ATOM 2244 N N . GLU C 1 23 ? 11.270 49.287 -27.029 1.00 135.46 23 GLU C N 1
ATOM 2245 C CA . GLU C 1 23 ? 12.510 49.653 -27.708 1.00 129.35 23 GLU C CA 1
ATOM 2246 C C . GLU C 1 23 ? 13.732 49.237 -26.898 1.00 147.37 23 GLU C C 1
ATOM 2247 O O . GLU C 1 23 ? 14.710 48.726 -27.456 1.00 155.55 23 GLU C O 1
ATOM 2249 N N . GLU C 1 24 ? 13.695 49.444 -25.578 1.00 150.97 24 GLU C N 1
ATOM 2250 C CA . GLU C 1 24 ? 14.809 49.015 -24.738 1.00 151.25 24 GLU C CA 1
ATOM 2251 C C . GLU C 1 24 ? 14.831 47.502 -24.563 1.00 141.00 24 GLU C C 1
ATOM 2252 O O . GLU C 1 24 ? 15.906 46.913 -24.401 1.00 135.98 24 GLU C O 1
ATOM 2258 N N . ALA C 1 25 ? 13.660 46.860 -24.580 1.00 135.95 25 ALA C N 1
ATOM 2259 C CA . ALA C 1 25 ? 13.614 45.404 -24.511 1.00 131.18 25 ALA C CA 1
ATOM 2260 C C . ALA C 1 25 ? 14.280 44.780 -25.729 1.00 132.94 25 ALA C C 1
ATOM 2261 O O . ALA C 1 25 ? 14.962 43.755 -25.617 1.00 128.01 25 ALA C O 1
ATOM 2263 N N . ARG C 1 26 ? 14.085 45.382 -26.905 1.00 127.82 26 ARG C N 1
ATOM 2264 C CA . ARG C 1 26 ? 14.762 44.900 -28.105 1.00 118.00 26 ARG C CA 1
ATOM 2265 C C . ARG C 1 26 ? 16.276 45.024 -27.980 1.00 137.24 26 ARG C C 1
ATOM 2266 O O . ARG C 1 26 ? 17.013 44.127 -28.405 1.00 142.84 26 ARG C O 1
ATOM 2274 N N . LYS C 1 27 ? 16.763 46.126 -27.401 1.00 138.55 27 LYS C N 1
ATOM 2275 C CA . LYS C 1 27 ? 18.208 46.294 -27.269 1.00 129.40 27 LYS C CA 1
ATOM 2276 C C . LYS C 1 27 ? 18.821 45.184 -26.429 1.00 130.86 27 LYS C C 1
ATOM 2277 O O . LYS C 1 27 ? 19.903 44.679 -26.750 1.00 136.10 27 LYS C O 1
ATOM 2283 N N . VAL C 1 28 ? 18.164 44.817 -25.329 1.00 122.07 28 VAL C N 1
ATOM 2284 C CA . VAL C 1 28 ? 18.662 43.719 -24.507 1.00 132.27 28 VAL C CA 1
ATOM 2285 C C . VAL C 1 28 ? 18.675 42.425 -25.309 1.00 132.32 28 VAL C C 1
ATOM 2286 O O . VAL C 1 28 ? 19.672 41.694 -25.328 1.00 136.84 28 VAL C O 1
ATOM 2290 N N . LEU C 1 29 ? 17.560 42.120 -25.979 1.00 127.29 29 LEU C N 1
ATOM 2291 C CA . LEU C 1 29 ? 17.478 40.895 -26.768 1.00 128.17 29 LEU C CA 1
ATOM 2292 C C . LEU C 1 29 ? 18.502 40.887 -27.896 1.00 130.83 29 LEU C C 1
ATOM 2293 O O . LEU C 1 29 ? 19.064 39.836 -28.227 1.00 130.73 29 LEU C O 1
ATOM 2298 N N . GLU C 1 30 ? 18.752 42.047 -28.509 1.00 127.66 30 GLU C N 1
ATOM 2299 C CA . GLU C 1 30 ? 19.788 42.125 -29.534 1.00 128.93 30 GLU C CA 1
ATOM 2300 C C . GLU C 1 30 ? 21.170 41.893 -28.933 1.00 138.01 30 GLU C C 1
ATOM 2301 O O . GLU C 1 30 ? 22.040 41.293 -29.574 1.00 136.35 30 GLU C O 1
ATOM 2307 N N . GLU C 1 31 ? 21.391 42.370 -27.705 1.00 139.59 31 GLU C N 1
ATOM 2308 C CA . GLU C 1 31 ? 22.638 42.071 -27.008 1.00 143.16 31 GLU C CA 1
ATOM 2309 C C . GLU C 1 31 ? 22.750 40.584 -26.697 1.00 136.48 31 GLU C C 1
ATOM 2310 O O . GLU C 1 31 ? 23.815 39.983 -26.881 1.00 133.30 31 GLU C O 1
ATOM 2316 N N . ALA C 1 32 ? 21.658 39.975 -26.227 1.00 138.51 32 ALA C N 1
ATOM 2317 C CA . ALA C 1 32 ? 21.664 38.546 -25.932 1.00 131.83 32 ALA C CA 1
ATOM 2318 C C . ALA C 1 32 ? 21.851 37.703 -27.185 1.00 136.81 32 ALA C C 1
ATOM 2319 O O . ALA C 1 32 ? 22.441 36.620 -27.118 1.00 134.74 32 ALA C O 1
ATOM 2321 N N . GLU C 1 33 ? 21.366 38.183 -28.332 1.00 136.46 33 GLU C N 1
ATOM 2322 C CA . GLU C 1 33 ? 21.479 37.408 -29.562 1.00 132.50 33 GLU C CA 1
ATOM 2323 C C . GLU C 1 33 ? 22.921 37.333 -30.042 1.00 134.67 33 GLU C C 1
ATOM 2324 O O . GLU C 1 33 ? 23.371 36.286 -30.522 1.00 143.72 33 GLU C O 1
ATOM 2330 N N . GLU C 1 34 ? 23.662 38.433 -29.916 1.00 129.59 34 GLU C N 1
ATOM 2331 C CA . GLU C 1 34 ? 25.022 38.477 -30.440 1.00 141.54 34 GLU C CA 1
ATOM 2332 C C . GLU C 1 34 ? 25.948 37.514 -29.701 1.00 148.04 34 GLU C C 1
ATOM 2333 O O . GLU C 1 34 ? 26.831 36.904 -30.314 1.00 151.36 34 GLU C O 1
ATOM 2339 N N . LEU C 1 35 ? 25.766 37.363 -28.385 1.00 144.75 35 LEU C N 1
ATOM 2340 C CA . LEU C 1 35 ? 26.587 36.416 -27.635 1.00 150.67 35 LEU C CA 1
ATOM 2341 C C . LEU C 1 35 ? 26.294 34.979 -28.054 1.00 148.82 35 LEU C C 1
ATOM 2342 O O . LEU C 1 35 ? 27.212 34.155 -28.144 1.00 153.92 35 LEU C O 1
ATOM 2347 N N . MET C 1 36 ? 25.016 34.654 -28.290 1.00 131.51 36 MET C N 1
ATOM 2348 C CA . MET C 1 36 ? 24.659 33.300 -28.698 1.00 145.20 36 MET C CA 1
ATOM 2349 C C . MET C 1 36 ? 25.195 32.976 -30.078 1.00 151.62 36 MET C C 1
ATOM 2350 O O . MET C 1 36 ? 25.540 31.822 -30.351 1.00 165.28 36 MET C O 1
ATOM 2355 N N . GLU C 1 37 ? 25.265 33.972 -30.959 1.00 148.71 37 GLU C N 1
ATOM 2356 C CA . GLU C 1 37 ? 25.888 33.761 -32.263 1.00 142.57 37 GLU C CA 1
ATOM 2357 C C . GLU C 1 37 ? 27.368 33.423 -32.116 1.00 157.05 37 GLU C C 1
ATOM 2358 O O . GLU C 1 37 ? 27.918 32.651 -32.909 1.00 168.25 37 GLU C O 1
ATOM 2364 N N . ARG C 1 38 ? 28.032 34.000 -31.112 1.00 174.76 38 ARG C N 1
ATOM 2365 C CA . ARG C 1 38 ? 29.475 33.825 -30.977 1.00 184.42 38 ARG C CA 1
ATOM 2366 C C . ARG C 1 38 ? 29.840 32.409 -30.538 1.00 187.00 38 ARG C C 1
ATOM 2367 O O . ARG C 1 38 ? 30.713 31.774 -31.142 1.00 193.76 38 ARG C O 1
ATOM 2375 N N . TYR C 1 39 ? 29.192 31.891 -29.490 1.00 179.63 39 TYR C N 1
ATOM 2376 C CA . TYR C 1 39 ? 29.532 30.558 -28.986 1.00 178.86 39 TYR C CA 1
ATOM 2377 C C . TYR C 1 39 ? 28.297 29.803 -28.509 1.00 163.42 39 TYR C C 1
ATOM 2378 O O . TYR C 1 39 ? 28.339 28.579 -28.328 1.00 161.73 39 TYR C O 1
ATOM 2387 N N . GLY C 1 40 ? 27.195 30.516 -28.308 1.00 171.37 40 GLY C N 1
ATOM 2388 C CA . GLY C 1 40 ? 25.971 29.923 -27.803 1.00 169.30 40 GLY C CA 1
ATOM 2389 C C . GLY C 1 40 ? 25.376 28.815 -28.648 1.00 161.78 40 GLY C C 1
ATOM 2390 O O . GLY C 1 40 ? 25.898 28.470 -29.711 1.00 150.04 40 GLY C O 1
ATOM 2391 N N . SER C 1 41 ? 24.301 28.269 -28.192 1.00 169.91 41 SER C N 1
ATOM 2392 C CA . SER C 1 41 ? 23.600 27.168 -28.830 1.00 157.28 41 SER C CA 1
ATOM 2393 C C . SER C 1 41 ? 22.533 27.676 -29.792 1.00 151.91 41 SER C C 1
ATOM 2394 O O . SER C 1 41 ? 21.989 28.770 -29.611 1.00 152.25 41 SER C O 1
ATOM 2397 N N . PRO C 1 42 ? 22.241 26.893 -30.833 1.00 150.08 42 PRO C N 1
ATOM 2398 C CA . PRO C 1 42 ? 21.105 27.243 -31.703 1.00 159.42 42 PRO C CA 1
ATOM 2399 C C . PRO C 1 42 ? 19.794 27.331 -30.941 1.00 153.14 42 PRO C C 1
ATOM 2400 O O . PRO C 1 42 ? 18.990 28.232 -31.208 1.00 157.34 42 PRO C O 1
ATOM 2404 N N . GLU C 1 43 ? 19.554 26.416 -29.994 1.00 155.76 43 GLU C N 1
ATOM 2405 C CA . GLU C 1 43 ? 18.304 26.440 -29.237 1.00 157.43 43 GLU C CA 1
ATOM 2406 C C . GLU C 1 43 ? 18.120 27.768 -28.510 1.00 152.87 43 GLU C C 1
ATOM 2407 O O . GLU C 1 43 ? 17.005 28.300 -28.442 1.00 149.60 43 GLU C O 1
ATOM 2413 N N . LEU C 1 44 ? 19.203 28.316 -27.954 1.00 143.05 44 LEU C N 1
ATOM 2414 C CA . LEU C 1 44 ? 19.124 29.600 -27.269 1.00 145.10 44 LEU C CA 1
ATOM 2415 C C . LEU C 1 44 ? 19.201 30.772 -28.241 1.00 146.22 44 LEU C C 1
ATOM 2416 O O . LEU C 1 44 ? 18.666 31.847 -27.950 1.00 134.88 44 LEU C O 1
ATOM 2421 N N . LEU C 1 45 ? 19.859 30.586 -29.389 1.00 139.61 45 LEU C N 1
ATOM 2422 C CA . LEU C 1 45 ? 19.902 31.640 -30.399 1.00 128.51 45 LEU C CA 1
ATOM 2423 C C . LEU C 1 45 ? 18.544 31.826 -31.064 1.00 135.73 45 LEU C C 1
ATOM 2424 O O . LEU C 1 45 ? 18.136 32.957 -31.351 1.00 142.35 45 LEU C O 1
ATOM 2429 N N . GLU C 1 46 ? 17.836 30.728 -31.333 1.00 138.49 46 GLU C N 1
ATOM 2430 C CA . GLU C 1 46 ? 16.497 30.837 -31.900 1.00 126.16 46 GLU C CA 1
ATOM 2431 C C . GLU C 1 46 ? 15.501 31.382 -30.882 1.00 120.95 46 GLU C C 1
ATOM 2432 O O . GLU C 1 46 ? 14.531 32.049 -31.261 1.00 131.35 46 GLU C O 1
ATOM 2438 N N . SER C 1 47 ? 15.733 31.125 -29.593 1.00 117.57 47 SER C N 1
ATOM 2439 C CA . SER C 1 47 ? 14.823 31.607 -28.557 1.00 120.75 47 SER C CA 1
ATOM 2440 C C . SER C 1 47 ? 14.775 33.132 -28.523 1.00 125.14 47 SER C C 1
ATOM 2441 O O . SER C 1 47 ? 13.693 33.725 -28.449 1.00 117.72 47 SER C O 1
ATOM 2444 N N . VAL C 1 48 ? 15.940 33.786 -28.564 1.00 128.34 48 VAL C N 1
ATOM 2445 C CA . VAL C 1 48 ? 15.964 35.248 -28.575 1.00 124.66 48 VAL C CA 1
ATOM 2446 C C . VAL C 1 48 ? 15.359 35.781 -29.868 1.00 118.47 48 VAL C C 1
ATOM 2447 O O . VAL C 1 48 ? 14.599 36.757 -29.854 1.00 123.34 48 VAL C O 1
ATOM 2451 N N . ARG C 1 49 ? 15.696 35.163 -31.005 1.00 107.64 49 ARG C N 1
ATOM 2452 C CA . ARG C 1 49 ? 15.149 35.608 -32.285 1.00 110.06 49 ARG C CA 1
ATOM 2453 C C . ARG C 1 49 ?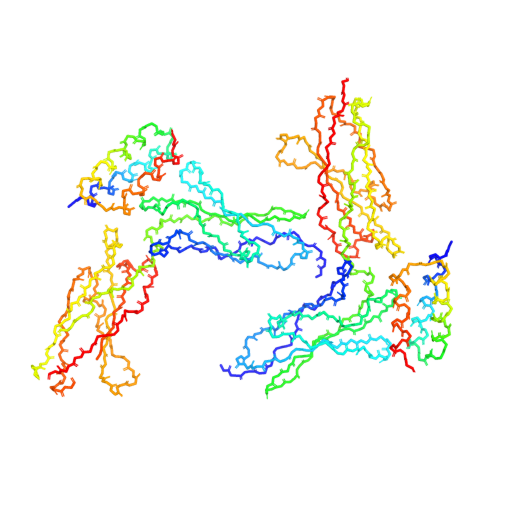 13.633 35.488 -32.316 1.00 122.90 49 ARG C C 1
ATOM 2454 O O . ARG C 1 49 ? 12.958 36.307 -32.950 1.00 127.90 49 ARG C O 1
ATOM 2462 N N . MET C 1 50 ? 13.081 34.477 -31.646 1.00 115.21 50 MET C N 1
ATOM 2463 C CA . MET C 1 50 ? 11.632 34.369 -31.541 1.00 105.13 50 MET C CA 1
ATOM 2464 C C . MET C 1 50 ? 11.065 35.526 -30.729 1.00 112.00 50 MET C C 1
ATOM 2465 O O . MET C 1 50 ? 10.113 36.189 -31.156 1.00 119.58 50 MET C O 1
ATOM 2470 N N . LEU C 1 51 ? 11.648 35.785 -29.554 1.00 110.87 51 LEU C N 1
ATOM 2471 C CA . LEU C 1 51 ? 11.218 36.907 -28.724 1.00 106.11 51 LEU C CA 1
ATOM 2472 C C . LEU C 1 51 ? 11.272 38.221 -29.493 1.00 112.93 51 LEU C C 1
ATOM 2473 O O . LEU C 1 51 ? 10.365 39.055 -29.384 1.00 112.83 51 LEU C O 1
ATOM 2478 N N . LEU C 1 52 ? 12.334 38.421 -30.277 1.00 109.91 52 LEU C N 1
ATOM 2479 C CA . LEU C 1 52 ? 12.454 39.627 -31.087 1.00 103.54 52 LEU C CA 1
ATOM 2480 C C . LEU C 1 52 ? 11.368 39.683 -32.154 1.00 117.24 52 LEU C C 1
ATOM 2481 O O . LEU C 1 52 ? 10.844 40.760 -32.460 1.00 123.75 52 LEU C O 1
ATOM 2486 N N . GLU C 1 53 ? 11.030 38.530 -32.739 1.00 111.42 53 GLU C N 1
ATOM 2487 C CA . GLU C 1 53 ? 9.993 38.481 -33.765 1.00 100.63 53 GLU C CA 1
ATOM 2488 C C . GLU C 1 53 ? 8.640 38.901 -33.207 1.00 113.18 53 GLU C C 1
ATOM 2489 O O . GLU C 1 53 ? 7.893 39.638 -33.861 1.00 132.30 53 GLU C O 1
ATOM 2495 N N . VAL C 1 54 ? 8.305 38.437 -32.002 1.00 105.02 54 VAL C N 1
ATOM 2496 C CA . VAL C 1 54 ? 7.033 38.806 -31.389 1.00 95.74 54 VAL C CA 1
ATOM 2497 C C . VAL C 1 54 ? 7.002 40.296 -31.073 1.00 108.40 54 VAL C C 1
ATOM 2498 O O . VAL C 1 54 ? 5.958 40.948 -31.189 1.00 120.36 54 VAL C O 1
ATOM 2502 N N . LEU C 1 55 ? 8.142 40.856 -30.662 1.00 100.31 55 LEU C N 1
ATOM 2503 C CA . LEU C 1 55 ? 8.195 42.273 -30.310 1.00 111.14 55 LEU C CA 1
ATOM 2504 C C . LEU C 1 55 ? 7.874 43.162 -31.507 1.00 116.06 55 LEU C C 1
ATOM 2505 O O . LEU C 1 55 ? 7.068 44.094 -31.403 1.00 128.24 55 LEU C O 1
ATOM 2510 N N . GLY C 1 56 ? 8.487 42.884 -32.654 1.00 106.19 56 GLY C N 1
ATOM 2511 C CA . GLY C 1 56 ? 8.266 43.675 -33.853 1.00 105.40 56 GLY C CA 1
ATOM 2512 C C . GLY C 1 56 ? 8.893 45.058 -33.793 1.00 120.64 56 GLY C C 1
ATOM 2513 O O . GLY C 1 56 ? 9.165 45.696 -34.812 1.00 105.80 56 GLY C O 1
ATOM 2515 N N . ASP D 2 1 ? -28.694 15.371 -21.661 1.00 171.00 121 ASP D N 1
ATOM 2516 C CA . ASP D 2 1 ? -29.553 15.671 -22.802 1.00 169.20 121 ASP D CA 1
ATOM 2517 C C . ASP D 2 1 ? -29.465 17.140 -23.190 1.00 165.78 121 ASP D C 1
ATOM 2518 O O . ASP D 2 1 ? -28.926 17.960 -22.448 1.00 156.39 121 ASP D O 1
ATOM 2523 N N . GLY D 2 2 ? -30.011 17.460 -24.361 1.00 155.82 122 GLY D N 1
ATOM 2524 C CA . GLY D 2 2 ? -30.031 18.819 -24.856 1.00 116.70 122 GLY D CA 1
ATOM 2525 C C . GLY D 2 2 ? -28.718 19.227 -25.498 1.00 109.82 122 GLY D C 1
ATOM 2526 O O . GLY D 2 2 ? -27.688 18.560 -25.388 1.00 113.60 122 GLY D O 1
ATOM 2527 N N . SER D 2 3 ? -28.766 20.366 -26.182 1.00 103.29 123 SER D N 1
ATOM 2528 C CA . SER D 2 3 ? -27.588 20.963 -26.799 1.00 97.22 123 SER D CA 1
ATOM 2529 C C . SER D 2 3 ? -26.965 21.955 -25.827 1.00 91.83 123 SER D C 1
ATOM 2530 O O . SER D 2 3 ? -27.672 22.771 -25.226 1.00 107.06 123 SER D O 1
ATOM 2533 N N . LEU D 2 4 ? -25.648 21.886 -25.675 1.00 90.37 124 LEU D N 1
ATOM 2534 C CA . LEU D 2 4 ? -24.990 22.630 -24.616 1.00 99.38 124 LEU D CA 1
ATOM 2535 C C . LEU D 2 4 ? -23.856 23.480 -25.165 1.00 98.34 124 LEU D C 1
ATOM 2536 O O . LEU D 2 4 ? -23.196 23.100 -26.139 1.00 96.65 124 LEU D O 1
ATOM 2541 N N . PRO D 2 5 ? -23.613 24.639 -24.559 1.00 95.24 125 PRO D N 1
ATOM 2542 C CA . PRO D 2 5 ? -22.421 25.419 -24.888 1.00 97.60 125 PRO D CA 1
ATOM 2543 C C . PRO D 2 5 ? -21.184 24.712 -24.370 1.00 105.95 125 PRO D C 1
ATOM 2544 O O . PRO D 2 5 ? -21.289 23.843 -23.491 1.00 106.97 125 PRO D O 1
ATOM 2548 N N . PRO D 2 6 ? -19.999 25.036 -24.889 1.00 101.87 126 PRO D N 1
ATOM 2549 C CA . PRO D 2 6 ? -18.815 24.253 -24.527 1.00 105.84 126 PRO D CA 1
ATOM 2550 C C . PRO D 2 6 ? -18.516 24.349 -23.040 1.00 113.86 126 PRO D C 1
ATOM 2551 O O . PRO D 2 6 ? -18.739 25.379 -22.400 1.00 110.79 126 PRO D O 1
ATOM 2555 N N . GLU D 2 7 ? -18.013 23.248 -22.497 1.00 112.53 127 GLU D N 1
ATOM 2556 C CA . GLU D 2 7 ? -17.540 23.227 -21.126 1.00 108.23 127 GLU D CA 1
ATOM 2557 C C . GLU D 2 7 ? -16.163 23.873 -21.059 1.00 114.72 127 GLU D C 1
ATOM 2558 O O . GLU D 2 7 ? -15.382 23.813 -22.015 1.00 108.71 127 GLU D O 1
ATOM 2564 N N . LYS D 2 8 ? -15.874 24.503 -19.929 1.00 123.87 128 LYS D N 1
ATOM 2565 C CA . LYS D 2 8 ? -14.587 25.157 -19.752 1.00 114.91 128 LYS D CA 1
ATOM 2566 C C . LYS D 2 8 ? -13.476 24.118 -19.829 1.00 115.69 128 LYS D C 1
ATOM 2567 O O . LYS D 2 8 ? -13.503 23.136 -19.072 1.00 125.95 128 LYS D O 1
ATOM 2573 N N . PRO D 2 9 ? -12.505 24.277 -20.726 1.00 110.04 129 PRO D N 1
ATOM 2574 C CA . PRO D 2 9 ? -11.419 23.295 -20.825 1.00 116.83 129 PRO D CA 1
ATOM 2575 C C . PRO D 2 9 ? -10.636 23.202 -19.522 1.00 121.43 129 PRO D C 1
ATOM 2576 O O . PRO D 2 9 ? -10.339 24.211 -18.878 1.00 119.03 129 PRO D O 1
ATOM 2580 N N . LYS D 2 10 ? -10.308 21.970 -19.134 1.00 123.44 130 LYS D N 1
ATOM 2581 C CA . LYS D 2 10 ? -9.630 21.699 -17.877 1.00 116.57 130 LYS D CA 1
ATOM 2582 C C . LYS D 2 10 ? -8.382 20.862 -18.125 1.00 121.44 130 LYS D C 1
ATOM 2583 O O . LYS D 2 10 ? -8.239 20.216 -19.165 1.00 126.31 130 LYS D O 1
ATOM 2589 N N . ASN D 2 11 ? -7.477 20.887 -17.143 1.00 120.01 131 ASN D N 1
ATOM 2590 C CA . ASN D 2 11 ? -6.242 20.100 -17.163 1.00 121.38 131 ASN D CA 1
ATOM 2591 C C . ASN D 2 11 ? -5.386 20.442 -18.385 1.00 119.24 131 ASN D C 1
ATOM 2592 O O . ASN D 2 11 ? -5.062 19.590 -19.215 1.00 117.81 131 ASN D O 1
ATOM 2597 N N . LEU D 2 12 ? -5.021 21.718 -18.475 1.00 121.30 132 LEU D N 1
ATOM 2598 C CA . LEU D 2 12 ? -4.202 22.229 -19.569 1.00 119.91 132 LEU D CA 1
ATOM 2599 C C . LEU D 2 12 ? -2.729 22.034 -19.224 1.00 122.23 132 LEU D C 1
ATOM 2600 O O . LEU D 2 12 ? -2.213 22.666 -18.296 1.00 122.37 132 LEU D O 1
ATOM 2605 N N . SER D 2 13 ? -2.054 21.158 -19.969 1.00 123.80 133 SER D N 1
ATOM 2606 C CA . SER D 2 13 ? -0.628 20.915 -19.806 1.00 129.06 133 SER D CA 1
ATOM 2607 C C . SER D 2 13 ? 0.078 21.103 -21.142 1.00 132.25 133 SER D C 1
ATOM 2608 O O . SER D 2 13 ? -0.527 20.978 -22.209 1.00 129.89 133 SER D O 1
ATOM 2611 N N . CYS D 2 14 ? 1.375 21.404 -21.071 1.00 130.62 134 CYS D N 1
ATOM 2612 C CA . CYS D 2 14 ? 2.191 21.648 -22.251 1.00 124.82 134 CYS D CA 1
ATOM 2613 C C . CYS D 2 14 ? 3.523 20.927 -22.105 1.00 125.46 134 CYS D C 1
ATOM 2614 O O . CYS D 2 14 ? 4.068 20.833 -21.001 1.00 132.28 134 CYS D O 1
ATOM 2617 N N . ILE D 2 15 ? 4.044 20.423 -23.221 1.00 119.74 135 ILE D N 1
ATOM 2618 C CA . ILE D 2 15 ? 5.288 19.659 -23.235 1.00 121.52 135 ILE D CA 1
ATOM 2619 C C . ILE D 2 15 ? 6.121 20.088 -24.436 1.00 130.92 135 ILE D C 1
ATOM 2620 O O . ILE D 2 15 ? 5.599 20.224 -25.549 1.00 128.83 135 ILE D O 1
ATOM 2625 N N . VAL D 2 16 ? 7.415 20.314 -24.209 1.00 131.30 136 VAL D N 1
ATOM 2626 C CA . VAL D 2 16 ? 8.352 20.609 -25.286 1.00 128.19 136 VAL D CA 1
ATOM 2627 C C . VAL D 2 16 ? 9.251 19.401 -25.515 1.00 125.98 136 VAL D C 1
ATOM 2628 O O . VAL D 2 16 ? 10.275 19.238 -24.841 1.00 134.34 136 VAL D O 1
ATOM 2632 N N . ASN D 2 17 ? 8.876 18.544 -26.459 1.00 122.66 137 ASN D N 1
ATOM 2633 C CA . ASN D 2 17 ? 9.747 17.445 -26.847 1.00 125.60 137 ASN D CA 1
ATOM 2634 C C . ASN D 2 17 ? 10.936 17.998 -27.623 1.00 120.50 137 ASN D C 1
ATOM 2635 O O . ASN D 2 17 ? 10.762 18.787 -28.557 1.00 123.27 137 ASN D O 1
ATOM 2640 N N . GLU D 2 18 ? 12.145 17.609 -27.217 1.00 132.25 138 GLU D N 1
ATOM 2641 C CA . GLU D 2 18 ? 13.351 18.111 -27.869 1.00 140.32 138 GLU D CA 1
ATOM 2642 C C . GLU D 2 18 ? 13.320 17.792 -29.358 1.00 138.50 138 GLU D C 1
ATOM 2643 O O . GLU D 2 18 ? 13.181 16.630 -29.752 1.00 139.21 138 GLU D O 1
ATOM 2649 N N . GLY D 2 19 ? 13.455 18.829 -30.184 1.00 132.21 139 GLY D N 1
ATOM 2650 C CA . GLY D 2 19 ? 13.392 18.718 -31.619 1.00 119.33 139 GLY D CA 1
ATOM 2651 C C . GLY D 2 19 ? 12.057 19.125 -32.208 1.00 115.21 139 GLY D C 1
ATOM 2652 O O . GLY D 2 19 ? 12.004 19.549 -33.368 1.00 129.59 139 GLY D O 1
ATOM 2653 N N . LYS D 2 20 ? 10.982 19.002 -31.439 1.00 120.25 140 LYS D N 1
ATOM 2654 C CA . LYS D 2 20 ? 9.647 19.383 -31.869 1.00 126.09 140 LYS D CA 1
ATOM 2655 C C . LYS D 2 20 ? 9.232 20.680 -31.188 1.00 128.93 140 LYS D C 1
ATOM 2656 O O . LYS D 2 20 ? 9.853 21.137 -30.224 1.00 116.97 140 LYS D O 1
ATOM 2658 N N . LYS D 2 21 ? 8.166 21.275 -31.709 1.00 121.70 141 LYS D N 1
ATOM 2659 C CA . LYS D 2 21 ? 7.637 22.495 -31.128 1.00 110.80 141 LYS D CA 1
ATOM 2660 C C . LYS D 2 21 ? 6.782 22.173 -29.904 1.00 120.88 141 LYS D C 1
ATOM 2661 O O . LYS D 2 21 ? 6.451 21.016 -29.625 1.00 125.78 141 LYS D O 1
ATOM 2667 N N . MET D 2 22 ? 6.431 23.221 -29.161 1.00 103.42 142 MET D N 1
ATOM 2668 C CA . MET D 2 22 ? 5.636 23.050 -27.951 1.00 110.67 142 MET D CA 1
ATOM 2669 C C . MET D 2 22 ? 4.244 22.534 -28.293 1.00 123.32 142 MET D C 1
ATOM 2670 O O . MET D 2 22 ? 3.563 23.076 -29.169 1.00 124.30 142 MET D O 1
ATOM 2675 N N . ARG D 2 23 ? 3.825 21.480 -27.597 1.00 121.86 143 ARG D N 1
ATOM 2676 C CA . ARG D 2 23 ? 2.502 20.896 -27.748 1.00 119.78 143 ARG D CA 1
ATOM 2677 C C . ARG D 2 23 ? 1.760 20.977 -26.422 1.00 117.43 143 ARG D C 1
ATOM 2678 O O . ARG D 2 23 ? 2.340 20.721 -25.362 1.00 124.09 143 ARG D O 1
ATOM 2686 N N . CYS D 2 24 ? 0.477 21.336 -26.483 1.00 118.54 144 CYS D N 1
ATOM 2687 C CA . CYS D 2 24 ? -0.356 21.472 -25.296 1.00 114.31 144 CYS D CA 1
ATOM 2688 C C . CYS D 2 24 ? -1.616 20.630 -25.438 1.00 120.59 144 CYS D C 1
ATOM 2689 O O . CYS D 2 24 ? -2.164 20.492 -26.535 1.00 123.26 144 CYS D O 1
ATOM 2692 N N . GLU D 2 25 ? -2.069 20.070 -24.318 1.00 130.00 145 GLU D N 1
ATOM 2693 C CA . GLU D 2 25 ? -3.227 19.191 -24.279 1.00 126.71 145 GLU D CA 1
ATOM 2694 C C . GLU D 2 25 ? -4.226 19.708 -23.252 1.00 122.60 145 GLU D C 1
ATOM 2695 O O . GLU D 2 25 ? -3.869 20.424 -22.313 1.00 116.88 145 GLU D O 1
ATOM 2701 N N . TRP D 2 26 ? -5.491 19.333 -23.435 1.00 120.35 146 TRP D N 1
ATOM 2702 C CA . TRP D 2 26 ? -6.543 19.759 -22.524 1.00 127.30 146 TRP D CA 1
ATOM 2703 C C . TRP D 2 26 ? -7.688 18.757 -22.581 1.00 131.10 146 TRP D C 1
ATOM 2704 O O . TRP D 2 26 ? -7.699 17.840 -23.407 1.00 123.46 146 TRP D O 1
ATOM 2715 N N . ASP D 2 27 ? -8.653 18.945 -21.681 1.00 131.62 147 ASP D N 1
ATOM 2716 C CA . ASP D 2 27 ? -9.855 18.122 -21.598 1.00 125.27 147 ASP D CA 1
ATOM 2717 C C . ASP D 2 27 ? -11.038 18.970 -22.053 1.00 125.58 147 ASP D C 1
ATOM 2718 O O . ASP D 2 27 ? -11.424 19.925 -21.369 1.00 116.23 147 ASP D O 1
ATOM 2723 N N . GLY D 2 28 ? -11.616 18.613 -23.205 1.00 134.25 148 GLY D N 1
ATOM 2724 C CA . GLY D 2 28 ? -12.702 19.389 -23.781 1.00 135.41 148 GLY D CA 1
ATOM 2725 C C . GLY D 2 28 ? -13.989 19.362 -22.983 1.00 129.50 148 GLY D C 1
ATOM 2726 O O . GLY D 2 28 ? -14.839 20.239 -23.170 1.00 134.29 148 GLY D O 1
ATOM 2727 N N . GLY D 2 29 ? -14.150 18.387 -22.099 1.00 118.83 149 GLY D N 1
ATOM 2728 C CA . GLY D 2 29 ? -15.345 18.304 -21.286 1.00 133.13 149 GLY D CA 1
ATOM 2729 C C . GLY D 2 29 ? -16.469 17.511 -21.927 1.00 122.07 149 GLY D C 1
ATOM 2730 O O . GLY D 2 29 ? -16.281 16.690 -22.830 1.00 119.74 149 GLY D O 1
ATOM 2731 N N . ARG D 2 30 ? -17.675 17.782 -21.431 1.00 121.09 150 ARG D N 1
ATOM 2732 C CA . ARG D 2 30 ? -18.872 17.046 -21.811 1.00 122.03 150 ARG D CA 1
ATOM 2733 C C . ARG D 2 30 ? -19.184 17.203 -23.298 1.00 112.80 150 ARG D C 1
ATOM 2734 O O . ARG D 2 30 ? -18.768 18.160 -23.957 1.00 126.16 150 ARG D O 1
ATOM 2742 N N . GLU D 2 31 ? -19.938 16.236 -23.819 1.00 105.49 151 GLU D N 1
ATOM 2743 C CA . GLU D 2 31 ? -20.393 16.273 -25.203 1.00 117.67 151 GLU D CA 1
ATOM 2744 C C . GLU D 2 31 ? -21.415 17.391 -25.385 1.00 112.30 151 GLU D C 1
ATOM 2745 O O . GLU D 2 31 ? -22.427 17.438 -24.679 1.00 128.56 151 GLU D O 1
ATOM 2751 N N . THR D 2 32 ? -21.150 18.291 -26.330 1.00 106.94 152 THR D N 1
ATOM 2752 C CA . THR D 2 32 ? -22.019 19.433 -26.578 1.00 92.83 152 THR D CA 1
ATOM 2753 C C . THR D 2 32 ? -23.087 19.165 -27.631 1.00 93.92 152 THR D C 1
ATOM 2754 O O . THR D 2 32 ? -24.033 19.952 -27.738 1.00 88.09 152 THR D O 1
ATOM 2758 N N . HIS D 2 33 ? -22.951 18.089 -28.409 1.00 109.10 153 HIS D N 1
ATOM 2759 C CA . HIS D 2 33 ? -23.832 17.770 -29.534 1.00 97.21 153 HIS D CA 1
ATOM 2760 C C . HIS D 2 33 ? -23.827 18.860 -30.598 1.00 95.30 153 HIS D C 1
ATOM 2761 O O . HIS D 2 33 ? -24.766 18.958 -31.396 1.00 94.10 153 HIS D O 1
ATOM 2768 N N . LEU D 2 34 ? -22.767 19.666 -30.623 1.00 100.79 154 LEU D N 1
ATOM 2769 C CA . LEU D 2 34 ? -22.589 20.758 -31.567 1.00 91.83 154 LEU D CA 1
ATOM 2770 C C . LEU D 2 34 ? -21.137 20.785 -32.020 1.00 92.58 154 LEU D C 1
ATOM 2771 O O . LEU D 2 34 ? -20.237 20.374 -31.281 1.00 102.06 154 LEU D O 1
ATOM 2776 N N . GLU D 2 35 ? -20.915 21.269 -33.239 1.00 87.46 155 GLU D N 1
ATOM 2777 C CA . GLU D 2 35 ? -19.557 21.430 -33.745 1.00 96.16 155 GLU D CA 1
ATOM 2778 C C . GLU D 2 35 ? -18.813 22.479 -32.926 1.00 93.47 155 GLU D C 1
ATOM 2779 O O . GLU D 2 35 ? -19.187 23.656 -32.921 1.00 94.24 155 GLU D O 1
ATOM 2785 N N . THR D 2 36 ? -17.761 22.052 -32.233 1.00 92.94 156 THR D N 1
ATOM 2786 C CA . THR D 2 36 ? -16.997 22.921 -31.348 1.00 93.86 156 THR D CA 1
ATOM 2787 C C . THR D 2 36 ? -15.591 23.128 -31.896 1.00 102.70 156 THR D C 1
ATOM 2788 O O . THR D 2 36 ? -14.912 22.163 -32.262 1.00 107.06 156 THR D O 1
ATOM 2792 N N . ASN D 2 37 ? -15.163 24.387 -31.951 1.00 99.50 157 ASN D N 1
ATOM 2793 C CA . ASN D 2 37 ? -13.824 24.759 -32.382 1.00 82.88 157 ASN D CA 1
ATOM 2794 C C . ASN D 2 37 ? -12.967 25.094 -31.167 1.00 98.93 157 ASN D C 1
ATOM 2795 O O . ASN D 2 37 ? -13.431 25.751 -30.230 1.00 102.32 157 ASN D O 1
ATOM 2800 N N . PHE D 2 38 ? -11.715 24.637 -31.184 1.00 102.43 158 PHE D N 1
ATOM 2801 C CA . PHE D 2 38 ? -10.763 24.901 -30.114 1.00 89.21 158 PHE D CA 1
ATOM 2802 C C . PHE D 2 38 ? -9.585 25.707 -30.644 1.00 94.09 158 PHE D C 1
ATOM 2803 O O . PHE D 2 38 ? -9.058 25.415 -31.723 1.00 109.14 158 PHE D O 1
ATOM 2811 N N . THR D 2 39 ? -9.176 26.722 -29.882 1.00 84.31 159 THR D N 1
ATOM 2812 C CA . THR D 2 39 ? -8.035 27.562 -30.223 1.00 89.89 159 THR D CA 1
ATOM 2813 C C . THR D 2 39 ? -7.142 27.736 -29.002 1.00 107.45 159 THR D C 1
ATOM 2814 O O . THR D 2 39 ? -7.630 27.982 -27.895 1.00 109.75 159 THR D O 1
ATOM 2818 N N . LEU D 2 40 ? -5.831 27.600 -29.208 1.00 103.81 160 LEU D N 1
ATOM 2819 C CA . LEU D 2 40 ? -4.835 27.727 -28.144 1.00 104.24 160 LEU D CA 1
ATOM 2820 C C . LEU D 2 40 ? -4.142 29.080 -28.284 1.00 113.34 160 LEU D C 1
ATOM 2821 O O . LEU D 2 40 ? -3.266 29.258 -29.135 1.00 125.03 160 LEU D O 1
ATOM 2826 N N . LYS D 2 41 ? -4.539 30.034 -27.447 1.00 111.74 161 LYS D N 1
ATOM 2827 C CA . LYS D 2 41 ? -3.957 31.367 -27.454 1.00 108.66 161 LYS D CA 1
ATOM 2828 C C . LYS D 2 41 ? -2.706 31.413 -26.583 1.00 115.52 161 LYS D C 1
ATOM 2829 O O . LYS D 2 41 ? -2.596 30.706 -25.578 1.00 111.03 161 LYS D O 1
ATOM 2835 N N . SER D 2 42 ? -1.758 32.259 -26.984 1.00 124.15 162 SER D N 1
ATOM 2836 C CA . SER D 2 42 ? -0.471 32.352 -26.310 1.00 110.46 162 SER D CA 1
ATOM 2837 C C . SER D 2 42 ? 0.032 33.786 -26.389 1.00 120.41 162 SER D C 1
ATOM 2838 O O . SER D 2 42 ? -0.335 34.540 -27.294 1.00 127.65 162 SER D O 1
ATOM 2841 N N . GLU D 2 43 ? 0.889 34.153 -25.436 1.00 117.06 163 GLU D N 1
ATOM 2842 C CA . GLU D 2 43 ? 1.453 35.498 -25.414 1.00 119.60 163 GLU D CA 1
ATOM 2843 C C . GLU D 2 43 ? 2.599 35.568 -24.415 1.00 110.59 163 GLU D C 1
ATOM 2844 O O . GLU D 2 43 ? 2.711 34.743 -23.504 1.00 110.37 163 GLU D O 1
ATOM 2850 N N . TRP D 2 44 ? 3.450 36.576 -24.609 1.00 121.09 164 TRP D N 1
ATOM 2851 C CA . TRP D 2 44 ? 4.551 36.898 -23.711 1.00 117.13 164 TRP D CA 1
ATOM 2852 C C . TRP D 2 44 ? 4.558 38.404 -23.507 1.00 121.61 164 TRP D C 1
ATOM 2853 O O . TRP D 2 44 ? 4.534 39.159 -24.484 1.00 120.10 164 TRP D O 1
ATOM 2864 N N . ALA D 2 45 ? 4.598 38.831 -22.246 1.00 121.73 165 ALA D N 1
ATOM 2865 C CA . ALA D 2 45 ? 4.423 40.240 -21.863 1.00 128.14 165 ALA D CA 1
ATOM 2866 C C . ALA D 2 45 ? 3.056 40.661 -22.401 1.00 126.21 165 ALA D C 1
ATOM 2867 O O . ALA D 2 45 ? 2.077 39.925 -22.202 1.00 126.90 165 ALA D O 1
ATOM 2869 N N . THR D 2 46 ? 2.934 41.807 -23.072 1.00 119.75 166 THR D N 1
ATOM 2870 C CA . THR D 2 46 ? 1.679 42.139 -23.735 1.00 136.11 166 THR D CA 1
ATOM 2871 C C . THR D 2 46 ? 1.573 41.485 -25.107 1.00 139.55 166 THR D C 1
ATOM 2872 O O . THR D 2 46 ? 0.463 41.221 -25.578 1.00 135.86 166 THR D O 1
ATOM 2876 N N . HIS D 2 47 ? 2.706 41.221 -25.754 1.00 139.16 167 HIS D N 1
ATOM 2877 C CA . HIS D 2 47 ? 2.707 40.754 -27.136 1.00 137.96 167 HIS D CA 1
ATOM 2878 C C . HIS D 2 47 ? 2.157 39.338 -27.240 1.00 129.83 167 HIS D C 1
ATOM 2879 O O . HIS D 2 47 ? 2.528 38.456 -26.460 1.00 129.77 167 HIS D O 1
ATOM 2886 N N . LYS D 2 48 ? 1.283 39.124 -28.215 1.00 131.33 168 LYS D N 1
ATOM 2887 C CA . LYS D 2 48 ? 0.618 37.846 -28.395 1.00 124.66 168 LYS D CA 1
ATOM 2888 C C . LYS D 2 48 ? 1.355 36.986 -29.413 1.00 119.53 168 LYS D C 1
ATOM 2889 O O . LYS D 2 48 ? 1.936 37.487 -30.380 1.00 109.31 168 LYS D O 1
ATOM 2891 N N . PHE D 2 49 ? 1.325 35.677 -29.182 1.00 124.90 169 PHE D N 1
ATOM 2892 C CA . PHE D 2 49 ? 1.854 34.727 -30.143 1.00 110.77 169 PHE D CA 1
ATOM 2893 C C . PHE D 2 49 ? 0.802 34.429 -31.209 1.00 124.63 169 PHE D C 1
ATOM 2894 O O . PHE D 2 49 ? -0.359 34.835 -31.109 1.00 129.54 169 PHE D O 1
ATOM 2902 N N . ALA D 2 50 ? 1.222 33.712 -32.248 1.00 129.34 170 ALA D N 1
ATOM 2903 C CA . ALA D 2 50 ? 0.286 33.280 -33.276 1.00 137.51 170 ALA D CA 1
ATOM 2904 C C . ALA D 2 50 ? -0.685 32.255 -32.702 1.00 130.88 170 ALA D C 1
ATOM 2905 O O . ALA D 2 50 ? -0.288 31.334 -31.984 1.00 134.44 170 ALA D O 1
ATOM 2907 N N . ASP D 2 51 ? -1.967 32.421 -33.019 1.00 119.95 171 ASP D N 1
ATOM 2908 C CA . ASP D 2 51 ? -2.983 31.507 -32.515 1.00 110.43 171 ASP D CA 1
ATOM 2909 C C . ASP D 2 51 ? -2.813 30.114 -33.113 1.00 112.56 171 ASP D C 1
ATOM 2910 O O . ASP D 2 51 ? -2.375 29.949 -34.255 1.00 131.25 171 ASP D O 1
ATOM 2915 N N . CYS D 2 52 ? -3.177 29.106 -32.323 1.00 106.47 172 CYS D N 1
ATOM 2916 C CA . CYS D 2 52 ? -3.080 27.707 -32.721 1.00 111.42 172 CYS D CA 1
ATOM 2917 C C . CYS D 2 52 ? -4.491 27.143 -32.794 1.00 115.72 172 CYS D C 1
ATOM 2918 O O . CYS D 2 52 ? -5.202 27.111 -31.783 1.00 106.85 172 CYS D O 1
ATOM 2921 N N . LYS D 2 53 ? -4.897 26.711 -33.984 1.00 111.42 173 LYS D N 1
ATOM 2922 C CA . LYS D 2 53 ? -6.219 26.138 -34.203 1.00 90.78 173 LYS D CA 1
ATOM 2923 C C . LYS D 2 53 ? -6.089 24.625 -34.320 1.00 94.38 173 LYS D C 1
ATOM 2924 O O . LYS D 2 53 ? -5.446 24.123 -35.247 1.00 102.34 173 LYS D O 1
ATOM 2930 N N . ALA D 2 54 ? -6.702 23.906 -33.382 1.00 105.23 174 ALA D N 1
ATOM 2931 C CA . ALA D 2 54 ? -6.556 22.458 -33.319 1.00 113.86 174 ALA D CA 1
ATOM 2932 C C . ALA D 2 54 ? -7.281 21.775 -34.472 1.00 114.79 174 ALA D C 1
ATOM 2933 O O . ALA D 2 54 ? -8.411 22.133 -34.818 1.00 118.54 174 ALA D O 1
ATOM 2935 N N . LYS D 2 55 ? -6.622 20.781 -35.065 1.00 112.37 175 LYS D N 1
ATOM 2936 C CA . LYS D 2 55 ? -7.220 20.012 -36.145 1.00 113.15 175 LYS D CA 1
ATOM 2937 C C . LYS D 2 55 ? -8.424 19.218 -35.645 1.00 121.34 175 LYS D C 1
ATOM 2938 O O . LYS D 2 55 ? -8.574 18.942 -34.452 1.00 130.35 175 LYS D O 1
ATOM 2944 N N . ARG D 2 56 ? -9.291 18.850 -36.590 1.00 132.38 176 ARG D N 1
ATOM 2945 C CA . ARG D 2 56 ? -10.495 18.102 -36.252 1.00 140.71 176 ARG D CA 1
ATOM 2946 C C . ARG D 2 56 ? -10.185 16.671 -35.834 1.00 143.85 176 ARG D C 1
ATOM 2947 O O . ARG D 2 56 ? -10.980 16.063 -35.108 1.00 132.06 176 ARG D O 1
ATOM 2955 N N . ASP D 2 57 ? -9.048 16.122 -36.268 1.00 149.91 177 ASP D N 1
ATOM 2956 C CA . ASP D 2 57 ? -8.669 14.773 -35.862 1.00 137.47 177 ASP D CA 1
ATOM 2957 C C . ASP D 2 57 ? -8.131 14.741 -34.439 1.00 138.43 177 ASP D C 1
ATOM 2958 O O . ASP D 2 57 ? -8.270 13.724 -33.749 1.00 146.93 177 ASP D O 1
ATOM 2963 N N . THR D 2 58 ? -7.523 15.834 -33.984 1.00 130.80 178 THR D N 1
ATOM 2964 C CA . THR D 2 58 ? -6.962 15.942 -32.638 1.00 126.68 178 THR D CA 1
ATOM 2965 C C . THR D 2 58 ? -7.568 17.171 -31.978 1.00 128.35 178 THR D C 1
ATOM 2966 O O . THR D 2 58 ? -6.915 18.218 -31.864 1.00 128.39 178 THR D O 1
ATOM 2970 N N . PRO D 2 59 ? -8.823 17.083 -31.533 1.00 116.47 179 PRO D N 1
ATOM 2971 C CA . PRO D 2 59 ? -9.512 18.267 -31.009 1.00 112.67 179 PRO D CA 1
ATOM 2972 C C . PRO D 2 59 ? -9.090 18.669 -29.604 1.00 119.55 179 PRO D C 1
ATOM 2973 O O . PRO D 2 59 ? -9.590 19.678 -29.097 1.00 117.98 179 PRO D O 1
ATOM 2977 N N . THR D 2 60 ? -8.188 17.924 -28.960 1.00 124.34 180 THR D N 1
ATOM 2978 C CA . THR D 2 60 ? -7.724 18.257 -27.617 1.00 121.92 180 THR D CA 1
ATOM 2979 C C . THR D 2 60 ? -6.220 18.492 -27.560 1.00 125.24 180 THR D C 1
ATOM 2980 O O . THR D 2 60 ? -5.619 18.381 -26.486 1.00 124.36 180 THR D O 1
ATOM 2984 N N . SER D 2 61 ? -5.596 18.814 -28.691 1.00 118.61 181 SER D N 1
ATOM 2985 C CA . SER D 2 61 ? -4.160 19.038 -28.724 1.00 107.07 181 SER D CA 1
ATOM 2986 C C . SER D 2 61 ? -3.831 20.042 -29.818 1.00 122.48 181 SER D C 1
ATOM 2987 O O . SER D 2 61 ? -4.502 20.094 -30.854 1.00 121.33 181 SER D O 1
ATOM 2990 N N . CYS D 2 62 ? -2.793 20.841 -29.571 1.00 128.29 182 CYS D N 1
ATOM 2991 C CA . CYS D 2 62 ? -2.297 21.808 -30.541 1.00 120.92 182 CYS D CA 1
ATOM 2992 C C . CYS D 2 62 ? -0.787 21.918 -30.393 1.00 120.36 182 CYS D C 1
ATOM 2993 O O . CYS D 2 62 ? -0.267 21.968 -29.275 1.00 129.20 182 CYS D O 1
ATOM 2996 N N . THR D 2 63 ? -0.090 21.972 -31.526 1.00 117.52 183 THR D N 1
ATOM 2997 C CA . THR D 2 63 ? 1.357 22.165 -31.561 1.00 111.63 183 THR D CA 1
ATOM 2998 C C . THR D 2 63 ? 1.629 23.514 -32.218 1.00 114.56 183 THR D C 1
ATOM 2999 O O . THR D 2 63 ? 1.353 23.697 -33.409 1.00 120.44 183 THR D O 1
ATOM 3003 N N . VAL D 2 64 ? 2.165 24.457 -31.434 1.00 103.43 184 VAL D N 1
ATOM 3004 C CA . VAL D 2 64 ? 2.316 25.842 -31.885 1.00 105.89 184 VAL D CA 1
ATOM 3005 C C . VAL D 2 64 ? 3.235 25.935 -33.107 1.00 114.20 184 VAL D C 1
ATOM 3006 O O . VAL D 2 64 ? 4.007 25.020 -33.421 1.00 120.49 184 VAL D O 1
ATOM 3010 N N . ASP D 2 65 ? 3.141 27.069 -33.806 1.00 117.92 185 ASP D N 1
ATOM 3011 C CA . ASP D 2 65 ? 3.964 27.314 -34.984 1.00 126.34 185 ASP D CA 1
ATOM 3012 C C . ASP D 2 65 ? 5.265 28.037 -34.670 1.00 118.61 185 ASP D C 1
ATOM 3013 O O . ASP D 2 65 ? 6.157 28.071 -35.526 1.00 113.11 185 ASP D O 1
ATOM 3018 N N . TYR D 2 66 ? 5.388 28.634 -33.490 1.00 118.62 186 TYR D N 1
ATOM 3019 C CA . TYR D 2 66 ? 6.584 29.383 -33.144 1.00 114.73 186 TYR D CA 1
ATOM 3020 C C . TYR D 2 66 ? 7.576 28.490 -32.412 1.00 110.60 186 TYR D C 1
ATOM 3021 O O . TYR D 2 66 ? 7.198 27.561 -31.693 1.00 121.10 186 TYR D O 1
ATOM 3030 N N . SER D 2 67 ? 8.858 28.784 -32.610 1.00 114.32 187 SER D N 1
ATOM 3031 C CA . SER D 2 67 ? 9.917 28.006 -31.985 1.00 113.63 187 SER D CA 1
ATOM 3032 C C . SER D 2 67 ? 9.849 28.131 -30.469 1.00 112.37 187 SER D C 1
ATOM 3033 O O . SER D 2 67 ? 9.359 29.124 -29.925 1.00 106.38 187 SER D O 1
ATOM 3036 N N . THR D 2 68 ? 10.350 27.106 -29.785 1.00 123.40 188 THR D N 1
ATOM 3037 C CA . THR D 2 68 ? 10.343 27.108 -28.330 1.00 119.73 188 THR D CA 1
ATOM 3038 C C . THR D 2 68 ? 11.234 28.222 -27.794 1.00 111.64 188 THR D C 1
ATOM 3039 O O . THR D 2 68 ? 12.358 28.424 -28.264 1.00 106.34 188 THR D O 1
ATOM 3043 N N . VAL D 2 69 ? 10.721 28.948 -26.805 1.00 112.20 189 VAL D N 1
ATOM 3044 C CA . VAL D 2 69 ? 11.407 30.085 -26.201 1.00 113.46 189 VAL D CA 1
ATOM 3045 C C . VAL D 2 69 ? 11.668 29.749 -24.737 1.00 128.94 189 VAL D C 1
ATOM 3046 O O . VAL D 2 69 ? 10.773 29.258 -24.039 1.00 129.39 189 VAL D O 1
ATOM 3050 N N . TYR D 2 70 ? 12.896 29.987 -24.283 1.00 132.64 190 TYR D N 1
ATOM 3051 C CA . TYR D 2 70 ? 13.328 29.610 -22.946 1.00 119.75 190 TYR D CA 1
ATOM 3052 C C . TYR D 2 70 ? 13.628 30.839 -22.095 1.00 126.70 190 TYR D C 1
ATOM 3053 O O . TYR D 2 70 ? 13.922 31.923 -22.607 1.00 129.02 190 TYR D O 1
ATOM 3062 N N . PHE D 2 71 ? 13.530 30.649 -20.776 1.00 120.42 191 PHE D N 1
ATOM 3063 C CA . PHE D 2 71 ? 13.927 31.616 -19.753 1.00 123.99 191 PHE D CA 1
ATOM 3064 C C . PHE D 2 71 ? 13.038 32.858 -19.710 1.00 128.30 191 PHE D C 1
ATOM 3065 O O . PHE D 2 71 ? 13.463 33.902 -19.203 1.00 127.67 191 PHE D O 1
ATOM 3073 N N . VAL D 2 72 ? 11.809 32.774 -20.224 1.00 126.84 192 VAL D N 1
ATOM 3074 C CA . VAL D 2 72 ? 10.800 33.812 -20.048 1.00 124.44 192 VAL D CA 1
ATOM 3075 C C . VAL D 2 72 ? 9.482 33.146 -19.669 1.00 133.65 192 VAL D C 1
ATOM 3076 O O . VAL D 2 72 ? 9.305 31.936 -19.815 1.00 131.74 192 VAL D O 1
ATOM 3080 N N . ASN D 2 73 ? 8.547 33.958 -19.182 1.00 126.69 193 ASN D N 1
ATOM 3081 C CA . ASN D 2 73 ? 7.272 33.476 -18.659 1.00 128.58 193 ASN D CA 1
ATOM 3082 C C . ASN D 2 73 ? 6.162 33.824 -19.646 1.00 131.78 193 ASN D C 1
ATOM 3083 O O . ASN D 2 73 ? 5.830 35.001 -19.827 1.00 135.49 193 ASN D O 1
ATOM 3088 N N . ILE D 2 74 ? 5.590 32.800 -20.278 1.00 130.56 194 ILE D N 1
ATOM 3089 C CA . ILE D 2 74 ? 4.514 32.972 -21.242 1.00 122.05 194 ILE D CA 1
ATOM 3090 C C . ILE D 2 74 ? 3.183 32.634 -20.582 1.00 123.80 194 ILE D C 1
ATOM 3091 O O . ILE D 2 74 ? 3.121 32.005 -19.522 1.00 121.44 194 ILE D O 1
ATOM 3096 N N . GLU D 2 75 ? 2.095 33.061 -21.222 1.00 128.90 195 GLU D N 1
ATOM 3097 C CA . GLU D 2 75 ? 0.737 32.826 -20.739 1.00 124.28 195 GLU D CA 1
ATOM 3098 C C . GLU D 2 75 ? -0.049 32.076 -21.806 1.00 116.15 195 GLU D C 1
ATOM 3099 O O . GLU D 2 75 ? -0.139 32.532 -22.952 1.00 114.64 195 GLU D O 1
ATOM 3105 N N . VAL D 2 76 ? -0.618 30.929 -21.431 1.00 119.61 196 VAL D N 1
ATOM 3106 C CA . VAL D 2 76 ? -1.321 30.052 -22.359 1.00 114.36 196 VAL D CA 1
ATOM 3107 C C . VAL D 2 76 ? -2.733 29.794 -21.843 1.00 115.61 196 VAL D C 1
ATOM 3108 O O . VAL D 2 76 ? -2.966 29.724 -20.631 1.00 124.05 196 VAL D O 1
ATOM 3112 N N . TRP D 2 77 ? -3.677 29.644 -22.774 1.00 116.92 197 TRP D N 1
ATOM 3113 C CA . TRP D 2 77 ? -5.044 29.262 -22.433 1.00 113.32 197 TRP D CA 1
ATOM 3114 C C . TRP D 2 77 ? -5.766 28.799 -23.692 1.00 110.01 197 TRP D C 1
ATOM 3115 O O . TRP D 2 77 ? -5.404 29.168 -24.811 1.00 111.06 197 TRP D O 1
ATOM 3126 N N . VAL D 2 78 ? -6.797 27.973 -23.486 1.00 113.81 198 VAL D N 1
ATOM 3127 C CA . VAL D 2 78 ? -7.600 27.402 -24.564 1.00 104.21 198 VAL D CA 1
ATOM 3128 C C . VAL D 2 78 ? -8.936 28.127 -24.627 1.00 110.55 198 VAL D C 1
ATOM 3129 O O . VAL D 2 78 ? -9.520 28.471 -23.591 1.00 115.78 198 VAL D O 1
ATOM 3133 N N . GLU D 2 79 ? -9.426 28.358 -25.845 1.00 103.44 199 GLU D N 1
ATOM 3134 C CA . GLU D 2 79 ? -10.699 29.033 -26.083 1.00 102.86 199 GLU D CA 1
ATOM 3135 C C . GLU D 2 79 ? -11.587 28.113 -26.914 1.00 104.72 199 GLU D C 1
ATOM 3136 O O . GLU D 2 79 ? -11.285 27.839 -28.081 1.00 114.48 199 GLU D O 1
ATOM 3142 N N . ALA D 2 80 ? -12.676 27.637 -26.314 1.00 104.36 200 ALA D N 1
ATOM 3143 C CA . ALA D 2 80 ? -13.618 26.733 -26.962 1.00 102.49 200 ALA D CA 1
ATOM 3144 C C . ALA D 2 80 ? -14.893 27.477 -27.336 1.00 94.23 200 ALA D C 1
ATOM 3145 O O . ALA D 2 80 ? -15.347 28.359 -26.600 1.00 93.93 200 ALA D O 1
ATOM 3147 N N . GLU D 2 81 ? -15.473 27.114 -28.480 1.00 93.91 201 GLU D N 1
ATOM 3148 C CA . GLU D 2 81 ? -16.630 27.826 -29.003 1.00 96.32 201 GLU D CA 1
ATOM 3149 C C . GLU D 2 81 ? -17.464 26.908 -29.886 1.00 92.93 201 GLU D C 1
ATOM 3150 O O . GLU D 2 81 ? -16.920 26.114 -30.656 1.00 87.46 201 GLU D O 1
ATOM 3156 N N . ASN D 2 82 ? -18.784 27.037 -29.778 1.00 92.95 202 ASN D N 1
ATOM 3157 C CA . ASN D 2 82 ? -19.716 26.390 -30.693 1.00 87.59 202 ASN D CA 1
ATOM 3158 C C . ASN D 2 82 ? -20.893 27.340 -30.907 1.00 96.81 202 ASN D C 1
ATOM 3159 O O . ASN D 2 82 ? -20.850 28.509 -30.509 1.00 107.62 202 ASN D O 1
ATOM 3164 N N . ALA D 2 83 ? -21.953 26.834 -31.541 1.00 86.95 203 ALA D N 1
ATOM 3165 C CA . ALA D 2 83 ? -23.104 27.670 -31.872 1.00 82.73 203 ALA D CA 1
ATOM 3166 C C . ALA D 2 83 ? -23.771 28.297 -30.651 1.00 81.57 203 ALA D C 1
ATOM 3167 O O . ALA D 2 83 ? -24.521 29.266 -30.806 1.00 87.12 203 ALA D O 1
ATOM 3169 N N . LEU D 2 84 ? -23.532 27.772 -29.450 1.00 85.40 204 LEU D N 1
ATOM 3170 C CA . LEU D 2 84 ? -24.238 28.228 -28.259 1.00 89.81 204 LEU D CA 1
ATOM 3171 C C . LEU D 2 84 ? -23.387 29.055 -27.305 1.00 95.42 204 LEU D C 1
ATOM 3172 O O . LEU D 2 84 ? -23.900 29.485 -26.266 1.00 102.07 204 LEU D O 1
ATOM 3177 N N . GLY D 2 85 ? -22.119 29.289 -27.603 1.00 86.36 205 GLY D N 1
ATOM 3178 C CA . GLY D 2 85 ? -21.323 30.103 -26.706 1.00 99.10 205 GLY D CA 1
ATOM 3179 C C . GLY D 2 85 ? -19.842 29.883 -26.894 1.00 101.09 205 GLY D C 1
ATOM 3180 O O . GLY D 2 85 ? -19.396 28.954 -27.568 1.00 92.76 205 GLY D O 1
ATOM 3181 N N . LYS D 2 86 ? -19.078 30.776 -26.267 1.00 102.34 206 LYS D N 1
ATOM 3182 C CA . LYS D 2 86 ? -17.621 30.754 -26.292 1.00 92.24 206 LYS D CA 1
ATOM 3183 C C . LYS D 2 86 ? -17.121 30.855 -24.860 1.00 103.23 206 LYS D C 1
ATOM 3184 O O . LYS D 2 86 ? -17.444 31.817 -24.157 1.00 110.93 206 LYS D O 1
ATOM 3190 N N . VAL D 2 87 ? -16.338 29.869 -24.428 1.00 114.08 207 VAL D N 1
ATOM 3191 C CA . VAL D 2 87 ? -15.774 29.858 -23.085 1.00 117.10 207 VAL D CA 1
ATOM 3192 C C . VAL D 2 87 ? -14.259 29.744 -23.186 1.00 124.49 207 VAL D C 1
ATOM 3193 O O . VAL D 2 87 ? -13.718 29.163 -24.133 1.00 127.66 207 VAL D O 1
ATOM 3197 N N . THR D 2 88 ? -13.572 30.332 -22.210 1.00 120.99 208 THR D N 1
ATOM 3198 C CA . THR D 2 88 ? -12.122 30.274 -22.128 1.00 122.40 208 THR D CA 1
ATOM 3199 C C . THR D 2 88 ? -11.709 29.542 -20.860 1.00 125.01 208 THR D C 1
ATOM 3200 O O . THR D 2 88 ? -12.380 29.623 -19.828 1.00 112.76 208 THR D O 1
ATOM 3204 N N . SER D 2 89 ? -10.593 28.825 -20.948 1.00 131.19 209 SER D N 1
ATOM 3205 C CA . SER D 2 89 ? -10.069 28.098 -19.806 1.00 121.24 209 SER D CA 1
ATOM 3206 C C . SER D 2 89 ? -9.333 29.051 -18.866 1.00 114.95 209 SER D C 1
ATOM 3207 O O . SER D 2 89 ? -9.162 30.241 -19.145 1.00 112.24 209 SER D O 1
ATOM 3210 N N . ASP D 2 90 ? -8.892 28.518 -17.731 1.00 116.20 210 ASP D N 1
ATOM 3211 C CA . ASP D 2 90 ? -8.059 29.292 -16.824 1.00 131.26 210 ASP D CA 1
ATOM 3212 C C . ASP D 2 90 ? -6.654 29.425 -17.401 1.00 125.12 210 ASP D C 1
ATOM 3213 O O . ASP D 2 90 ? -6.092 28.463 -17.933 1.00 127.94 210 ASP D O 1
ATOM 3218 N N . HIS D 2 91 ? -6.088 30.623 -17.298 1.00 116.33 211 HIS D N 1
ATOM 3219 C CA . HIS D 2 91 ? -4.767 30.869 -17.859 1.00 104.33 211 HIS D CA 1
ATOM 3220 C C . HIS D 2 91 ? -3.693 30.175 -17.031 1.00 117.80 211 HIS D C 1
ATOM 3221 O O . HIS D 2 91 ? -3.792 30.066 -15.806 1.00 144.21 211 HIS D O 1
ATOM 3228 N N . ILE D 2 92 ? -2.658 29.701 -17.717 1.00 116.44 212 ILE D N 1
ATOM 3229 C CA . ILE D 2 92 ? -1.499 29.107 -17.066 1.00 123.46 212 ILE D CA 1
ATOM 3230 C C . ILE D 2 92 ? -0.276 29.941 -17.414 1.00 125.72 212 ILE D C 1
ATOM 3231 O O . ILE D 2 92 ? -0.169 30.501 -18.509 1.00 130.41 212 ILE D O 1
ATOM 3236 N N . ASN D 2 93 ? 0.645 30.037 -16.458 1.00 130.31 213 ASN D N 1
ATOM 3237 C CA . ASN D 2 93 ? 1.865 3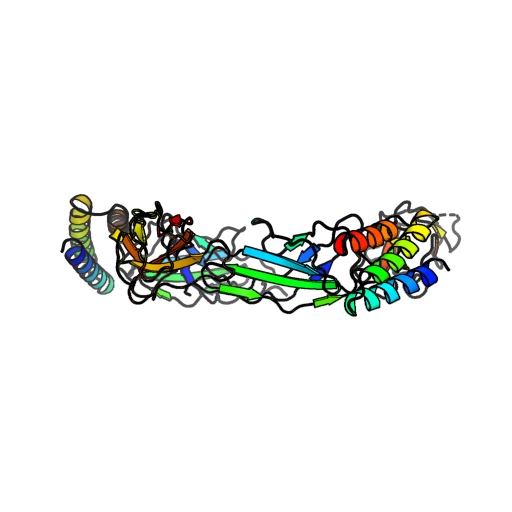0.818 -16.621 1.00 123.07 213 ASN D CA 1
ATOM 3238 C C . ASN D 2 93 ? 3.049 29.935 -16.263 1.00 124.13 213 ASN D C 1
ATOM 3239 O O . ASN D 2 93 ? 3.107 29.392 -15.155 1.00 131.41 213 ASN D O 1
ATOM 3244 N N . PHE D 2 94 ? 3.988 29.791 -17.194 1.00 119.48 214 PHE D N 1
ATOM 3245 C CA . PHE D 2 94 ? 5.111 28.894 -16.974 1.00 127.83 214 PHE D CA 1
ATOM 3246 C C . PHE D 2 94 ? 6.278 29.311 -17.853 1.00 123.57 214 PHE D C 1
ATOM 3247 O O . PHE D 2 94 ? 6.127 30.094 -18.795 1.00 125.34 214 PHE D O 1
ATOM 3255 N N . ASP D 2 95 ? 7.448 28.778 -17.519 1.00 116.16 215 ASP D N 1
ATOM 3256 C CA . ASP D 2 95 ? 8.665 28.973 -18.296 1.00 116.98 215 ASP D CA 1
ATOM 3257 C C . ASP D 2 95 ? 8.941 27.683 -19.052 1.00 122.24 215 ASP D C 1
ATOM 3258 O O . ASP D 2 95 ? 9.225 26.653 -18.419 1.00 119.43 215 ASP D O 1
ATOM 3263 N N . PRO D 2 96 ? 8.856 27.679 -20.391 1.00 125.56 216 PRO D N 1
ATOM 3264 C CA . PRO D 2 96 ? 8.962 26.423 -21.152 1.00 126.54 216 PRO D CA 1
ATOM 3265 C C . PRO D 2 96 ? 10.221 25.613 -20.873 1.00 129.62 216 PRO D C 1
ATOM 3266 O O . PRO D 2 96 ? 10.273 24.421 -21.194 1.00 127.35 216 PRO D O 1
ATOM 3270 N N . VAL D 2 97 ? 11.240 26.245 -20.283 1.00 128.21 217 VAL D N 1
ATOM 3271 C CA . VAL D 2 97 ? 12.453 25.527 -19.911 1.00 127.02 217 VAL D CA 1
ATOM 3272 C C . VAL D 2 97 ? 12.167 24.429 -18.892 1.00 136.57 217 VAL D C 1
ATOM 3273 O O . VAL D 2 97 ? 12.932 23.463 -18.794 1.00 137.40 217 VAL D O 1
ATOM 3277 N N . TYR D 2 98 ? 11.078 24.547 -18.134 1.00 136.99 218 TYR D N 1
ATOM 3278 C CA . TYR D 2 98 ? 10.705 23.553 -17.138 1.00 134.54 218 TYR D CA 1
ATOM 3279 C C . TYR D 2 98 ? 9.756 22.489 -17.682 1.00 131.01 218 TYR D C 1
ATOM 3280 O O . TYR D 2 98 ? 9.207 21.709 -16.897 1.00 134.07 218 TYR D O 1
ATOM 3289 N N . LYS D 2 99 ? 9.552 22.433 -18.996 1.00 132.05 219 LYS D N 1
ATOM 3290 C CA . LYS D 2 99 ? 8.621 21.493 -19.613 1.00 135.73 219 LYS D CA 1
ATOM 3291 C C . LYS D 2 99 ? 9.288 20.752 -20.764 1.00 138.25 219 LYS D C 1
ATOM 3292 O O . LYS D 2 99 ? 8.656 20.451 -21.781 1.00 137.13 219 LYS D O 1
ATOM 3298 N N . VAL D 2 100 ? 10.574 20.440 -20.624 1.00 131.57 220 VAL D N 1
ATOM 3299 C CA . VAL D 2 100 ? 11.358 19.843 -21.700 1.00 126.44 220 VAL D CA 1
ATOM 3300 C C . VAL D 2 100 ? 11.441 18.336 -21.503 1.00 131.35 220 VAL D C 1
ATOM 3301 O O . VAL D 2 100 ? 11.677 17.853 -20.388 1.00 139.38 220 VAL D O 1
ATOM 3305 N N . LYS D 2 101 ? 11.247 17.588 -22.590 1.00 133.81 221 LYS D N 1
ATOM 3306 C CA . LYS D 2 101 ? 11.494 16.150 -22.609 1.00 138.21 221 LYS D CA 1
ATOM 3307 C C . LYS D 2 101 ? 12.670 15.872 -23.534 1.00 143.72 221 LYS D C 1
ATOM 3308 O O . LYS D 2 101 ? 12.497 15.834 -24.763 1.00 135.43 221 LYS D O 1
ATOM 3314 N N . PRO D 2 102 ? 13.876 15.683 -23.007 1.00 150.56 222 PRO D N 1
ATOM 3315 C CA . PRO D 2 102 ? 15.047 15.501 -23.872 1.00 141.83 222 PRO D CA 1
ATOM 3316 C C . PRO D 2 102 ? 14.983 14.192 -24.645 1.00 142.83 222 PRO D C 1
ATOM 3317 O O . PRO D 2 102 ? 14.155 13.314 -24.394 1.00 142.73 222 PRO D O 1
ATOM 3321 N N . ASN D 2 103 ? 15.878 14.082 -25.622 1.00 143.74 223 ASN D N 1
ATOM 3322 C CA . ASN D 2 103 ? 16.102 12.815 -26.299 1.00 146.87 223 ASN D CA 1
ATOM 3323 C C . ASN D 2 103 ? 17.061 11.953 -25.480 1.00 163.20 223 ASN D C 1
ATOM 3324 O O . ASN D 2 103 ? 17.965 12.482 -24.827 1.00 173.02 223 ASN D O 1
ATOM 3329 N N . PRO D 2 104 ? 16.875 10.634 -25.481 1.00 162.30 224 PRO D N 1
ATOM 3330 C CA . PRO D 2 104 ? 17.779 9.772 -24.726 1.00 166.66 224 PRO D CA 1
ATOM 3331 C C . PRO D 2 104 ? 19.199 9.894 -25.246 1.00 165.81 224 PRO D C 1
ATOM 3332 O O . PRO D 2 104 ? 19.419 10.128 -26.448 1.00 168.17 224 PRO D O 1
ATOM 3336 N N . PRO D 2 105 ? 20.194 9.749 -24.372 1.00 160.88 225 PRO D N 1
ATOM 3337 C CA . PRO D 2 105 ? 21.589 9.811 -24.829 1.00 168.87 225 PRO D CA 1
ATOM 3338 C C . PRO D 2 105 ? 21.913 8.680 -25.798 1.00 165.37 225 PRO D C 1
ATOM 3339 O O . PRO D 2 105 ? 21.448 7.549 -25.641 1.00 159.29 225 PRO D O 1
ATOM 3343 N N . HIS D 2 106 ? 22.714 8.998 -26.811 1.00 172.78 226 HIS D N 1
ATOM 3344 C CA . HIS D 2 106 ? 23.158 8.042 -27.817 1.00 174.80 226 HIS D CA 1
ATOM 3345 C C . HIS D 2 106 ? 24.649 7.756 -27.640 1.00 180.27 226 HIS D C 1
ATOM 3346 O O . HIS D 2 106 ? 25.302 8.283 -26.734 1.00 190.91 226 HIS D O 1
ATOM 3353 N N . ASN D 2 107 ? 25.174 6.881 -28.506 1.00 184.00 227 ASN D N 1
ATOM 3354 C CA . ASN D 2 107 ? 26.585 6.487 -28.508 1.00 199.28 227 ASN D CA 1
ATOM 3355 C C . ASN D 2 107 ? 26.980 5.718 -27.246 1.00 187.57 227 ASN D C 1
ATOM 3356 O O . ASN D 2 107 ? 28.125 5.809 -26.795 1.00 183.02 227 ASN D O 1
ATOM 3361 N N . LEU D 2 108 ? 26.049 4.966 -26.658 1.00 178.67 228 LEU D N 1
ATOM 3362 C CA . LEU D 2 108 ? 26.363 4.196 -25.458 1.00 171.87 228 LEU D CA 1
ATOM 3363 C C . LEU D 2 108 ? 27.421 3.143 -25.757 1.00 166.86 228 LEU D C 1
ATOM 3364 O O . LEU D 2 108 ? 27.264 2.324 -26.667 1.00 165.76 228 LEU D O 1
ATOM 3369 N N . SER D 2 109 ? 28.502 3.164 -24.979 1.00 167.15 229 SER D N 1
ATOM 3370 C CA . SER D 2 109 ? 29.618 2.255 -25.182 1.00 169.06 229 SER D CA 1
ATOM 3371 C C . SER D 2 109 ? 30.200 1.866 -23.831 1.00 169.86 229 SER D C 1
ATOM 3372 O O . SER D 2 109 ? 30.089 2.611 -22.854 1.00 170.82 229 SER D O 1
ATOM 3375 N N . VAL D 2 110 ? 30.819 0.688 -23.787 1.00 168.66 230 VAL D N 1
ATOM 3376 C CA . VAL D 2 110 ? 31.465 0.196 -22.571 1.00 168.51 230 VAL D CA 1
ATOM 3377 C C . VAL D 2 110 ? 32.984 0.296 -22.693 1.00 165.35 230 VAL D C 1
ATOM 3378 O O . VAL D 2 110 ? 33.615 -0.477 -23.416 1.00 155.90 230 VAL D O 1
ATOM 3382 N N . GLU D 2 115 ? 38.794 -7.860 -18.738 1.00 194.64 235 GLU D N 1
ATOM 3383 C CA . GLU D 2 115 ? 38.780 -7.168 -17.452 1.00 212.62 235 GLU D CA 1
ATOM 3384 C C . GLU D 2 115 ? 37.728 -7.684 -16.481 1.00 227.91 235 GLU D C 1
ATOM 3385 O O . GLU D 2 115 ? 36.701 -7.035 -16.280 1.00 219.49 235 GLU D O 1
ATOM 3391 N N . LEU D 2 116 ? 38.010 -8.809 -15.821 1.00 230.98 236 LEU D N 1
ATOM 3392 C CA . LEU D 2 116 ? 37.072 -9.392 -14.873 1.00 228.34 236 LEU D CA 1
ATOM 3393 C C . LEU D 2 116 ? 37.091 -8.677 -13.527 1.00 239.29 236 LEU D C 1
ATOM 3394 O O . LEU D 2 116 ? 36.645 -9.253 -12.524 1.00 230.52 236 LEU D O 1
ATOM 3399 N N . SER D 2 117 ? 37.580 -7.443 -13.487 1.00 249.37 237 SER D N 1
ATOM 3400 C CA . SER D 2 117 ? 37.678 -6.684 -12.247 1.00 236.64 237 SER D CA 1
ATOM 3401 C C . SER D 2 117 ? 36.257 -6.313 -11.818 1.00 226.47 237 SER D C 1
ATOM 3402 O O . SER D 2 117 ? 35.268 -6.817 -12.350 1.00 223.39 237 SER D O 1
ATOM 3405 N N . SER D 2 118 ? 36.121 -5.397 -10.867 1.00 216.27 238 SER D N 1
ATOM 3406 C CA . SER D 2 118 ? 34.795 -5.119 -10.331 1.00 211.63 238 SER D CA 1
ATOM 3407 C C . SER D 2 118 ? 34.153 -3.884 -10.944 1.00 209.19 238 SER D C 1
ATOM 3408 O O . SER D 2 118 ? 32.966 -3.641 -10.704 1.00 205.58 238 SER D O 1
ATOM 3411 N N . ILE D 2 119 ? 34.895 -3.114 -11.735 1.00 213.13 239 ILE D N 1
ATOM 3412 C CA . ILE D 2 119 ? 34.403 -1.871 -12.312 1.00 208.14 239 ILE D CA 1
ATOM 3413 C C . ILE D 2 119 ? 34.480 -1.955 -13.833 1.00 209.82 239 ILE D C 1
ATOM 3414 O O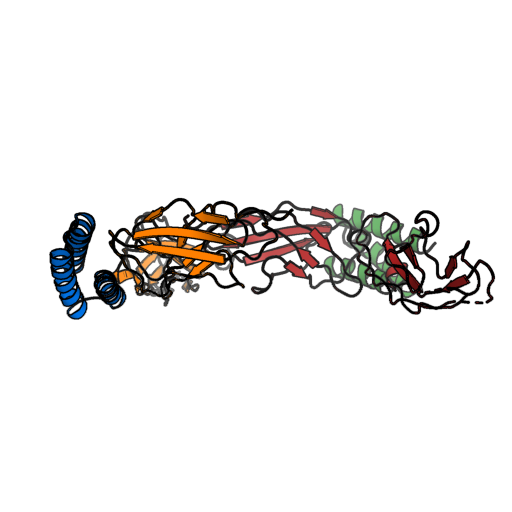 . ILE D 2 119 ? 35.390 -2.580 -14.390 1.00 199.98 239 ILE D O 1
ATOM 3419 N N . LEU D 2 120 ? 33.506 -1.330 -14.498 1.00 208.36 240 LEU D N 1
ATOM 3420 C CA . LEU D 2 120 ? 33.466 -1.186 -15.950 1.00 204.52 240 LEU D CA 1
ATOM 3421 C C . LEU D 2 120 ? 33.031 0.234 -16.278 1.00 190.52 240 LEU D C 1
ATOM 3422 O O . LEU D 2 120 ? 32.053 0.731 -15.711 1.00 186.91 240 LEU D O 1
ATOM 3427 N N . LYS D 2 121 ? 33.752 0.879 -17.193 1.00 190.81 241 LYS D N 1
ATOM 3428 C CA . LYS D 2 121 ? 33.505 2.270 -17.552 1.00 187.76 241 LYS D CA 1
ATOM 3429 C C . LYS D 2 121 ? 32.515 2.394 -18.706 1.00 180.21 241 LYS D C 1
ATOM 3430 O O . LYS D 2 121 ? 32.566 1.630 -19.674 1.00 174.99 241 LYS D O 1
ATOM 3436 N N . LEU D 2 122 ? 31.609 3.366 -18.586 1.00 174.70 242 LEU D N 1
ATOM 3437 C CA . LEU D 2 122 ? 30.612 3.675 -19.602 1.00 175.77 242 LEU D CA 1
ATOM 3438 C C . LEU D 2 122 ? 30.804 5.099 -20.110 1.00 175.15 242 LEU D C 1
ATOM 3439 O O . LEU D 2 122 ? 31.235 5.985 -19.366 1.00 175.30 242 LEU D O 1
ATOM 3444 N N . THR D 2 123 ? 30.472 5.316 -21.384 1.00 173.42 243 THR D N 1
ATOM 3445 C CA . THR D 2 123 ? 30.486 6.643 -21.990 1.00 170.10 243 THR D CA 1
ATOM 3446 C C . THR D 2 123 ? 29.289 6.791 -22.920 1.00 185.00 243 THR D C 1
ATOM 3447 O O . THR D 2 123 ? 28.820 5.814 -23.510 1.00 184.75 243 THR D O 1
ATOM 3451 N N . TRP D 2 124 ? 28.797 8.023 -23.045 1.00 186.11 244 TRP D N 1
ATOM 3452 C CA . TRP D 2 124 ? 27.665 8.318 -23.915 1.00 182.12 244 TRP D CA 1
ATOM 3453 C C . TRP D 2 124 ? 27.811 9.739 -24.448 1.00 187.96 244 TRP D C 1
ATOM 3454 O O . TRP D 2 124 ? 28.777 10.444 -24.143 1.00 192.68 244 TRP D O 1
ATOM 3465 N N . THR D 2 125 ? 26.834 10.154 -25.253 1.00 190.73 245 THR D N 1
ATOM 3466 C CA . THR D 2 125 ? 26.767 11.507 -25.796 1.00 184.35 245 THR D CA 1
ATOM 3467 C C . THR D 2 125 ? 25.449 12.137 -25.372 1.00 180.47 245 THR D C 1
ATOM 3468 O O . THR D 2 125 ? 24.376 11.592 -25.653 1.00 179.34 245 THR D O 1
ATOM 3472 N N . ASN D 2 126 ? 25.532 13.282 -24.699 1.00 178.55 246 ASN D N 1
ATOM 3473 C CA . ASN D 2 126 ? 24.342 13.955 -24.206 1.00 180.52 246 ASN D CA 1
ATOM 3474 C C . ASN D 2 126 ? 23.532 14.539 -25.363 1.00 186.69 246 ASN D C 1
ATOM 3475 O O . ASN D 2 126 ? 24.083 14.849 -26.423 1.00 189.16 246 ASN D O 1
ATOM 3480 N N . PRO D 2 127 ? 22.221 14.697 -25.187 1.00 181.73 247 PRO D N 1
ATOM 3481 C CA . PRO D 2 127 ? 21.412 15.346 -26.224 1.00 173.41 247 PRO D CA 1
ATOM 3482 C C . PRO D 2 127 ? 21.763 16.821 -26.359 1.00 168.34 247 PRO D C 1
ATOM 3483 O O . PRO D 2 127 ? 22.341 17.440 -25.463 1.00 163.56 247 PRO D O 1
ATOM 3487 N N . SER D 2 128 ? 21.404 17.379 -27.518 1.00 165.93 248 SER D N 1
ATOM 3488 C CA . SER D 2 128 ? 21.746 18.766 -27.820 1.00 155.56 248 SER D CA 1
ATOM 3489 C C . SER D 2 128 ? 21.170 19.738 -26.797 1.00 156.16 248 SER D C 1
ATOM 3490 O O . SER D 2 128 ? 21.747 20.808 -26.569 1.00 154.47 248 SER D O 1
ATOM 3493 N N . ILE D 2 129 ? 20.043 19.389 -26.171 1.00 156.17 249 ILE D N 1
ATOM 3494 C CA . ILE D 2 129 ? 19.392 20.262 -25.203 1.00 152.03 249 ILE D CA 1
ATOM 3495 C C . ILE D 2 129 ? 20.236 20.497 -23.954 1.00 147.59 249 ILE D C 1
ATOM 3496 O O . ILE D 2 129 ? 19.852 21.300 -23.096 1.00 142.32 249 ILE D O 1
ATOM 3501 N N . LYS D 2 130 ? 21.383 19.822 -23.831 1.00 139.75 250 LYS D N 1
ATOM 3502 C CA . LYS D 2 130 ? 22.280 20.072 -22.708 1.00 148.78 250 LYS D CA 1
ATOM 3503 C C . LYS D 2 130 ? 22.781 21.508 -22.680 1.00 157.05 250 LYS D C 1
ATOM 3504 O O . LYS D 2 130 ? 23.244 21.974 -21.632 1.00 159.11 250 LYS D O 1
ATOM 3510 N N . SER D 2 131 ? 22.706 22.218 -23.806 1.00 149.22 251 SER D N 1
ATOM 3511 C CA . SER D 2 131 ? 23.139 23.607 -23.852 1.00 150.33 251 SER D CA 1
ATOM 3512 C C . SER D 2 131 ? 22.211 24.531 -23.081 1.00 149.52 251 SER D C 1
ATOM 3513 O O . SER D 2 131 ? 22.641 25.607 -22.651 1.00 154.53 251 SER D O 1
ATOM 3516 N N . VAL D 2 132 ? 20.953 24.147 -22.902 1.00 145.64 252 VAL D N 1
ATOM 3517 C CA . VAL D 2 132 ? 19.994 24.983 -22.193 1.00 144.51 252 VAL D CA 1
ATOM 3518 C C . VAL D 2 132 ? 19.910 24.596 -20.724 1.00 143.98 252 VAL D C 1
ATOM 3519 O O . VAL D 2 132 ? 20.052 25.441 -19.836 1.00 127.99 252 VAL D O 1
ATOM 3523 N N . ILE D 2 133 ? 19.672 23.318 -20.458 1.00 140.50 253 ILE D N 1
ATOM 3524 C CA . ILE D 2 133 ? 19.448 22.826 -19.110 1.00 143.26 253 ILE D CA 1
ATOM 3525 C C . ILE D 2 133 ? 20.642 21.987 -18.676 1.00 155.86 253 ILE D C 1
ATOM 3526 O O . ILE D 2 133 ? 21.469 21.556 -19.486 1.00 156.79 253 ILE D O 1
ATOM 3531 N N . ILE D 2 134 ? 20.726 21.762 -17.371 1.00 156.31 254 ILE D N 1
ATOM 3532 C CA . ILE D 2 134 ? 21.679 20.828 -16.786 1.00 152.73 254 ILE D CA 1
ATOM 3533 C C . ILE D 2 134 ? 20.947 19.517 -16.550 1.00 156.92 254 ILE D C 1
ATOM 3534 O O . ILE D 2 134 ? 19.871 19.499 -15.939 1.00 156.77 254 ILE D O 1
ATOM 3539 N N . LEU D 2 135 ? 21.517 18.423 -17.043 1.00 157.27 255 LEU D N 1
ATOM 3540 C CA . LEU D 2 135 ? 20.824 17.145 -17.064 1.00 167.32 255 LEU D CA 1
ATOM 3541 C C . LEU D 2 135 ? 21.015 16.382 -15.758 1.00 166.80 255 LEU D C 1
ATOM 3542 O O . LEU D 2 135 ? 22.064 16.461 -15.113 1.00 160.10 255 LEU D O 1
ATOM 3547 N N . LYS D 2 136 ? 19.977 15.640 -15.375 1.00 172.56 256 LYS D N 1
ATOM 3548 C CA . LYS D 2 136 ? 20.063 14.626 -14.335 1.00 166.70 256 LYS D CA 1
ATOM 3549 C C . LYS D 2 136 ? 19.741 13.280 -14.964 1.00 171.20 256 LYS D C 1
ATOM 3550 O O . LYS D 2 136 ? 18.846 13.178 -15.810 1.00 169.39 256 LYS D O 1
ATOM 3556 N N . TYR D 2 137 ? 20.474 12.253 -14.555 1.00 176.57 257 TYR D N 1
ATOM 3557 C CA . TYR D 2 137 ? 20.438 10.966 -15.227 1.00 175.77 257 TYR D CA 1
ATOM 3558 C C . TYR D 2 137 ? 19.831 9.899 -14.328 1.00 172.95 257 TYR D C 1
ATOM 3559 O O . TYR D 2 137 ? 19.537 10.124 -13.150 1.00 174.36 257 TYR D O 1
ATOM 3568 N N . ASN D 2 138 ? 19.641 8.721 -14.916 1.00 163.93 258 ASN D N 1
ATOM 3569 C CA . ASN D 2 138 ? 19.066 7.579 -14.207 1.00 168.30 258 ASN D CA 1
ATOM 3570 C C . ASN D 2 138 ? 19.615 6.335 -14.907 1.00 180.62 258 ASN D C 1
ATOM 3571 O O . ASN D 2 138 ? 19.045 5.861 -15.892 1.00 186.91 258 ASN D O 1
ATOM 3576 N N . ILE D 2 139 ? 20.727 5.821 -14.391 1.00 179.81 259 ILE D N 1
ATOM 3577 C CA . ILE D 2 139 ? 21.431 4.707 -15.017 1.00 176.65 259 ILE D CA 1
ATOM 3578 C C . ILE D 2 139 ? 20.966 3.404 -14.384 1.00 183.07 259 ILE D C 1
ATOM 3579 O O . ILE D 2 139 ? 20.949 3.267 -13.155 1.00 184.10 259 ILE D O 1
ATOM 3584 N N . GLN D 2 140 ? 20.583 2.447 -15.224 1.00 187.68 260 GLN D N 1
ATOM 3585 C CA . GLN D 2 140 ? 20.170 1.126 -14.778 1.00 186.69 260 GLN D CA 1
ATOM 3586 C C . GLN D 2 140 ? 21.054 0.067 -15.419 1.00 189.64 260 GLN D C 1
ATOM 3587 O O . GLN D 2 140 ? 21.578 0.254 -16.522 1.00 179.26 260 GLN D O 1
ATOM 3593 N N . TYR D 2 141 ? 21.213 -1.053 -14.717 1.00 194.78 261 TYR D N 1
ATOM 3594 C CA . TYR D 2 141 ? 22.077 -2.129 -15.176 1.00 191.90 261 TYR D CA 1
ATOM 3595 C C . TYR D 2 141 ? 21.555 -3.450 -14.632 1.00 195.87 261 TYR D C 1
ATOM 3596 O O . TYR D 2 141 ? 20.878 -3.489 -13.601 1.00 198.32 261 TYR D O 1
ATOM 3605 N N . ARG D 2 142 ? 21.875 -4.532 -15.338 1.00 193.58 262 ARG D N 1
ATOM 3606 C CA . ARG D 2 142 ? 21.469 -5.868 -14.924 1.00 192.09 262 ARG D CA 1
ATOM 3607 C C . ARG D 2 142 ? 22.312 -6.891 -15.669 1.00 185.23 262 ARG D C 1
ATOM 3608 O O . ARG D 2 142 ? 22.944 -6.583 -16.683 1.00 190.59 262 ARG D O 1
ATOM 3616 N N . THR D 2 143 ? 22.312 -8.115 -15.150 1.00 178.51 263 THR D N 1
ATOM 3617 C CA . THR D 2 143 ? 22.953 -9.216 -15.850 1.00 170.21 263 THR D CA 1
ATOM 3618 C C . THR D 2 143 ? 22.099 -9.635 -17.047 1.00 191.76 263 THR D C 1
ATOM 3619 O O . THR D 2 143 ? 20.945 -9.222 -17.197 1.00 203.94 263 THR D O 1
ATOM 3623 N N . LYS D 2 144 ? 22.689 -10.455 -17.920 1.00 182.47 264 LYS D N 1
ATOM 3624 C CA . LYS D 2 144 ? 21.974 -10.909 -19.111 1.00 198.15 264 LYS D CA 1
ATOM 3625 C C . LYS D 2 144 ? 20.703 -11.668 -18.749 1.00 211.31 264 LYS D C 1
ATOM 3626 O O . LYS D 2 144 ? 19.660 -11.485 -19.387 1.00 209.45 264 LYS D O 1
ATOM 3632 N N . ASP D 2 145 ? 20.769 -12.523 -17.731 1.00 218.77 265 ASP D N 1
ATOM 3633 C CA . ASP D 2 145 ? 19.649 -13.373 -17.350 1.00 217.92 265 ASP D CA 1
ATOM 3634 C C . ASP D 2 145 ? 18.744 -12.739 -16.300 1.00 222.70 265 ASP D C 1
ATOM 3635 O O . ASP D 2 145 ? 17.820 -13.403 -15.817 1.00 222.36 265 ASP D O 1
ATOM 3640 N N . ALA D 2 146 ? 18.982 -11.483 -15.932 1.00 220.40 266 ALA D N 1
ATOM 3641 C CA . ALA D 2 146 ? 18.199 -10.859 -14.875 1.00 213.92 266 ALA D CA 1
ATOM 3642 C C . ALA D 2 146 ? 16.805 -10.488 -15.371 1.00 213.40 266 ALA D C 1
ATOM 3643 O O . ALA D 2 146 ? 16.624 -10.071 -16.518 1.00 208.99 266 ALA D O 1
ATOM 3645 N N . SER D 2 147 ? 15.814 -10.652 -14.494 1.00 207.65 267 SER D N 1
ATOM 3646 C CA . SER D 2 147 ? 14.442 -10.256 -14.788 1.00 185.81 267 SER D CA 1
ATOM 3647 C C . SER D 2 147 ? 14.175 -8.799 -14.430 1.00 191.25 267 SER D C 1
ATOM 3648 O O . SER D 2 147 ? 13.503 -8.091 -15.186 1.00 182.80 267 SER D O 1
ATOM 3651 N N . THR D 2 148 ? 14.689 -8.338 -13.294 1.00 197.29 268 THR D N 1
ATOM 3652 C CA . THR D 2 148 ? 14.530 -6.959 -12.857 1.00 193.85 268 THR D CA 1
ATOM 3653 C C . THR D 2 148 ? 15.824 -6.179 -13.062 1.00 199.30 268 THR D C 1
ATOM 3654 O O . THR D 2 148 ? 16.920 -6.744 -13.101 1.00 202.44 268 THR D O 1
ATOM 3658 N N . TRP D 2 149 ? 15.682 -4.861 -13.191 1.00 194.72 269 TRP D N 1
ATOM 3659 C CA . TRP D 2 149 ? 16.821 -3.972 -13.375 1.00 191.65 269 TRP D CA 1
ATOM 3660 C C . TRP D 2 149 ? 17.296 -3.433 -12.032 1.00 197.47 269 TRP D C 1
ATOM 3661 O O . TRP D 2 149 ? 16.487 -3.094 -11.163 1.00 198.90 269 TRP D O 1
ATOM 3672 N N . SER D 2 150 ? 18.612 -3.355 -11.870 1.00 197.70 270 SER D N 1
ATOM 3673 C CA . SER D 2 150 ? 19.205 -2.695 -10.718 1.00 192.17 270 SER D CA 1
ATOM 3674 C C . SER D 2 150 ? 19.408 -1.215 -11.023 1.00 190.94 270 SER D C 1
ATOM 3675 O O . SER D 2 150 ? 19.488 -0.801 -12.182 1.00 191.39 270 SER D O 1
ATOM 3678 N N . GLN D 2 151 ? 19.489 -0.415 -9.964 1.00 193.77 271 GLN D N 1
ATOM 3679 C CA . GLN D 2 151 ? 19.515 1.037 -10.079 1.00 190.78 271 GLN D CA 1
ATOM 3680 C C . GLN D 2 151 ? 20.856 1.579 -9.604 1.00 187.95 271 GLN D C 1
ATOM 3681 O O . GLN D 2 151 ? 21.354 1.182 -8.546 1.00 191.44 271 GLN D O 1
ATOM 3687 N N . ILE D 2 152 ? 21.430 2.482 -10.387 1.00 183.24 272 ILE D N 1
ATOM 3688 C CA . ILE D 2 152 ? 22.570 3.274 -9.928 1.00 193.41 272 ILE D CA 1
ATOM 3689 C C . ILE D 2 152 ? 22.040 4.443 -9.103 1.00 197.34 272 ILE D C 1
ATOM 3690 O O . ILE D 2 152 ? 21.128 5.146 -9.567 1.00 202.53 272 ILE D O 1
ATOM 3695 N N . PRO D 2 153 ? 22.537 4.649 -7.884 1.00 197.75 273 PRO D N 1
ATOM 3696 C CA . PRO D 2 153 ? 21.994 5.708 -7.010 1.00 199.75 273 PRO D CA 1
ATOM 3697 C C . PRO D 2 153 ? 21.865 7.031 -7.744 1.00 210.52 273 PRO D C 1
ATOM 3698 O O . PRO D 2 153 ? 22.871 7.618 -8.170 1.00 219.56 273 PRO D O 1
ATOM 3702 N N . PRO D 2 154 ? 20.637 7.530 -7.915 1.00 209.74 274 PRO D N 1
ATOM 3703 C CA . PRO D 2 154 ? 20.434 8.763 -8.694 1.00 210.62 274 PRO D CA 1
ATOM 3704 C C . PRO D 2 154 ? 21.103 10.000 -8.109 1.00 205.33 274 PRO D C 1
ATOM 3705 O O . PRO D 2 154 ? 21.149 11.028 -8.795 1.00 202.76 274 PRO D O 1
ATOM 3709 N N . GLU D 2 155 ? 21.620 9.941 -6.879 1.00 204.63 275 GLU D N 1
ATOM 3710 C CA . GLU D 2 155 ? 22.212 11.129 -6.272 1.00 192.54 275 GLU D CA 1
ATOM 3711 C C . GLU D 2 155 ? 23.597 11.452 -6.823 1.00 196.78 275 GLU D C 1
ATOM 3712 O O . GLU D 2 155 ? 24.007 12.618 -6.791 1.00 183.21 275 GLU D O 1
ATOM 3718 N N . ASP D 2 156 ? 24.331 10.461 -7.333 1.00 207.74 276 ASP D N 1
ATOM 3719 C CA . ASP D 2 156 ? 25.614 10.759 -7.961 1.00 207.00 276 ASP D CA 1
ATOM 3720 C C . ASP D 2 156 ? 25.455 11.128 -9.432 1.00 212.21 276 ASP D C 1
ATOM 3721 O O . ASP D 2 156 ? 26.178 11.997 -9.933 1.00 201.17 276 ASP D O 1
ATOM 3726 N N . THR D 2 157 ? 24.521 10.487 -10.136 1.00 231.03 277 THR D N 1
ATOM 3727 C CA . THR D 2 157 ? 24.219 10.847 -11.522 1.00 224.83 277 THR D CA 1
ATOM 3728 C C . THR D 2 157 ? 23.168 11.958 -11.524 1.00 221.97 277 THR D C 1
ATOM 3729 O O . THR D 2 157 ? 22.014 11.782 -11.918 1.00 220.55 277 THR D O 1
ATOM 3733 N N . ALA D 2 158 ? 23.606 13.134 -11.067 1.00 200.63 278 ALA D N 1
ATOM 3734 C CA . ALA D 2 158 ? 22.719 14.274 -10.880 1.00 177.21 278 ALA D CA 1
ATOM 3735 C C . ALA D 2 158 ? 23.230 15.538 -11.562 1.00 170.27 278 ALA D C 1
ATOM 3736 O O . ALA D 2 158 ? 22.650 16.612 -11.360 1.00 170.68 278 ALA D O 1
ATOM 3738 N N . SER D 2 159 ? 24.292 15.446 -12.359 1.00 167.87 279 SER D N 1
ATOM 3739 C CA . SER D 2 159 ? 24.812 16.592 -13.090 1.00 158.62 279 SER D CA 1
ATOM 3740 C C . SER D 2 159 ? 25.271 16.136 -14.467 1.00 165.20 279 SER D C 1
ATOM 3741 O O . SER D 2 159 ? 25.561 14.957 -14.686 1.00 171.10 279 SER D O 1
ATOM 3744 N N . THR D 2 160 ? 25.338 17.092 -15.393 1.00 169.22 280 THR D N 1
ATOM 3745 C CA . THR D 2 160 ? 25.724 16.788 -16.766 1.00 165.52 280 THR D CA 1
ATOM 3746 C C . THR D 2 160 ? 27.112 16.161 -16.810 1.00 167.03 280 THR D C 1
ATOM 3747 O O . THR D 2 160 ? 28.069 16.694 -16.240 1.00 162.72 280 THR D O 1
ATOM 3751 N N . ARG D 2 161 ? 27.216 15.023 -17.492 1.00 176.65 281 ARG D N 1
ATOM 3752 C CA . ARG D 2 161 ? 28.461 14.274 -17.561 1.00 168.15 281 ARG D CA 1
ATOM 3753 C C . ARG D 2 161 ? 28.435 13.392 -18.799 1.00 165.68 281 ARG D C 1
ATOM 3754 O O . ARG D 2 161 ? 27.366 13.016 -19.288 1.00 157.41 281 ARG D O 1
ATOM 3762 N N . SER D 2 162 ? 29.625 13.068 -19.300 1.00 170.11 282 SER D N 1
ATOM 3763 C CA . SER D 2 162 ? 29.766 12.224 -20.477 1.00 174.40 282 SER D CA 1
ATOM 3764 C C . SER D 2 162 ? 30.070 10.769 -20.146 1.00 184.99 282 SER D C 1
ATOM 3765 O O . SER D 2 162 ? 29.995 9.922 -21.043 1.00 184.45 282 SER D O 1
ATOM 3768 N N . SER D 2 163 ? 30.406 10.453 -18.896 1.00 182.64 283 SER D N 1
ATOM 3769 C CA . SER D 2 163 ? 30.823 9.103 -18.549 1.00 172.06 283 SER D CA 1
ATOM 3770 C C . SER D 2 163 ? 30.478 8.810 -17.094 1.00 180.96 283 SER D C 1
ATOM 3771 O O . SER D 2 163 ? 30.147 9.708 -16.314 1.00 164.53 283 SER D O 1
ATOM 3774 N N . PHE D 2 164 ? 30.559 7.527 -16.740 1.00 193.90 284 PHE D N 1
ATOM 3775 C CA . PHE D 2 164 ? 30.302 7.058 -15.385 1.00 192.45 284 PHE D CA 1
ATOM 3776 C C . PHE D 2 164 ? 30.960 5.693 -15.220 1.00 195.82 284 PHE D C 1
ATOM 3777 O O . PHE D 2 164 ? 30.962 4.888 -16.155 1.00 195.01 284 PHE D O 1
ATOM 3785 N N . THR D 2 165 ? 31.519 5.440 -14.035 1.00 204.15 285 THR D N 1
ATOM 3786 C CA . THR D 2 165 ? 32.233 4.196 -13.737 1.00 192.55 285 THR D CA 1
ATOM 3787 C C . THR D 2 165 ? 31.405 3.370 -12.750 1.00 196.62 285 THR D C 1
ATOM 3788 O O . THR D 2 165 ? 31.354 3.679 -11.556 1.00 188.60 285 THR D O 1
ATOM 3792 N N . VAL D 2 166 ? 30.769 2.316 -13.256 1.00 199.33 286 VAL D N 1
ATOM 3793 C CA . VAL D 2 166 ? 29.937 1.430 -12.443 1.00 198.23 286 VAL D CA 1
ATOM 3794 C C . VAL D 2 166 ? 30.834 0.509 -11.621 1.00 203.09 286 VAL D C 1
ATOM 3795 O O . VAL D 2 166 ? 31.694 -0.188 -12.171 1.00 202.00 286 VAL D O 1
ATOM 3799 N N . GLN D 2 167 ? 30.634 0.503 -10.305 1.00 205.04 287 GLN D N 1
ATOM 3800 C CA . GLN D 2 167 ? 31.432 -0.296 -9.386 1.00 199.37 287 GLN D CA 1
ATOM 3801 C C . GLN D 2 167 ? 30.680 -1.545 -8.933 1.00 205.61 287 GLN D C 1
ATOM 3802 O O . GLN D 2 167 ? 29.500 -1.744 -9.232 1.00 201.29 287 GLN D O 1
ATOM 3808 N N . ASP D 2 168 ? 31.403 -2.399 -8.200 1.00 216.21 288 ASP D N 1
ATOM 3809 C CA . ASP D 2 168 ? 30.824 -3.513 -7.443 1.00 212.56 288 ASP D CA 1
ATOM 3810 C C . ASP D 2 168 ? 30.116 -4.521 -8.351 1.00 217.09 288 ASP D C 1
ATOM 3811 O O . ASP D 2 168 ? 28.978 -4.923 -8.100 1.00 220.51 288 ASP D O 1
ATOM 3816 N N . LEU D 2 169 ? 30.800 -4.935 -9.414 1.00 213.36 289 LEU D N 1
ATOM 3817 C CA . LEU D 2 169 ? 30.269 -5.927 -10.337 1.00 203.26 289 LEU D CA 1
ATOM 3818 C C . LEU D 2 169 ? 31.035 -7.241 -10.224 1.00 200.38 289 LEU D C 1
ATOM 3819 O O . LEU D 2 169 ? 32.233 -7.264 -9.921 1.00 197.18 289 LEU D O 1
ATOM 3824 N N . LYS D 2 170 ? 30.322 -8.338 -10.470 1.00 204.74 290 LYS D N 1
ATOM 3825 C CA . LYS D 2 170 ? 30.893 -9.670 -10.342 1.00 204.00 290 LYS D CA 1
ATOM 3826 C C . LYS D 2 170 ? 31.835 -9.981 -11.507 1.00 211.30 290 LYS D C 1
ATOM 3827 O O . LYS D 2 170 ? 31.659 -9.466 -12.615 1.00 214.33 290 LYS D O 1
ATOM 3833 N N . PRO D 2 171 ? 32.849 -10.816 -11.279 1.00 213.60 291 PRO D N 1
ATOM 3834 C CA . PRO D 2 171 ? 33.843 -11.074 -12.330 1.00 217.26 291 PRO D CA 1
ATOM 3835 C C . PRO D 2 171 ? 33.284 -11.921 -13.467 1.00 223.95 291 PRO D C 1
ATOM 3836 O O . PRO D 2 171 ? 32.512 -12.858 -13.248 1.00 221.27 291 PRO D O 1
ATOM 3840 N N . PHE D 2 172 ? 33.713 -11.587 -14.682 1.00 226.80 292 PHE D N 1
ATOM 3841 C CA . PHE D 2 172 ? 33.372 -12.299 -15.916 1.00 230.75 292 PHE D CA 1
ATOM 3842 C C . PHE D 2 172 ? 31.885 -12.645 -15.983 1.00 231.74 292 PHE D C 1
ATOM 3843 O O . PHE D 2 172 ? 31.486 -13.798 -16.148 1.00 224.96 292 PHE D O 1
ATOM 3851 N N . THR D 2 173 ? 31.062 -11.609 -15.850 1.00 226.37 293 THR D N 1
ATOM 3852 C CA . THR D 2 173 ? 29.619 -11.750 -16.013 1.00 205.82 293 THR D CA 1
ATOM 3853 C C . THR D 2 173 ? 29.087 -10.758 -17.045 1.00 194.76 293 THR D C 1
ATOM 3854 O O . THR D 2 173 ? 29.751 -9.775 -17.379 1.00 205.49 293 THR D O 1
ATOM 3858 N N . VAL D 2 176 ? 24.206 -5.551 -19.234 1.00 167.75 296 VAL D N 1
ATOM 3859 C CA . VAL D 2 176 ? 23.591 -4.556 -20.105 1.00 190.22 296 VAL D CA 1
ATOM 3860 C C . VAL D 2 176 ? 23.194 -3.316 -19.308 1.00 196.97 296 VAL D C 1
ATOM 3861 O O . VAL D 2 176 ? 22.833 -3.410 -18.133 1.00 195.71 296 VAL D O 1
ATOM 3865 N N . PHE D 2 177 ? 23.274 -2.152 -19.953 1.00 196.01 297 PHE D N 1
ATOM 3866 C CA . PHE D 2 177 ? 23.014 -0.882 -19.294 1.00 189.15 297 PHE D CA 1
ATOM 3867 C C . PHE D 2 177 ? 22.063 -0.055 -20.153 1.00 180.71 297 PHE D C 1
ATOM 3868 O O . PHE D 2 177 ? 21.980 -0.228 -21.372 1.00 180.27 297 PHE D O 1
ATOM 3876 N N . ARG D 2 178 ? 21.345 0.856 -19.499 1.00 183.38 298 ARG D N 1
ATOM 3877 C CA . ARG D 2 178 ? 20.498 1.820 -20.186 1.00 173.96 298 ARG D CA 1
ATOM 3878 C C . ARG D 2 178 ? 20.404 3.069 -19.322 1.00 173.55 298 ARG D C 1
ATOM 3879 O O . ARG D 2 178 ? 20.470 2.992 -18.092 1.00 183.19 298 ARG D O 1
ATOM 3887 N N . ILE D 2 179 ? 20.245 4.220 -19.972 1.00 162.61 299 ILE D N 1
ATOM 3888 C CA . ILE D 2 179 ? 20.330 5.501 -19.283 1.00 163.30 299 ILE D CA 1
ATOM 3889 C C . ILE D 2 179 ? 19.175 6.402 -19.704 1.00 170.60 299 ILE D C 1
ATOM 3890 O O . ILE D 2 179 ? 18.679 6.338 -20.834 1.00 155.63 299 ILE D O 1
ATOM 3895 N N . ARG D 2 180 ? 18.745 7.241 -18.763 1.00 172.70 300 ARG D N 1
ATOM 3896 C CA . ARG D 2 180 ? 17.700 8.234 -18.955 1.00 164.83 300 ARG D CA 1
ATOM 3897 C C . ARG D 2 180 ? 18.235 9.598 -18.543 1.00 157.34 300 ARG D C 1
ATOM 3898 O O . ARG D 2 180 ? 19.233 9.700 -17.826 1.00 158.22 300 ARG D O 1
ATOM 3906 N N . CYS D 2 181 ? 17.572 10.656 -19.009 1.00 161.18 301 CYS D N 1
ATOM 3907 C CA . CYS D 2 181 ? 18.015 12.004 -18.678 1.00 160.90 301 CYS D CA 1
ATOM 3908 C C . CYS D 2 181 ? 16.817 12.937 -18.570 1.00 154.49 301 CYS D C 1
ATOM 3909 O O . CYS D 2 181 ? 15.753 12.684 -19.142 1.00 152.78 301 CYS D O 1
ATOM 3912 N N . MET D 2 182 ? 17.015 14.031 -17.836 1.00 148.74 302 MET D N 1
ATOM 3913 C CA . MET D 2 182 ? 16.015 15.078 -17.658 1.00 149.91 302 MET D CA 1
ATOM 3914 C C . MET D 2 182 ? 16.677 16.231 -16.913 1.00 151.28 302 MET D C 1
ATOM 3915 O O . MET D 2 182 ? 17.797 16.105 -16.408 1.00 157.58 302 MET D O 1
ATOM 3920 N N . LYS D 2 183 ? 15.971 17.360 -16.857 1.00 150.37 303 LYS D N 1
ATOM 3921 C CA . LYS D 2 183 ? 16.476 18.541 -16.162 1.00 149.40 303 LYS D CA 1
ATOM 3922 C C . LYS D 2 183 ? 16.733 18.233 -14.689 1.00 162.81 303 LYS D C 1
ATOM 3923 O O . LYS D 2 183 ? 15.911 17.594 -14.024 1.00 162.75 303 LYS D O 1
ATOM 3929 N N . GLU D 2 184 ? 17.885 18.688 -14.185 1.00 164.27 304 GLU D N 1
ATOM 3930 C CA . GLU 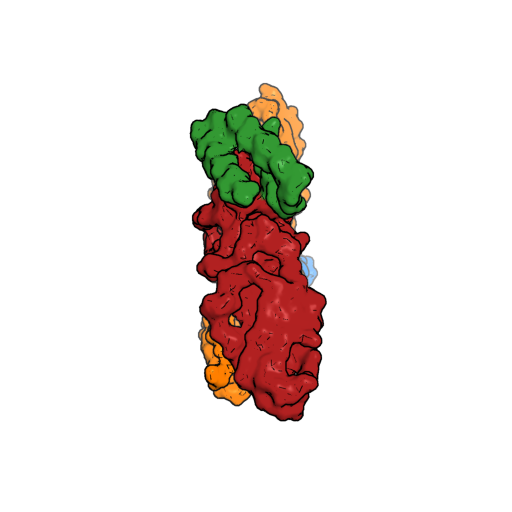D 2 184 ? 18.297 18.381 -12.818 1.00 164.56 304 GLU D CA 1
ATOM 3931 C C . GLU D 2 184 ? 17.328 18.913 -11.769 1.00 166.07 304 GLU D C 1
ATOM 3932 O O . GLU D 2 184 ? 17.336 18.423 -10.635 1.00 172.05 304 GLU D O 1
ATOM 3938 N N . ASP D 2 185 ? 16.508 19.911 -12.110 1.00 168.39 305 ASP D N 1
ATOM 3939 C CA . ASP D 2 185 ? 15.503 20.397 -11.169 1.00 159.52 305 ASP D CA 1
ATOM 3940 C C . ASP D 2 185 ? 14.512 19.308 -10.785 1.00 161.77 305 ASP D C 1
ATOM 3941 O O . ASP D 2 185 ? 13.945 19.343 -9.688 1.00 173.88 305 ASP D O 1
ATOM 3946 N N . GLY D 2 186 ? 14.289 18.343 -11.671 1.00 155.67 306 GLY D N 1
ATOM 3947 C CA . GLY D 2 186 ? 13.097 17.533 -11.604 1.00 151.09 306 GLY D CA 1
ATOM 3948 C C . GLY D 2 186 ? 11.885 18.198 -12.213 1.00 156.43 306 GLY D C 1
ATOM 3949 O O . GLY D 2 186 ? 10.810 17.584 -12.251 1.00 161.03 306 GLY D O 1
ATOM 3950 N N . LYS D 2 187 ? 12.031 19.433 -12.690 1.00 156.13 307 LYS D N 1
ATOM 3951 C CA . LYS D 2 187 ? 10.948 20.199 -13.300 1.00 154.81 307 LYS D CA 1
ATOM 3952 C C . LYS D 2 187 ? 11.011 19.955 -14.801 1.00 146.49 307 LYS D C 1
ATOM 3953 O O . LYS D 2 187 ? 11.724 20.640 -15.536 1.00 139.89 307 LYS D O 1
ATOM 3959 N N . GLY D 2 188 ? 10.259 18.964 -15.259 1.00 149.06 308 GLY D N 1
ATOM 3960 C CA . GLY D 2 188 ? 10.268 18.603 -16.663 1.00 143.86 308 GLY D CA 1
ATOM 3961 C C . GLY D 2 188 ? 9.807 17.166 -16.835 1.00 141.03 308 GLY D C 1
ATOM 3962 O O . GLY D 2 188 ? 9.170 16.596 -15.952 1.00 136.75 308 GLY D O 1
ATOM 3963 N N . TYR D 2 189 ? 10.146 16.604 -17.991 1.00 142.98 309 TYR D N 1
ATOM 3964 C CA . TYR D 2 189 ? 9.760 15.247 -18.341 1.00 136.74 309 TYR D CA 1
ATOM 3965 C C . TYR D 2 189 ? 11.001 14.395 -18.550 1.00 147.09 309 TYR D C 1
ATOM 3966 O O . TYR D 2 189 ? 12.007 14.864 -19.092 1.00 144.08 309 TYR D O 1
ATOM 3975 N N . TRP D 2 190 ? 10.923 13.141 -18.113 1.00 157.68 310 TRP D N 1
ATOM 3976 C CA . TRP D 2 190 ? 12.019 12.206 -18.323 1.00 150.42 310 TRP D CA 1
ATOM 3977 C C . TRP D 2 190 ? 12.109 11.823 -19.793 1.00 153.66 310 TRP D C 1
ATOM 3978 O O . TRP D 2 190 ? 11.095 11.690 -20.482 1.00 154.10 310 TRP D O 1
ATOM 3989 N N . SER D 2 191 ? 13.336 11.650 -20.274 1.00 153.50 311 SER D N 1
ATOM 3990 C CA . SER D 2 191 ? 13.528 11.111 -21.606 1.00 159.99 311 SER D CA 1
ATOM 3991 C C . SER D 2 191 ? 13.214 9.619 -21.607 1.00 157.86 311 SER D C 1
ATOM 3992 O O . SER D 2 191 ? 13.083 8.981 -20.558 1.00 153.63 311 SER D O 1
ATOM 3995 N N . ASP D 2 192 ? 13.077 9.061 -22.804 1.00 151.81 312 ASP D N 1
ATOM 3996 C CA . ASP D 2 192 ? 12.893 7.625 -22.920 1.00 165.07 312 ASP D CA 1
ATOM 3997 C C . ASP D 2 192 ? 14.213 6.917 -22.619 1.00 172.91 312 ASP D C 1
ATOM 3998 O O . ASP D 2 192 ? 15.255 7.544 -22.408 1.00 171.77 312 ASP D O 1
ATOM 4003 N N . TRP D 2 193 ? 14.173 5.589 -22.591 1.00 175.78 313 TRP D N 1
ATOM 4004 C CA . TRP D 2 193 ? 15.388 4.831 -22.338 1.00 166.00 313 TRP D CA 1
ATOM 4005 C C . TRP D 2 193 ? 16.291 4.857 -23.564 1.00 160.78 313 TRP D C 1
ATOM 4006 O O . TRP D 2 193 ? 15.828 4.863 -24.707 1.00 160.87 313 TRP D O 1
ATOM 4017 N N . SER D 2 194 ? 17.596 4.875 -23.314 1.00 160.36 314 SER D N 1
ATOM 4018 C CA . SER D 2 194 ? 18.558 4.825 -24.399 1.00 164.25 314 SER D CA 1
ATOM 4019 C C . SER D 2 194 ? 18.681 3.400 -24.929 1.00 164.01 314 SER D C 1
ATOM 4020 O O . SER D 2 194 ? 18.158 2.443 -24.350 1.00 159.62 314 SER D O 1
ATOM 4023 N N . GLU D 2 195 ? 19.385 3.265 -26.051 1.00 153.49 315 GLU D N 1
ATOM 4024 C CA . GLU D 2 195 ? 19.711 1.939 -26.551 1.00 162.32 315 GLU D CA 1
ATOM 4025 C C . GLU D 2 195 ? 20.598 1.220 -25.544 1.00 171.33 315 GLU D C 1
ATOM 4026 O O . GLU D 2 195 ? 21.482 1.822 -24.929 1.00 178.56 315 GLU D O 1
ATOM 4032 N N . GLU D 2 196 ? 20.358 -0.075 -25.373 1.00 170.14 316 GLU D N 1
ATOM 4033 C CA . GLU D 2 196 ? 21.100 -0.842 -24.385 1.00 177.59 316 GLU D CA 1
ATOM 4034 C C . GLU D 2 196 ? 22.500 -1.148 -24.897 1.00 188.10 316 GLU D C 1
ATOM 4035 O O . GLU D 2 196 ? 22.701 -1.417 -26.085 1.00 187.41 316 GLU D O 1
ATOM 4041 N N . ALA D 2 197 ? 23.470 -1.102 -23.990 1.00 192.31 317 ALA D N 1
ATOM 4042 C CA . ALA D 2 197 ? 24.856 -1.413 -24.299 1.00 189.69 317 ALA D CA 1
ATOM 4043 C C . ALA D 2 197 ? 25.261 -2.637 -23.496 1.00 192.98 317 ALA D C 1
ATOM 4044 O O . ALA D 2 197 ? 24.853 -2.793 -22.342 1.00 201.36 317 ALA D O 1
ATOM 4046 N N . SER D 2 198 ? 26.076 -3.493 -24.100 1.00 190.52 318 SER D N 1
ATOM 4047 C CA . SER D 2 198 ? 26.416 -4.775 -23.509 1.00 193.07 318 SER D CA 1
ATOM 4048 C C . SER D 2 198 ? 27.920 -4.886 -23.308 1.00 183.27 318 SER D C 1
ATOM 4049 O O . SER D 2 198 ? 28.710 -4.141 -23.894 1.00 167.97 318 SER D O 1
ATOM 4052 N N . GLY D 2 199 ? 28.299 -5.828 -22.458 1.00 189.34 319 GLY D N 1
ATOM 4053 C CA . GLY D 2 199 ? 29.697 -6.064 -22.182 1.00 186.91 319 GLY D CA 1
ATOM 4054 C C . GLY D 2 199 ? 29.847 -7.188 -21.182 1.00 197.11 319 GLY D C 1
ATOM 4055 O O . GLY D 2 199 ? 28.922 -7.512 -20.429 1.00 195.27 319 GLY D O 1
ATOM 4056 N N . ILE D 2 200 ? 31.037 -7.777 -21.190 1.00 211.61 320 ILE D N 1
ATOM 4057 C CA . ILE D 2 200 ? 31.395 -8.847 -20.272 1.00 215.37 320 ILE D CA 1
ATOM 4058 C C . ILE D 2 200 ? 32.526 -8.329 -19.399 1.00 216.70 320 ILE D C 1
ATOM 4059 O O . ILE D 2 200 ? 33.338 -7.501 -19.825 1.00 221.06 320 ILE D O 1
ATOM 4064 N N . THR D 2 201 ? 32.570 -8.815 -18.167 1.00 219.02 321 THR D N 1
ATOM 4065 C CA . THR D 2 201 ? 33.471 -8.257 -17.182 1.00 215.44 321 THR D CA 1
ATOM 4066 C C . THR D 2 201 ? 34.838 -8.906 -17.295 1.00 219.77 321 THR D C 1
ATOM 4067 O O . THR D 2 201 ? 34.961 -10.122 -17.379 1.00 222.21 321 THR D O 1
#

Foldseek 3Di:
DLVVVLVVLVVVLVVCVVVPNLVVSLVSLVVSLVSCVVPRDPVVNVVSVVVNVVSD/DAAWWDAWADWDWAAEVPFAIKIFTDRDDDRVFDKWKKKWKAFDPGTDDIWTDDPVRRGMTGDPDHQDADGKMKIWMWMGGPHDIHIYDIDIDGNLLAYEYAFWAPWEFDQFQNAFFKTKIFTHGGPCCVPAWKFKWKWKDFPPDPDIHTDPSVVRQTHDGMDMDGGHHGFTKMKMWMWMDGSVNRYDIHDIYDIYMGTRHD/DLVVVLVVLVVVLVVCVVVPNLVVSLVSLVVSLVSCVVPNDPVSNVVSVVVNVVSD/DDADWWDAKDDWDWAAEVPFAIKIFTDRDDDRVFDKWKKKWKAFDPGTDDIWTDDPVRRGMTGGPDHQDADGKMKIWMWMGGPPDIHIHDIDIDGNLLAYEYAFWAPWEWPQPFKIKIFTHGGPCCVPAWKFKWKWDDWPPDPDIDTDPSVVRLGDDGMDMDGGHGGFTKMWMKMDGSVPRYDIHDIYDIYDDTD

B-factor: mean 120.54, std 38.49, range [59.4, 297.5]

Organism: Homo sapiens (NCBI:txid9606)

Radius of gyration: 32.6 Å; Cα contacts (8 Å, |Δi|>4): 1165; chains: 4; bounding box: 95×69×45 Å